Protein AF-A0A7C1SJL3-F1 (afdb_monomer_lite)

Secondary structure (DSSP, 8-state):
-HHHHTPEE-STTSPTTEEHHHH-TTSB-TTSSB-HHHHHHHHTTGGG-SPPPHHHH-SS--TTSS---SSTTTTSBHHHHHHHHHHHHHHHHHHHHHHHTT--S-HHHHHHHHHHHHHHHHHHHIIIIIHHHHHS---SSBTTB--S--TTS--PPPHHHHHTGGGGGGTS--SEEEEE-TTS-EEEEEHHHHBT-S-STT--HHHHHHHHHTT------HHHH-HHHHHHHHTTSPPPPSSS---HHHHTBGGGSSB-HHHHHHHHHHHTTPPBHHHHHHHHHH---HHHHHHHHHHHHTT---S---SHHHHHHHHT--HHHHHHHHHHSPPEEEPTTHHHHHHHHSTT--EEPTTS-EEE-GGGG-BHHHHHHTSPB-TTSS-BHHHHHHHHHHHHHHHHH-TT-HHHHHTTSHHHHHHTTT--HHHHHHHHH------SSSS------------------------------------------------------------------------------------PPPPPPP----EEE--SS--EEE--SS--EEEEEESS-EEEEEESS-EEEEEESS-EEEEEES--EEEEESSS-EEEEESSS-EEEEEESS-EEE--SSS-EEEEEESS-EEEEESSS-EEE--TT--S-EEEEESS--EEE-TT--S--EEE---SSS---EEEBTTB---B-

pLDDT: mean 80.85, std 19.88, range [27.58, 98.5]

Radius of gyration: 33.26 Å; chains: 1; bounding box: 97×109×74 Å

Structure (mmCIF, N/CA/C/O backbone):
data_AF-A0A7C1SJL3-F1
#
_entry.id   AF-A0A7C1SJL3-F1
#
loop_
_atom_site.group_PDB
_atom_site.id
_atom_site.type_symbol
_atom_site.label_atom_id
_atom_site.label_alt_id
_atom_site.label_comp_id
_atom_site.label_asym_id
_atom_site.label_entity_id
_atom_site.label_seq_id
_atom_site.pdbx_PDB_ins_code
_atom_site.Cartn_x
_atom_site.Cartn_y
_atom_site.Cartn_z
_atom_site.occupancy
_atom_site.B_iso_or_equiv
_atom_site.auth_seq_id
_atom_site.auth_comp_id
_atom_site.auth_asym_id
_atom_site.auth_atom_id
_atom_site.pdbx_PDB_model_num
ATOM 1 N N . HIS A 1 1 ? -16.906 -11.620 21.103 1.00 66.31 1 HIS A N 1
ATOM 2 C CA . HIS A 1 1 ? -18.382 -11.488 21.204 1.00 66.31 1 HIS A CA 1
ATOM 3 C C . HIS A 1 1 ? -19.108 -12.835 21.415 1.00 66.31 1 HIS A C 1
ATOM 5 O O . HIS A 1 1 ? -19.502 -13.126 22.542 1.00 66.31 1 HIS A O 1
ATOM 11 N N . HIS A 1 2 ? -19.254 -13.686 20.385 1.00 80.56 2 HIS A N 1
ATOM 12 C CA . HIS A 1 2 ? -20.202 -14.824 20.324 1.00 80.56 2 HIS A CA 1
ATOM 13 C C . HIS A 1 2 ? -20.298 -15.771 21.533 1.00 80.56 2 HIS A C 1
ATOM 15 O O . HIS A 1 2 ? -21.401 -16.192 21.883 1.00 80.56 2 HIS A O 1
ATOM 21 N N . ARG A 1 3 ? -19.182 -16.087 22.208 1.00 84.00 3 ARG A N 1
ATOM 22 C CA . ARG A 1 3 ? -19.181 -16.915 23.430 1.00 84.00 3 ARG A CA 1
ATOM 23 C C . ARG A 1 3 ? -20.110 -16.359 24.520 1.00 84.00 3 ARG A C 1
ATOM 25 O O . ARG A 1 3 ? -20.799 -17.137 25.170 1.00 84.00 3 ARG A O 1
ATOM 32 N N . ALA A 1 4 ? -20.125 -15.041 24.725 1.00 80.44 4 ALA A N 1
ATOM 33 C CA . ALA A 1 4 ? -20.930 -14.397 25.766 1.00 80.44 4 ALA A CA 1
ATOM 34 C C . ALA A 1 4 ? -22.421 -14.324 25.392 1.00 80.44 4 ALA A C 1
ATOM 36 O O . ALA A 1 4 ? -23.278 -14.479 26.257 1.00 80.44 4 ALA A O 1
ATOM 37 N N . ALA A 1 5 ? -22.721 -14.149 24.102 1.00 81.00 5 ALA A N 1
ATOM 38 C CA . ALA A 1 5 ? -24.082 -14.165 23.567 1.00 81.00 5 ALA A CA 1
ATOM 39 C C . ALA A 1 5 ? -24.670 -15.586 23.430 1.00 81.00 5 ALA A C 1
ATOM 41 O O . ALA A 1 5 ? -25.863 -15.734 23.178 1.00 81.00 5 ALA A O 1
ATOM 42 N N . GLY A 1 6 ? -23.845 -16.635 23.557 1.00 86.00 6 GLY A N 1
ATOM 43 C CA . GLY A 1 6 ? -24.256 -18.018 23.306 1.00 86.00 6 GLY A CA 1
ATOM 44 C C . GLY A 1 6 ? -24.651 -18.271 21.847 1.00 86.00 6 GLY A C 1
ATOM 45 O O . GLY A 1 6 ? -25.519 -19.104 21.599 1.00 86.00 6 GLY A O 1
ATOM 46 N N . THR A 1 7 ? -24.063 -17.533 20.893 1.00 87.25 7 THR A N 1
ATOM 47 C CA . THR A 1 7 ? -24.472 -17.559 19.479 1.00 87.25 7 THR A CA 1
ATOM 48 C C . THR A 1 7 ? -24.451 -18.980 18.917 1.00 87.25 7 THR A C 1
ATOM 50 O O . THR A 1 7 ? -23.433 -19.673 18.990 1.00 87.25 7 THR A O 1
ATOM 53 N N . VAL A 1 8 ? -25.581 -19.380 18.333 1.00 89.12 8 VAL A N 1
ATOM 54 C CA . VAL A 1 8 ? -25.722 -20.580 17.506 1.00 89.12 8 VAL A CA 1
ATOM 55 C C . VAL A 1 8 ? -25.405 -20.205 16.062 1.00 89.12 8 VAL A C 1
ATOM 57 O O . VAL A 1 8 ? -25.916 -19.208 15.560 1.00 89.12 8 VAL A O 1
ATOM 60 N N . PHE A 1 9 ? -24.573 -21.007 15.405 1.00 82.38 9 PHE A N 1
ATOM 61 C CA . PHE A 1 9 ? -24.182 -20.828 14.011 1.00 82.38 9 PHE A CA 1
ATOM 62 C C . PHE A 1 9 ? -24.941 -21.825 13.132 1.00 82.38 9 PHE A C 1
ATOM 64 O O . PHE A 1 9 ? -24.978 -23.022 13.427 1.00 82.38 9 PHE A O 1
ATOM 71 N N . GLU A 1 10 ? -25.523 -21.336 12.039 1.00 82.00 10 GLU A N 1
ATOM 72 C CA . GLU A 1 10 ? -26.256 -22.137 11.058 1.00 82.00 10 GLU A CA 1
ATOM 73 C C . GLU A 1 10 ? -25.708 -21.856 9.654 1.00 82.00 10 GLU A C 1
ATOM 75 O O . GLU A 1 10 ? -25.439 -20.710 9.305 1.00 82.00 10 GLU A O 1
ATOM 80 N N . GLY A 1 11 ? -25.519 -22.899 8.843 1.00 72.69 11 GLY A N 1
ATOM 81 C CA . GLY A 1 11 ? -24.989 -22.763 7.486 1.00 72.69 11 GLY A CA 1
ATOM 82 C C . GLY A 1 11 ? -24.678 -24.113 6.827 1.00 72.69 11 GLY A C 1
ATOM 83 O O . GLY A 1 11 ? -24.683 -25.144 7.506 1.00 72.69 11 GLY A O 1
ATOM 84 N N . PRO A 1 12 ? -24.414 -24.151 5.508 1.00 64.88 12 PRO A N 1
ATOM 85 C CA . PRO A 1 12 ? -24.034 -25.378 4.812 1.00 64.88 12 PRO A CA 1
ATOM 86 C C . PRO A 1 12 ? -22.763 -25.995 5.414 1.00 64.88 12 PRO A C 1
ATOM 88 O O . PRO A 1 12 ? -21.749 -25.324 5.557 1.00 64.88 12 PRO A O 1
ATOM 91 N N . GLY A 1 13 ? -22.819 -27.276 5.785 1.00 69.06 13 GLY A N 1
ATOM 92 C CA . GLY A 1 13 ? -21.709 -27.986 6.440 1.00 69.06 13 GLY A CA 1
ATOM 93 C C . GLY A 1 13 ? -21.614 -27.788 7.960 1.00 69.06 13 GLY A C 1
ATOM 94 O O . GLY A 1 13 ? -21.022 -28.630 8.633 1.00 69.06 13 GLY A O 1
ATOM 95 N N . LEU A 1 14 ? -22.255 -26.757 8.522 1.00 68.31 14 LEU A N 1
ATOM 96 C CA . LEU A 1 14 ? -22.348 -26.556 9.969 1.00 68.31 14 LEU A CA 1
ATOM 97 C C . LEU A 1 14 ? -23.451 -27.439 10.575 1.00 68.31 14 LEU A C 1
ATOM 99 O O . LEU A 1 14 ? -24.519 -27.641 9.994 1.00 68.31 14 LEU A O 1
ATOM 103 N N . GLY A 1 15 ? -23.199 -27.975 11.770 1.00 71.12 15 GLY A N 1
ATOM 104 C CA . GLY A 1 15 ? -24.187 -28.767 12.503 1.00 71.12 15 GLY A CA 1
ATOM 105 C C . GLY A 1 15 ? -25.282 -27.885 13.109 1.00 71.12 15 GLY A C 1
ATOM 106 O O . GLY A 1 15 ? -24.987 -26.868 13.730 1.00 71.12 15 GLY A O 1
ATOM 107 N N . THR A 1 16 ? -26.547 -28.292 12.988 1.00 80.69 16 THR A N 1
ATOM 108 C CA . THR A 1 16 ? -27.691 -27.560 13.564 1.00 80.69 16 THR A CA 1
ATOM 109 C C . THR A 1 16 ? -27.553 -27.381 15.077 1.00 80.69 16 THR A C 1
ATOM 111 O O . THR A 1 16 ? -27.322 -28.365 15.787 1.00 80.69 16 THR A O 1
ATOM 114 N N . GLY A 1 17 ? -27.778 -26.164 15.583 1.00 82.25 17 GLY A N 1
ATOM 115 C CA . GLY A 1 17 ? -27.771 -25.886 17.023 1.00 82.25 17 GLY A CA 1
ATOM 116 C C . GLY A 1 17 ? -26.378 -25.830 17.662 1.00 82.25 17 GLY A C 1
ATOM 117 O O . GLY A 1 17 ? -26.263 -26.071 18.861 1.00 82.25 17 GLY A O 1
ATOM 118 N N . LYS A 1 18 ? -25.322 -25.567 16.880 1.00 86.19 18 LYS A N 1
ATOM 119 C CA . LYS A 1 18 ? -23.930 -25.545 17.351 1.00 86.19 18 LYS A CA 1
ATOM 120 C C . LYS A 1 18 ? -23.450 -24.143 17.720 1.00 86.19 18 LYS A C 1
ATOM 122 O O . LYS A 1 18 ? -23.612 -23.208 16.943 1.00 86.19 18 LYS A O 1
ATOM 127 N N . THR A 1 19 ? -22.821 -24.009 18.886 1.00 89.12 19 THR A N 1
ATOM 128 C CA . THR A 1 19 ? -22.199 -22.761 19.360 1.00 89.12 19 THR A CA 1
ATOM 129 C C . THR A 1 19 ? -20.692 -22.733 19.095 1.00 89.12 19 THR A C 1
ATOM 131 O O . THR A 1 19 ? -20.090 -23.760 18.785 1.00 89.12 19 THR A O 1
ATOM 134 N N . LEU A 1 20 ? -20.039 -21.580 19.291 1.00 86.62 20 LEU A N 1
ATOM 135 C CA . LEU A 1 20 ? -18.572 -21.469 19.195 1.00 86.62 20 LEU A CA 1
ATOM 136 C C . LEU A 1 20 ? -17.845 -22.486 20.101 1.00 86.62 20 LEU A C 1
ATOM 138 O O . LEU A 1 20 ? -16.850 -23.083 19.698 1.00 86.62 20 LEU A O 1
ATOM 142 N N . MET A 1 21 ? -18.378 -22.731 21.304 1.00 88.25 21 MET A N 1
ATOM 143 C CA . MET A 1 21 ? -17.802 -23.675 22.270 1.00 88.25 21 MET A CA 1
ATOM 144 C C . MET A 1 21 ? -18.086 -25.148 21.932 1.00 88.25 21 MET A C 1
ATOM 146 O O . MET A 1 21 ? -17.469 -26.029 22.525 1.00 88.25 21 MET A O 1
ATOM 150 N N . ASP A 1 22 ? -18.996 -25.440 20.997 1.00 88.00 22 ASP A N 1
ATOM 151 C CA . ASP A 1 22 ? -19.168 -26.794 20.464 1.00 88.00 22 ASP A CA 1
ATOM 152 C C . ASP A 1 22 ? -18.099 -27.155 19.426 1.00 88.00 22 ASP A C 1
ATOM 154 O O . ASP A 1 22 ? -17.764 -28.332 19.300 1.00 88.00 22 ASP A O 1
ATOM 158 N N . TYR A 1 23 ? -17.618 -26.165 18.666 1.00 83.75 23 TYR A N 1
ATOM 159 C CA . TYR A 1 23 ? -16.542 -26.338 17.687 1.00 83.75 23 TYR A CA 1
ATOM 160 C C . TYR A 1 23 ? -15.166 -26.281 18.357 1.00 83.75 23 TYR A C 1
ATOM 162 O O . TYR A 1 23 ? -14.315 -27.112 18.053 1.00 83.75 23 TYR A O 1
ATOM 170 N N . TYR A 1 24 ? -14.984 -25.389 19.340 1.00 87.81 24 TYR A N 1
ATOM 171 C CA . TYR A 1 24 ? -13.716 -25.208 20.057 1.00 87.81 24 TYR A CA 1
ATOM 172 C C . TYR A 1 24 ? -13.899 -25.325 21.586 1.00 87.81 24 TYR A C 1
ATOM 174 O O . TYR A 1 24 ? -13.826 -24.323 22.304 1.00 87.81 24 TYR A O 1
ATOM 182 N N . PRO A 1 25 ? -14.130 -26.539 22.136 1.00 88.81 25 PRO A N 1
ATOM 183 C CA . PRO A 1 25 ? -14.415 -26.732 23.565 1.00 88.81 25 PRO A CA 1
ATOM 184 C C . PRO A 1 25 ? -13.285 -26.286 24.502 1.00 88.81 25 PRO A C 1
ATOM 186 O O . PRO A 1 25 ? -13.525 -25.977 25.667 1.00 88.81 25 PRO A O 1
ATOM 189 N N . THR A 1 26 ? -12.052 -26.262 23.994 1.00 90.62 26 THR A N 1
ATOM 190 C CA . THR A 1 26 ? -10.817 -25.897 24.700 1.00 90.62 26 THR A CA 1
ATOM 191 C C . THR A 1 26 ? -10.460 -24.414 24.601 1.00 90.62 26 THR A C 1
ATOM 193 O O . THR A 1 26 ? -9.524 -23.997 25.280 1.00 90.62 26 THR A O 1
ATOM 196 N N . LEU A 1 27 ? -11.185 -23.610 23.809 1.00 88.38 27 LEU A N 1
ATOM 197 C CA . LEU A 1 27 ? -10.893 -22.187 23.565 1.00 88.38 27 LEU A CA 1
ATOM 198 C C . LEU A 1 27 ? -10.954 -21.322 24.835 1.00 88.38 27 LEU A C 1
ATOM 200 O O . LEU A 1 27 ? -10.291 -20.290 24.914 1.00 88.38 27 LEU A O 1
ATOM 204 N N . TRP A 1 28 ? -11.736 -21.732 25.836 1.00 89.19 28 TRP A N 1
ATOM 205 C CA . TRP A 1 28 ? -11.860 -21.021 27.107 1.00 89.19 28 TRP A CA 1
ATOM 206 C C . TRP A 1 28 ? -11.392 -21.879 28.283 1.00 89.19 28 TRP A C 1
ATOM 208 O O . TRP A 1 28 ? -11.887 -22.984 28.508 1.00 89.19 28 TRP A O 1
ATOM 218 N N . THR A 1 29 ? -10.460 -21.345 29.066 1.00 84.75 29 THR A N 1
ATOM 219 C CA . THR A 1 29 ? -9.861 -22.026 30.218 1.00 84.75 29 THR A CA 1
ATOM 220 C C . THR A 1 29 ? -10.793 -22.033 31.432 1.00 84.75 29 THR A C 1
ATOM 222 O O . THR A 1 29 ? -11.602 -21.126 31.641 1.00 84.75 29 THR A O 1
ATOM 225 N N . GLN A 1 30 ? -10.640 -23.032 32.308 1.00 80.81 30 GLN A N 1
ATOM 226 C CA . GLN A 1 30 ? -11.408 -23.111 33.562 1.00 80.81 30 GLN A CA 1
ATOM 227 C C . GLN A 1 30 ? -11.122 -21.941 34.523 1.00 80.81 30 GLN A C 1
ATOM 229 O O . GLN A 1 30 ? -11.951 -21.648 35.381 1.00 80.81 30 GLN A O 1
ATOM 234 N N . ASN A 1 31 ? -9.989 -21.253 34.349 1.00 81.06 31 ASN A N 1
ATOM 235 C CA . ASN A 1 31 ? -9.544 -20.153 35.206 1.00 81.06 31 ASN A CA 1
ATOM 236 C C . ASN A 1 31 ? -10.069 -18.773 34.769 1.00 81.06 31 ASN A C 1
ATOM 238 O O . ASN A 1 31 ? -9.892 -17.815 35.514 1.00 81.06 31 ASN A O 1
ATOM 242 N N . GLY A 1 32 ? -10.733 -18.657 33.609 1.00 76.75 32 GLY A N 1
ATOM 243 C CA . GLY A 1 32 ? -11.388 -17.408 33.197 1.00 76.75 32 GLY A CA 1
ATOM 244 C C . GLY A 1 32 ? -10.680 -16.579 32.119 1.00 76.75 32 GLY A C 1
ATOM 245 O O . GLY A 1 32 ? -10.946 -15.385 32.042 1.00 76.75 32 GLY A O 1
ATOM 246 N N . GLY A 1 33 ? -9.847 -17.190 31.273 1.00 82.69 33 GLY A N 1
ATOM 247 C CA . GLY A 1 33 ? -9.264 -16.547 30.083 1.00 82.69 33 GLY A CA 1
ATOM 248 C C . GLY A 1 33 ? -9.286 -17.447 28.842 1.00 82.69 33 GLY A C 1
ATOM 249 O O . GLY A 1 33 ? -9.641 -18.627 28.936 1.00 82.69 33 GLY A O 1
ATOM 250 N N . TYR A 1 34 ? -8.894 -16.911 27.686 1.00 83.69 34 TYR A N 1
ATOM 251 C CA . TYR A 1 34 ? -8.728 -17.700 26.460 1.00 83.69 34 TYR A CA 1
ATOM 252 C C . TYR A 1 34 ? -7.521 -18.649 26.538 1.00 83.69 34 TYR A C 1
ATOM 254 O O . TYR A 1 34 ? -6.605 -18.469 27.338 1.00 83.69 34 TYR A O 1
ATOM 262 N N . ASN A 1 35 ? -7.542 -19.692 25.714 1.00 85.50 35 ASN A N 1
ATOM 263 C CA . ASN A 1 35 ? -6.455 -20.653 25.565 1.00 85.50 35 ASN A CA 1
ATOM 264 C C . ASN A 1 35 ? -5.593 -20.257 24.355 1.00 85.50 35 ASN A C 1
ATOM 266 O O . ASN A 1 35 ? -5.959 -20.572 23.225 1.00 85.50 35 ASN A O 1
ATOM 270 N N . MET A 1 36 ? -4.490 -19.534 24.582 1.00 77.69 36 MET A N 1
ATOM 271 C CA . MET A 1 36 ? -3.725 -18.879 23.506 1.00 77.69 36 MET A CA 1
ATOM 272 C C . MET A 1 36 ? -3.232 -19.813 22.384 1.00 77.69 36 MET A C 1
ATOM 274 O O . MET A 1 36 ? -3.378 -19.421 21.230 1.00 77.69 36 MET A O 1
ATOM 278 N N . PRO A 1 37 ? -2.764 -21.053 22.641 1.00 79.62 37 PRO A N 1
ATOM 279 C CA . PRO A 1 37 ? -2.519 -22.032 21.578 1.00 79.62 37 PRO A CA 1
ATOM 280 C C . PRO A 1 37 ? -3.711 -22.262 20.635 1.00 79.62 37 PRO A C 1
ATOM 282 O O . PRO A 1 37 ? -3.523 -22.321 19.427 1.00 79.62 37 PRO A O 1
ATOM 285 N N . VAL A 1 38 ? -4.943 -22.317 21.159 1.00 81.88 38 VAL A N 1
ATOM 286 C CA . VAL A 1 38 ? -6.166 -22.482 20.345 1.00 81.88 38 VAL A CA 1
ATOM 287 C C . VAL A 1 38 ? -6.542 -21.178 19.631 1.00 81.88 38 VAL A C 1
ATOM 289 O O . VAL A 1 38 ? -7.125 -21.217 18.556 1.00 81.88 38 VAL A O 1
ATOM 292 N N . VAL A 1 39 ? -6.202 -20.012 20.195 1.00 78.06 39 VAL A N 1
ATOM 293 C CA . VAL A 1 39 ? -6.368 -18.716 19.507 1.00 78.06 39 VAL A CA 1
ATOM 294 C C . VAL A 1 39 ? -5.406 -18.610 18.317 1.00 78.06 39 VAL A C 1
ATOM 296 O O . VAL A 1 39 ? -5.843 -18.229 17.237 1.00 78.06 39 VAL A O 1
ATOM 299 N N . ARG A 1 40 ? -4.141 -19.021 18.480 1.00 73.94 40 ARG A N 1
ATOM 300 C CA . ARG A 1 40 ? -3.155 -19.083 17.385 1.00 73.94 40 ARG A CA 1
ATOM 301 C C . ARG A 1 40 ? -3.537 -20.123 16.322 1.00 73.94 40 ARG A C 1
ATOM 303 O O . ARG A 1 40 ? -3.473 -19.817 15.141 1.00 73.94 40 ARG A O 1
ATOM 310 N N . GLU A 1 41 ? -4.034 -21.301 16.714 1.00 74.12 41 GLU A N 1
ATOM 311 C CA . GLU A 1 41 ? -4.577 -22.311 15.780 1.00 74.12 41 GLU A CA 1
ATOM 312 C C . GLU A 1 41 ? -5.772 -21.779 14.957 1.00 74.12 41 GLU A C 1
ATOM 314 O O . GLU A 1 41 ? -5.933 -22.129 13.789 1.00 74.12 41 GLU A O 1
ATOM 319 N N . LEU A 1 42 ? -6.608 -20.920 15.554 1.00 71.81 42 LEU A N 1
ATOM 320 C CA . LEU A 1 42 ? -7.746 -20.280 14.884 1.00 71.81 42 LEU A CA 1
ATOM 321 C C . LEU A 1 42 ? -7.342 -19.157 13.917 1.00 71.81 42 LEU A C 1
ATOM 323 O O . LEU A 1 42 ? -8.045 -18.945 12.929 1.00 71.81 42 LEU A O 1
ATOM 327 N N . ALA A 1 43 ? -6.265 -18.429 14.214 1.00 64.06 43 ALA A N 1
ATOM 328 C CA . ALA A 1 43 ? -5.774 -17.322 13.395 1.00 64.06 43 ALA A CA 1
ATOM 329 C C . ALA A 1 43 ? -4.888 -17.814 12.234 1.00 64.06 43 ALA A C 1
ATOM 331 O O . ALA A 1 43 ? -5.178 -17.503 11.078 1.00 64.06 43 ALA A O 1
ATOM 332 N N . GLY A 1 44 ? -3.937 -18.713 12.520 1.00 62.53 44 GLY A N 1
ATOM 333 C CA . GLY A 1 44 ? -2.946 -19.260 11.581 1.00 62.53 44 GLY A CA 1
ATOM 334 C C . GLY A 1 44 ? -3.481 -20.152 10.449 1.00 62.53 44 GLY A C 1
ATOM 335 O O . GLY A 1 44 ? -2.710 -20.812 9.759 1.00 62.53 44 GLY A O 1
ATOM 336 N N . ASN A 1 45 ? -4.799 -20.205 10.248 1.00 61.88 45 ASN A N 1
ATOM 337 C CA . ASN A 1 45 ? -5.432 -20.806 9.073 1.00 61.88 45 ASN A CA 1
ATOM 338 C C . ASN A 1 45 ? -6.577 -19.916 8.564 1.00 61.88 45 ASN A C 1
ATOM 340 O O . ASN A 1 45 ? -7.723 -20.354 8.393 1.00 61.88 45 ASN A O 1
ATOM 344 N N . PHE A 1 46 ? -6.275 -18.632 8.364 1.00 55.25 46 PHE A N 1
ATOM 345 C CA . PHE A 1 46 ? -7.267 -17.625 8.013 1.00 55.25 46 PHE A CA 1
ATOM 346 C C . PHE A 1 46 ? -8.019 -18.002 6.727 1.00 55.25 46 PHE A C 1
ATOM 348 O O . PHE A 1 46 ? -7.425 -18.272 5.680 1.00 55.25 46 PHE A O 1
ATOM 355 N N . MET A 1 47 ? -9.349 -18.076 6.836 1.00 53.31 47 MET A N 1
ATOM 356 C CA . MET A 1 47 ? -10.284 -18.522 5.789 1.00 53.31 47 MET A CA 1
ATOM 357 C C . MET A 1 47 ? -9.980 -19.899 5.154 1.00 53.31 47 MET A C 1
ATOM 359 O O . MET A 1 47 ? -10.495 -20.203 4.080 1.00 53.31 47 MET A O 1
ATOM 363 N N . GLY A 1 48 ? -9.187 -20.758 5.806 1.00 55.09 48 GLY A N 1
ATOM 364 C CA . GLY A 1 48 ? -8.783 -22.052 5.243 1.00 55.09 48 GLY A CA 1
ATOM 365 C C . GLY A 1 48 ? -7.685 -21.959 4.175 1.00 55.09 48 GLY A C 1
ATOM 366 O O . GLY A 1 48 ? -7.503 -22.907 3.414 1.00 55.09 48 GLY A O 1
ATOM 367 N N . SER A 1 49 ? -6.980 -20.826 4.092 1.00 57.47 49 SER A N 1
ATOM 368 C CA . SER A 1 49 ? -5.928 -20.567 3.099 1.00 57.47 49 SER A CA 1
ATOM 369 C C . SER A 1 49 ? -4.615 -21.315 3.357 1.00 57.47 49 SER A C 1
ATOM 371 O O . SER A 1 49 ? -3.734 -21.297 2.496 1.00 57.47 49 SER A O 1
ATOM 373 N N . SER A 1 50 ? -4.446 -21.938 4.531 1.00 54.75 50 SER A N 1
ATOM 374 C CA . SER A 1 50 ? -3.174 -22.478 5.051 1.00 54.75 50 SER A CA 1
ATOM 375 C C . SER A 1 50 ? -2.001 -21.485 5.126 1.00 54.75 50 SER A C 1
ATOM 377 O O . SER A 1 50 ? -0.883 -21.898 5.410 1.00 54.75 50 SER A O 1
ATOM 379 N N . HIS A 1 51 ? -2.258 -20.190 4.928 1.00 52.34 51 HIS A N 1
ATOM 380 C CA . HIS A 1 51 ? -1.316 -19.119 5.227 1.00 52.34 51 HIS A CA 1
ATOM 381 C C . HIS A 1 51 ? -1.680 -18.532 6.596 1.00 52.34 51 HIS A C 1
ATOM 383 O O . HIS A 1 51 ? -2.861 -18.314 6.891 1.00 52.34 51 HIS A O 1
ATOM 389 N N . ALA A 1 52 ? -0.668 -18.282 7.423 1.00 52.22 52 ALA A N 1
ATOM 390 C CA . ALA A 1 52 ? -0.833 -17.513 8.648 1.00 52.22 52 ALA A CA 1
ATOM 391 C C . ALA A 1 52 ? -1.104 -16.034 8.319 1.00 52.22 52 ALA A C 1
ATOM 393 O O . ALA A 1 52 ? -0.740 -15.553 7.242 1.00 52.22 52 ALA A O 1
ATOM 394 N N . LEU A 1 53 ? -1.740 -15.300 9.233 1.00 55.72 53 LEU A N 1
ATOM 395 C CA . LEU A 1 53 ? -1.764 -13.842 9.141 1.00 55.72 53 LEU A CA 1
ATOM 396 C C . LEU A 1 53 ? -0.402 -13.294 9.571 1.00 55.72 53 LEU A C 1
ATOM 398 O O . LEU A 1 53 ? 0.269 -13.882 10.414 1.00 55.72 53 LEU A O 1
ATOM 402 N N . LEU A 1 54 ? -0.030 -12.112 9.075 1.00 52.81 54 LEU A N 1
ATOM 403 C CA . LEU A 1 54 ? 1.190 -11.425 9.523 1.00 52.81 54 LEU A CA 1
ATOM 404 C C . LEU A 1 54 ? 1.189 -11.163 11.048 1.00 52.81 54 LEU A C 1
ATOM 406 O O . LEU A 1 54 ? 2.240 -11.157 11.678 1.00 52.81 54 LEU A O 1
ATOM 410 N N . LEU A 1 55 ? -0.007 -11.046 11.649 1.00 53.81 55 LEU A N 1
ATOM 411 C CA . LEU A 1 55 ? -0.233 -11.023 13.102 1.00 53.81 55 LEU A CA 1
ATOM 412 C C . LEU A 1 55 ? 0.388 -12.224 13.835 1.00 53.81 55 LEU A C 1
ATOM 414 O O . LEU A 1 55 ? 0.846 -12.074 14.963 1.00 53.81 55 LEU A O 1
ATOM 418 N N . ASP A 1 56 ? 0.344 -13.419 13.242 1.00 51.97 56 ASP A N 1
ATOM 419 C CA . ASP A 1 56 ? 0.684 -14.672 13.926 1.00 51.97 56 ASP A CA 1
ATOM 420 C C . ASP A 1 56 ? 2.198 -14.857 14.101 1.00 51.97 56 ASP A C 1
ATOM 422 O O . ASP A 1 56 ? 2.626 -15.593 14.993 1.00 51.97 56 ASP A O 1
ATOM 426 N N . ALA A 1 57 ? 2.997 -14.175 13.272 1.00 51.16 57 ALA A N 1
ATOM 427 C CA . ALA A 1 57 ? 4.455 -14.172 13.338 1.00 51.16 57 ALA A CA 1
ATOM 428 C C . ALA A 1 57 ? 5.004 -13.246 14.437 1.00 51.16 57 ALA A C 1
ATOM 430 O O . ALA A 1 57 ? 6.130 -13.437 14.887 1.00 51.16 57 ALA A O 1
ATOM 431 N N . ASN A 1 58 ? 4.231 -12.254 14.893 1.00 58.12 58 ASN A N 1
ATOM 432 C CA . ASN A 1 58 ? 4.711 -11.267 15.853 1.00 58.12 58 ASN A CA 1
ATOM 433 C C . ASN A 1 58 ? 4.507 -11.758 17.309 1.00 58.12 58 ASN A C 1
ATOM 435 O O . ASN A 1 58 ? 3.367 -11.848 17.775 1.00 58.12 58 ASN A O 1
ATOM 439 N N . PRO A 1 59 ? 5.572 -12.060 18.083 1.00 56.59 59 PRO A N 1
ATOM 440 C CA . PRO A 1 59 ? 5.436 -12.581 19.448 1.00 56.59 59 PRO A CA 1
ATOM 441 C C . PRO A 1 59 ? 5.033 -11.507 20.473 1.00 56.59 59 PRO A C 1
ATOM 443 O O . PRO A 1 59 ? 4.689 -11.845 21.609 1.00 56.59 59 PRO A O 1
ATOM 446 N N . VAL A 1 60 ? 5.095 -10.232 20.080 1.00 58.38 60 VAL A N 1
ATOM 447 C CA . VAL A 1 60 ? 4.885 -9.044 20.917 1.00 58.38 60 VAL A CA 1
ATOM 448 C C . VAL A 1 60 ? 3.407 -8.635 20.936 1.00 58.38 60 VAL A C 1
ATOM 450 O O . VAL A 1 60 ? 2.939 -8.072 21.922 1.00 58.38 60 VAL A O 1
ATOM 453 N N . ILE A 1 61 ? 2.651 -8.956 19.884 1.00 65.19 61 ILE A N 1
ATOM 454 C CA . ILE A 1 61 ? 1.275 -8.492 19.672 1.00 65.19 61 ILE A CA 1
ATOM 455 C C . ILE A 1 61 ? 0.279 -9.629 19.949 1.00 65.19 61 ILE A C 1
ATOM 457 O O . ILE A 1 61 ? 0.476 -10.773 19.539 1.00 65.19 61 ILE A O 1
ATOM 461 N N . SER A 1 62 ? -0.815 -9.333 20.659 1.00 68.94 62 SER A N 1
ATOM 462 C CA . SER A 1 62 ? -1.881 -10.302 20.943 1.00 68.94 62 SER A CA 1
ATOM 463 C C . SER A 1 62 ? -3.096 -10.061 20.031 1.00 68.94 62 SER A C 1
ATOM 465 O O . SER A 1 62 ? -3.758 -9.028 20.145 1.00 68.94 62 SER A O 1
ATOM 467 N N . PRO A 1 63 ? -3.496 -11.041 19.189 1.00 66.94 63 PRO A N 1
ATOM 468 C CA . PRO A 1 63 ? -4.699 -10.938 18.351 1.00 66.94 63 PRO A CA 1
ATOM 469 C C . PRO A 1 63 ? -6.027 -10.798 19.119 1.00 66.94 63 PRO A C 1
ATOM 471 O O . PRO A 1 63 ? -7.083 -10.672 18.503 1.00 66.94 63 PRO A O 1
ATOM 474 N N . LEU A 1 64 ? -6.011 -10.867 20.457 1.00 74.69 64 LEU A N 1
ATOM 475 C CA . LEU A 1 64 ? -7.181 -10.613 21.308 1.00 74.69 64 LEU A CA 1
ATOM 476 C C . LEU A 1 64 ? -7.374 -9.132 21.652 1.00 74.69 64 LEU A C 1
ATOM 478 O O . LEU A 1 64 ? -8.453 -8.767 22.123 1.00 74.69 64 LEU A O 1
ATOM 482 N N . ASP A 1 65 ? -6.350 -8.318 21.418 1.00 76.19 65 ASP A N 1
ATOM 483 C CA . ASP A 1 65 ? -6.294 -6.907 21.800 1.00 76.19 65 ASP A CA 1
ATOM 484 C C . ASP A 1 65 ? -6.801 -6.019 20.644 1.00 76.19 65 ASP A C 1
ATOM 486 O O . ASP A 1 65 ? -7.101 -4.842 20.820 1.00 76.19 65 ASP A O 1
ATOM 490 N N . HIS A 1 66 ? -6.941 -6.614 19.455 1.00 81.44 66 HIS A N 1
ATOM 491 C CA . HIS A 1 66 ? -7.414 -5.981 18.232 1.00 81.44 66 HIS A CA 1
ATOM 492 C C . HIS A 1 66 ? -8.933 -5.736 18.267 1.00 81.44 66 HIS A C 1
ATOM 494 O O . HIS A 1 66 ? -9.739 -6.593 18.647 1.00 81.44 66 HIS A O 1
ATOM 500 N N . TYR A 1 67 ? -9.340 -4.565 17.785 1.00 83.75 67 TYR A N 1
ATOM 501 C CA . TYR A 1 67 ? -10.728 -4.145 17.647 1.00 83.75 67 TYR A CA 1
ATOM 502 C C . TYR A 1 67 ? -11.434 -4.915 16.525 1.00 83.75 67 TYR A C 1
ATOM 504 O O . TYR A 1 67 ? -10.888 -5.150 15.448 1.00 83.75 67 TYR A O 1
ATOM 512 N N . ILE A 1 68 ? -12.693 -5.294 16.755 1.00 84.38 68 ILE A N 1
ATOM 513 C CA . ILE A 1 68 ? -13.495 -6.023 15.764 1.00 84.38 68 ILE A CA 1
ATOM 514 C C . ILE A 1 68 ? -14.182 -5.014 14.837 1.00 84.38 68 ILE A C 1
ATOM 516 O O . ILE A 1 68 ? -15.242 -4.484 15.171 1.00 84.38 68 ILE A O 1
ATOM 520 N N . GLY A 1 69 ? -13.567 -4.759 13.681 1.00 84.12 69 GLY A N 1
ATOM 521 C CA . GLY A 1 69 ? -14.153 -3.985 12.587 1.00 84.12 69 GLY A CA 1
ATOM 522 C C . GLY A 1 69 ? -15.070 -4.811 11.673 1.00 84.12 69 GLY A C 1
ATOM 523 O O . GLY A 1 69 ? -15.235 -6.019 11.844 1.00 84.12 69 GLY A O 1
ATOM 524 N N . GLY A 1 70 ? -15.657 -4.140 10.676 1.00 81.50 70 GLY A N 1
ATOM 525 C CA . GLY A 1 70 ? -16.339 -4.797 9.550 1.00 81.50 70 GLY A CA 1
ATOM 526 C C . GLY A 1 70 ? -15.380 -5.321 8.471 1.00 81.50 70 GLY A C 1
ATOM 527 O O . GLY A 1 70 ? -15.761 -6.191 7.694 1.00 81.50 70 GLY A O 1
ATOM 528 N N . ASP A 1 71 ? -14.139 -4.825 8.456 1.00 84.81 71 ASP A N 1
ATOM 529 C CA . ASP A 1 71 ? -13.035 -5.302 7.619 1.00 84.81 71 ASP A CA 1
ATOM 530 C C . ASP A 1 71 ? -11.977 -6.001 8.492 1.00 84.81 71 ASP A C 1
ATOM 532 O O . ASP A 1 71 ? -11.740 -5.601 9.635 1.00 84.81 71 ASP A O 1
ATOM 536 N N . GLY A 1 72 ? -11.324 -7.040 7.962 1.00 79.06 72 GLY A N 1
ATOM 537 C CA . GLY A 1 72 ? -10.283 -7.789 8.677 1.00 79.06 72 GLY A CA 1
ATOM 538 C C . GLY A 1 72 ? -8.988 -7.002 8.925 1.00 79.06 72 GLY A C 1
ATOM 539 O O . GLY A 1 72 ? -8.217 -7.371 9.806 1.00 79.06 72 GLY A O 1
ATOM 540 N N . ARG A 1 73 ? -8.763 -5.910 8.186 1.00 85.56 73 ARG A N 1
ATOM 541 C CA . ARG A 1 73 ? -7.580 -5.036 8.265 1.00 85.56 73 ARG A CA 1
ATOM 542 C C . ARG A 1 73 ? -7.775 -3.844 9.204 1.00 85.56 73 ARG A C 1
ATOM 544 O O . ARG A 1 73 ? -6.879 -3.024 9.317 1.00 85.56 73 ARG A O 1
ATOM 551 N N . ALA A 1 74 ? -8.903 -3.747 9.912 1.00 87.31 74 ALA A N 1
ATOM 552 C CA . ALA A 1 74 ? -9.301 -2.571 10.700 1.00 87.31 74 ALA A CA 1
ATOM 553 C C . ALA A 1 74 ? -8.358 -2.142 11.854 1.00 87.31 74 ALA A C 1
ATOM 555 O O . ALA A 1 74 ? -8.664 -1.176 12.546 1.00 87.31 74 ALA A O 1
ATOM 556 N N . ASN A 1 75 ? -7.251 -2.862 12.071 1.00 87.06 75 ASN A N 1
ATOM 557 C CA . ASN A 1 75 ? -6.211 -2.583 13.069 1.00 87.06 75 ASN A CA 1
ATOM 558 C C . ASN A 1 75 ? -4.817 -2.421 12.441 1.00 87.06 75 ASN A C 1
ATOM 560 O O . ASN A 1 75 ? -3.843 -2.363 13.183 1.00 87.06 75 ASN A O 1
ATOM 564 N N . GLU A 1 76 ? -4.707 -2.440 11.105 1.00 86.69 76 GLU A N 1
ATOM 565 C CA . GLU A 1 76 ? -3.430 -2.469 10.378 1.00 86.69 76 GLU A CA 1
ATOM 566 C C . GLU A 1 76 ? -2.488 -1.358 10.860 1.00 86.69 76 GLU A C 1
ATOM 568 O O . GLU A 1 76 ? -1.352 -1.659 11.220 1.00 86.69 76 GLU A O 1
ATOM 573 N N . ASN A 1 77 ? -3.020 -0.151 11.073 1.00 90.12 77 ASN A N 1
ATOM 574 C CA . ASN A 1 77 ? -2.403 0.912 11.864 1.00 90.12 77 ASN A CA 1
ATOM 575 C C . ASN A 1 77 ? -3.447 1.662 12.738 1.00 90.12 77 ASN A C 1
ATOM 577 O O . ASN A 1 77 ? -4.669 1.505 12.571 1.00 90.12 77 ASN A O 1
ATOM 581 N N . PHE A 1 78 ? -2.999 2.502 13.682 1.00 91.75 78 PHE A N 1
ATOM 582 C CA . PHE A 1 78 ? -3.909 3.209 14.603 1.00 91.75 78 PHE A CA 1
ATOM 583 C C . PHE A 1 78 ? -4.715 4.376 13.991 1.00 91.75 78 PHE A C 1
ATOM 585 O O . PHE A 1 78 ? -5.746 4.758 14.559 1.00 91.75 78 PHE A O 1
ATOM 592 N N . THR A 1 79 ? -4.323 4.935 12.841 1.00 94.56 79 THR A N 1
ATOM 593 C CA . THR A 1 79 ? -5.116 5.966 12.138 1.00 94.56 79 THR A CA 1
ATOM 594 C C . THR A 1 79 ? -6.295 5.313 11.415 1.00 94.56 79 THR A C 1
ATOM 596 O O . THR A 1 79 ? -7.429 5.769 11.560 1.00 94.56 79 THR A O 1
ATOM 599 N N . LEU A 1 80 ? -6.090 4.146 10.792 1.00 94.94 80 LEU A N 1
ATOM 600 C CA . LEU A 1 80 ? -7.174 3.313 10.257 1.00 94.94 80 LEU A CA 1
ATOM 601 C C . LEU A 1 80 ? -8.122 2.826 11.372 1.00 94.94 80 LEU A C 1
ATOM 603 O O . LEU A 1 80 ? -9.346 2.870 11.218 1.00 94.94 80 LEU A O 1
ATOM 607 N N . THR A 1 81 ? -7.578 2.449 12.534 1.00 94.88 81 THR A N 1
ATOM 608 C CA . THR A 1 81 ? -8.381 2.120 13.732 1.00 94.88 81 THR A CA 1
ATOM 609 C C . THR A 1 81 ? -9.217 3.325 14.202 1.00 94.88 81 THR A C 1
ATOM 611 O O . THR A 1 81 ? -10.392 3.180 14.565 1.00 94.88 81 THR A O 1
ATOM 614 N N . SER A 1 82 ? -8.651 4.537 14.136 1.00 95.69 82 SER A N 1
ATOM 615 C CA . SER A 1 82 ? -9.365 5.793 14.412 1.00 95.69 82 SER A CA 1
ATOM 616 C C . SER A 1 82 ? -10.486 6.056 13.406 1.00 95.69 82 SER A C 1
ATOM 618 O O . SER A 1 82 ? -11.606 6.372 13.813 1.00 95.69 82 SER A O 1
ATOM 620 N N . MET A 1 83 ? -10.217 5.847 12.116 1.00 95.94 83 MET A N 1
ATOM 621 C CA . MET A 1 83 ? -11.173 6.008 11.020 1.00 95.94 83 MET A CA 1
ATOM 622 C C . MET A 1 83 ? -12.381 5.074 11.178 1.00 95.94 83 MET A C 1
ATOM 624 O O . MET A 1 83 ? -13.529 5.521 11.207 1.00 95.94 83 MET A O 1
ATOM 628 N N . HIS A 1 84 ? -12.145 3.776 11.397 1.00 96.25 84 HIS A N 1
ATOM 629 C CA . HIS A 1 84 ? -13.222 2.830 11.708 1.00 96.25 84 HIS A CA 1
ATOM 630 C C . HIS A 1 84 ? -13.999 3.221 12.972 1.00 96.25 84 HIS A C 1
ATOM 632 O O . HIS A 1 84 ? -15.213 3.011 13.039 1.00 96.25 84 HIS A O 1
ATOM 638 N N . THR A 1 85 ? -13.329 3.810 13.965 1.00 95.12 85 THR A N 1
ATOM 639 C CA . THR A 1 85 ? -13.980 4.229 15.207 1.00 95.12 85 THR A CA 1
ATOM 640 C C . THR A 1 85 ? -14.910 5.425 15.010 1.00 95.12 85 THR A C 1
ATOM 642 O O . THR A 1 85 ? -16.006 5.400 15.575 1.00 95.12 85 THR A O 1
ATOM 645 N N . ILE A 1 86 ? -14.549 6.445 14.217 1.00 95.81 86 ILE A N 1
ATOM 646 C CA . ILE A 1 86 ? -15.477 7.564 13.970 1.00 95.81 86 ILE A CA 1
ATOM 647 C C . ILE A 1 86 ? -16.717 7.096 13.209 1.00 95.81 86 ILE A C 1
ATOM 649 O O . ILE A 1 86 ? -17.818 7.384 13.664 1.00 95.81 86 ILE A O 1
ATOM 653 N N . TRP A 1 87 ? -16.588 6.265 12.170 1.00 96.00 87 TRP A N 1
ATOM 654 C CA . TRP A 1 87 ? -17.749 5.738 11.439 1.00 96.00 87 TRP A CA 1
ATOM 655 C C . TRP A 1 87 ? -18.622 4.795 12.291 1.00 96.00 87 TRP A C 1
ATOM 657 O O . TRP A 1 87 ? -19.848 4.806 12.175 1.00 96.00 87 TRP A O 1
ATOM 667 N N . ALA A 1 88 ? -18.032 4.039 13.224 1.00 94.69 88 ALA A N 1
ATOM 668 C CA . ALA A 1 88 ? -18.791 3.237 14.189 1.00 94.69 88 ALA A CA 1
ATOM 669 C C . ALA A 1 88 ? -19.530 4.090 15.244 1.00 94.69 88 ALA A C 1
ATOM 671 O O . ALA A 1 88 ? -20.642 3.741 15.650 1.00 94.69 88 ALA A O 1
ATOM 672 N N . ARG A 1 89 ? -18.946 5.216 15.684 1.00 94.94 89 ARG A N 1
ATOM 673 C CA . ARG A 1 89 ? -19.639 6.212 16.526 1.00 94.94 89 ARG A CA 1
ATOM 674 C C . ARG A 1 89 ? -20.750 6.913 15.749 1.00 94.94 89 ARG A C 1
ATOM 676 O O . ARG A 1 89 ? -21.836 7.091 16.291 1.00 94.94 89 ARG A O 1
ATOM 683 N N . ASN A 1 90 ? -20.511 7.206 14.476 1.00 95.00 90 ASN A N 1
ATOM 684 C CA . ASN A 1 90 ? -21.404 7.960 13.609 1.00 95.00 90 ASN A CA 1
ATOM 685 C C . ASN A 1 90 ? -22.727 7.222 13.347 1.00 95.00 90 ASN A C 1
ATOM 687 O O . ASN A 1 90 ? -23.807 7.789 13.507 1.00 95.00 90 ASN A O 1
ATOM 691 N N . HIS A 1 91 ? -22.659 5.911 13.103 1.00 96.06 91 HIS A N 1
ATOM 692 C CA . HIS A 1 91 ? -23.836 5.041 13.113 1.00 96.06 91 HIS A CA 1
ATOM 693 C C . HIS A 1 91 ? -24.641 5.172 14.422 1.00 96.06 91 HIS A C 1
ATOM 695 O O . HIS A 1 91 ? -25.866 5.288 14.396 1.00 96.06 91 HIS A O 1
ATOM 701 N N . ASN A 1 92 ? -23.973 5.170 15.580 1.00 93.94 92 ASN A N 1
ATOM 702 C CA . ASN A 1 92 ? -24.651 5.239 16.878 1.00 93.94 92 ASN A CA 1
ATOM 703 C C . ASN A 1 92 ? -25.246 6.630 17.154 1.00 93.94 92 ASN A C 1
ATOM 705 O O . ASN A 1 92 ? -26.343 6.710 17.702 1.00 93.94 92 ASN A O 1
ATOM 709 N N . PHE A 1 93 ? -24.591 7.705 16.706 1.00 93.06 93 PHE A N 1
ATOM 710 C CA . PHE A 1 93 ? -25.163 9.053 16.670 1.00 93.06 93 PHE A CA 1
ATOM 711 C C . PHE A 1 93 ? -26.485 9.055 15.889 1.00 93.06 93 PHE A C 1
ATOM 713 O O . PHE A 1 93 ? -27.496 9.518 16.414 1.00 93.06 93 PHE A O 1
ATOM 720 N N . HIS A 1 94 ? -26.537 8.441 14.702 1.00 91.00 94 HIS A N 1
ATOM 721 C CA . HIS A 1 94 ? -27.782 8.323 13.930 1.00 91.00 94 HIS A CA 1
ATOM 722 C C . HIS A 1 94 ? -28.851 7.469 14.626 1.00 91.00 94 HIS A C 1
ATOM 724 O O . HIS A 1 94 ? -30.021 7.854 14.630 1.00 91.00 94 HIS A O 1
ATOM 730 N N . VAL A 1 95 ? -28.477 6.371 15.297 1.00 93.62 95 VAL A N 1
ATOM 731 C CA . VAL A 1 95 ? -29.401 5.601 16.159 1.00 93.62 95 VAL A CA 1
ATOM 732 C C . VAL A 1 95 ? -30.004 6.490 17.255 1.00 93.62 95 VAL A C 1
ATOM 734 O O . VAL A 1 95 ? -31.220 6.474 17.458 1.00 93.62 95 VAL A O 1
ATOM 737 N N . GLU A 1 96 ? -29.187 7.285 17.948 1.00 93.25 96 GLU A N 1
ATOM 738 C CA . GLU A 1 96 ? -29.642 8.192 19.009 1.00 93.25 96 GLU A CA 1
ATOM 739 C C . GLU A 1 96 ? -30.522 9.330 18.467 1.00 93.25 96 GLU A C 1
ATOM 741 O O . GLU A 1 96 ? -31.554 9.641 19.068 1.00 93.25 96 GLU A O 1
ATOM 746 N N . LYS A 1 97 ? -30.186 9.908 17.305 1.00 90.31 97 LYS A N 1
ATOM 747 C CA . LYS A 1 97 ? -31.005 10.932 16.630 1.00 90.31 97 LYS A CA 1
ATOM 748 C C . LYS A 1 97 ? -32.370 10.381 16.218 1.00 90.31 97 LYS A C 1
ATOM 750 O O . LYS A 1 97 ? -33.382 11.015 16.513 1.00 90.31 97 LYS A O 1
ATOM 755 N N . LEU A 1 98 ? -32.424 9.193 15.611 1.00 90.75 98 LEU A N 1
ATOM 756 C CA . LEU A 1 98 ? -33.677 8.534 15.226 1.00 90.75 98 LEU A CA 1
ATOM 757 C C . LEU A 1 98 ? -34.543 8.199 1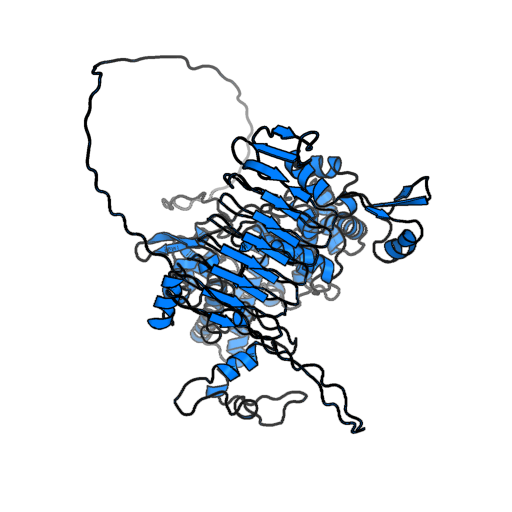6.452 1.00 90.75 98 LEU A C 1
ATOM 759 O O . LEU A 1 98 ? -35.751 8.447 16.444 1.00 90.75 98 LEU A O 1
ATOM 763 N N . GLN A 1 99 ? -33.943 7.710 17.543 1.00 92.69 99 GLN A N 1
ATOM 764 C CA . GLN A 1 99 ? -34.663 7.499 18.806 1.00 92.69 99 GLN A CA 1
ATOM 765 C C . GLN A 1 99 ? -35.195 8.813 19.400 1.00 92.69 99 GLN A C 1
ATOM 767 O O . GLN A 1 99 ? -36.348 8.861 19.830 1.00 92.69 99 GLN A O 1
ATOM 772 N N . ALA A 1 100 ? -34.398 9.887 19.395 1.00 92.38 100 ALA A N 1
ATOM 773 C CA . ALA A 1 100 ? -34.804 11.203 19.892 1.00 92.38 100 ALA A CA 1
ATOM 774 C C . ALA A 1 100 ? -35.909 11.853 19.037 1.00 92.38 100 ALA A C 1
ATOM 776 O O . ALA A 1 100 ? -36.785 12.526 19.581 1.00 92.38 100 ALA A O 1
ATOM 777 N N . ALA A 1 101 ? -35.910 11.604 17.723 1.00 90.25 101 ALA A N 1
ATOM 778 C CA . ALA A 1 101 ? -36.974 11.995 16.798 1.00 90.25 101 ALA A CA 1
ATOM 779 C C . ALA A 1 101 ? -38.265 11.160 16.952 1.00 90.25 101 ALA A C 1
ATOM 781 O O . ALA A 1 101 ? -39.302 11.527 16.402 1.00 90.25 101 ALA A O 1
ATOM 782 N N . GLY A 1 102 ? -38.230 10.063 17.720 1.00 92.25 102 GLY A N 1
ATOM 783 C CA . GLY A 1 102 ? -39.393 9.218 18.000 1.00 92.25 102 GLY A CA 1
ATOM 784 C C . GLY A 1 102 ? -39.651 8.118 16.967 1.00 92.25 102 GLY A C 1
ATOM 785 O O . GLY A 1 102 ? -40.808 7.786 16.726 1.00 92.25 102 GLY A O 1
ATOM 786 N N . PHE A 1 103 ? -38.602 7.555 16.357 1.00 91.81 103 PHE A N 1
ATOM 787 C CA . PHE A 1 103 ? -38.697 6.457 15.386 1.00 91.81 103 PHE A CA 1
ATOM 788 C C . PHE A 1 103 ? -39.520 5.258 15.911 1.00 91.81 103 PHE A C 1
ATOM 790 O O . PHE A 1 103 ? -39.127 4.576 16.861 1.00 91.81 103 PHE A O 1
ATOM 797 N N . GLU A 1 104 ? -40.657 4.971 15.266 1.00 91.00 104 GLU A N 1
ATOM 798 C CA . GLU A 1 104 ? -41.532 3.837 15.592 1.00 91.00 104 GLU A CA 1
ATOM 799 C C . GLU A 1 104 ? -41.184 2.603 14.736 1.00 91.00 104 GLU A C 1
ATOM 801 O O . GLU A 1 104 ? -41.745 2.399 13.661 1.00 91.00 104 GLU A O 1
ATOM 806 N N . GLY A 1 105 ? -40.281 1.747 15.227 1.00 93.12 105 GLY A N 1
ATOM 807 C CA . GLY A 1 105 ? -39.889 0.505 14.548 1.00 93.12 105 GLY A CA 1
ATOM 808 C C . GLY A 1 105 ? -39.237 -0.529 15.471 1.00 93.12 105 GLY A C 1
ATOM 809 O O . GLY A 1 105 ? -39.106 -0.327 16.681 1.00 93.12 105 GLY A O 1
ATOM 810 N N . THR A 1 106 ? -38.839 -1.670 14.909 1.00 96.56 106 THR A N 1
ATOM 811 C CA . THR A 1 106 ? -38.013 -2.673 15.600 1.00 96.56 106 THR A CA 1
ATOM 812 C C . THR A 1 106 ? -36.545 -2.240 15.690 1.00 96.56 106 THR A C 1
ATOM 814 O O . THR A 1 106 ? -36.105 -1.317 15.009 1.00 96.56 106 THR A O 1
ATOM 817 N N . LEU A 1 107 ? -35.755 -2.937 16.517 1.00 92.75 107 LEU A N 1
ATOM 818 C CA . LEU A 1 107 ? -34.308 -2.696 16.621 1.00 92.75 107 LEU A CA 1
ATOM 819 C C . LEU A 1 107 ? -33.561 -2.961 15.301 1.00 92.75 107 LEU A C 1
ATOM 821 O O . LEU A 1 107 ? -32.559 -2.306 15.045 1.00 92.75 107 LEU A O 1
ATOM 825 N N . GLU A 1 108 ? -34.059 -3.881 14.469 1.00 94.12 108 GLU A N 1
ATOM 826 C CA . GLU A 1 108 ? -33.515 -4.139 13.130 1.00 94.12 108 GLU A CA 1
ATOM 827 C C . GLU A 1 108 ? -33.807 -2.962 12.192 1.00 94.12 108 GLU A C 1
ATOM 829 O O . GLU A 1 108 ? -32.899 -2.437 11.561 1.00 94.12 108 GLU A O 1
ATOM 834 N N . GLU A 1 109 ? -35.055 -2.487 12.147 1.00 95.44 109 GLU A N 1
ATOM 835 C CA . GLU A 1 109 ? -35.440 -1.340 11.310 1.00 95.44 109 GLU A CA 1
ATOM 836 C C . GLU A 1 109 ? -34.711 -0.055 11.736 1.00 95.44 109 GLU A C 1
ATOM 838 O O . GLU A 1 109 ? -34.305 0.725 10.879 1.00 95.44 109 GLU A O 1
ATOM 843 N N . LEU A 1 110 ? -34.478 0.136 13.040 1.00 94.31 110 LEU A N 1
ATOM 844 C CA . LEU A 1 110 ? -33.682 1.244 13.574 1.00 94.31 110 LEU A CA 1
ATOM 845 C C . LEU A 1 110 ? -32.197 1.140 13.184 1.00 94.31 110 LEU A C 1
ATOM 847 O O . LEU A 1 110 ? -31.601 2.144 12.798 1.00 94.31 110 LEU A O 1
ATOM 851 N N . PHE A 1 111 ? -31.610 -0.059 13.266 1.00 95.50 111 PHE A N 1
ATOM 852 C CA . PHE A 1 111 ? -30.235 -0.312 12.826 1.00 95.50 111 PHE A CA 1
ATOM 853 C C . PHE A 1 111 ? -30.079 -0.048 11.324 1.00 95.50 111 PHE A C 1
ATOM 855 O O . PHE A 1 111 ? -29.198 0.707 10.928 1.00 95.50 111 PHE A O 1
ATOM 862 N N . GLN A 1 112 ? -30.963 -0.598 10.485 1.00 95.00 112 GLN A N 1
ATOM 863 C CA . GLN A 1 112 ? -30.900 -0.381 9.037 1.00 95.00 112 GLN A CA 1
ATOM 864 C C . GLN A 1 112 ? -31.127 1.095 8.669 1.00 95.00 112 GLN A C 1
ATOM 866 O O . GLN A 1 112 ? -30.426 1.605 7.801 1.00 95.00 112 GLN A O 1
ATOM 871 N N . ALA A 1 113 ? -32.031 1.809 9.350 1.00 91.94 113 ALA A N 1
ATOM 872 C CA . ALA A 1 113 ? -32.238 3.241 9.124 1.00 91.94 113 ALA A CA 1
ATOM 873 C C . ALA A 1 113 ? -30.983 4.071 9.456 1.00 91.94 113 ALA A C 1
ATOM 875 O O . ALA A 1 113 ? -30.534 4.852 8.620 1.00 91.94 113 ALA A O 1
ATOM 876 N N . ALA A 1 114 ? -30.373 3.864 10.630 1.00 93.44 114 ALA A N 1
ATOM 877 C CA . ALA A 1 114 ? -29.137 4.552 11.014 1.00 93.44 114 ALA A CA 1
ATOM 878 C C . ALA A 1 114 ? -27.961 4.196 10.088 1.00 93.44 114 ALA A C 1
ATOM 880 O O . ALA A 1 114 ? -27.194 5.068 9.680 1.00 93.44 114 ALA A O 1
ATOM 881 N N . LYS A 1 115 ? -27.854 2.917 9.706 1.00 95.19 115 LYS A N 1
ATOM 882 C CA . LYS A 1 115 ? -26.871 2.418 8.741 1.00 95.19 115 LYS A CA 1
ATOM 883 C C . LYS A 1 115 ? -27.018 3.095 7.377 1.00 95.19 115 LYS A C 1
ATOM 885 O O . LYS A 1 115 ? -26.011 3.516 6.826 1.00 95.19 115 LYS A O 1
ATOM 890 N N . MET A 1 116 ? -28.234 3.226 6.842 1.00 93.44 116 MET A N 1
ATOM 891 C CA . MET A 1 116 ? -28.452 3.838 5.525 1.00 93.44 116 MET A CA 1
ATOM 892 C C . MET A 1 116 ? -28.033 5.315 5.483 1.00 93.44 116 MET A C 1
ATOM 894 O O . MET A 1 116 ? -27.476 5.735 4.475 1.00 93.44 116 MET A O 1
ATOM 898 N N . VAL A 1 117 ? -28.252 6.084 6.559 1.00 91.50 117 VAL A N 1
ATOM 899 C CA . VAL A 1 117 ? -27.774 7.480 6.648 1.00 91.50 117 VAL A CA 1
ATOM 900 C C . VAL A 1 117 ? -26.247 7.524 6.762 1.00 91.50 117 VAL A C 1
ATOM 902 O O . VAL A 1 117 ? -25.598 8.262 6.031 1.00 91.50 117 VAL A O 1
ATOM 905 N N . ASN A 1 118 ? -25.656 6.664 7.596 1.00 94.06 118 ASN A N 1
ATOM 906 C CA . ASN A 1 118 ? -24.202 6.555 7.725 1.00 94.06 118 ASN A CA 1
ATOM 907 C C . ASN A 1 118 ? -23.510 6.131 6.410 1.00 94.06 118 ASN A C 1
ATOM 909 O O . ASN A 1 118 ? -22.403 6.572 6.124 1.00 94.06 118 ASN A O 1
ATOM 913 N N . GLU A 1 119 ? -24.139 5.261 5.614 1.00 94.69 119 GLU A N 1
ATOM 914 C CA . GLU A 1 119 ? -23.675 4.910 4.265 1.00 94.69 119 GLU A CA 1
ATOM 915 C C . GLU A 1 119 ? -23.817 6.074 3.279 1.00 94.69 119 GLU A C 1
ATOM 917 O O . GLU A 1 119 ? -22.964 6.219 2.411 1.00 94.69 119 GLU A O 1
ATOM 922 N N . ALA A 1 120 ? -24.872 6.886 3.393 1.00 93.00 120 ALA A N 1
ATOM 923 C CA . ALA A 1 120 ? -25.094 8.030 2.514 1.00 93.00 120 ALA A CA 1
ATOM 924 C C . ALA A 1 120 ? -24.039 9.123 2.716 1.00 93.00 120 ALA A C 1
ATOM 926 O O . ALA A 1 120 ? -23.461 9.594 1.744 1.00 93.00 120 ALA A O 1
ATOM 927 N N . GLU A 1 121 ? -23.733 9.458 3.970 1.00 93.31 121 GLU A N 1
ATOM 928 C CA . GLU A 1 121 ? -22.641 10.375 4.316 1.00 93.31 121 GLU A CA 1
ATOM 929 C C . GLU A 1 121 ? -21.278 9.834 3.862 1.00 93.31 121 GLU A C 1
ATOM 931 O O . GLU A 1 121 ? -20.471 10.584 3.324 1.00 93.31 121 GLU A O 1
ATOM 936 N N . TYR A 1 122 ? -21.026 8.527 4.013 1.00 94.75 122 TYR A N 1
ATOM 937 C CA . TYR A 1 122 ? -19.791 7.907 3.521 1.00 94.75 122 TYR A CA 1
ATOM 938 C C . TYR A 1 122 ? -19.678 7.974 1.990 1.00 94.75 122 TYR A C 1
ATOM 940 O O . TYR A 1 122 ? -18.619 8.312 1.471 1.00 94.75 122 TYR A O 1
ATOM 948 N N . GLN A 1 123 ? -20.764 7.686 1.260 1.00 94.38 123 GLN A N 1
ATOM 949 C CA . GLN A 1 123 ? -20.792 7.822 -0.200 1.00 94.38 123 GLN A CA 1
ATOM 950 C C . GLN A 1 123 ? -20.566 9.284 -0.622 1.00 94.38 123 GLN A C 1
ATOM 952 O O . GLN A 1 123 ? -19.752 9.518 -1.507 1.00 94.38 123 GLN A O 1
ATOM 957 N N . ARG A 1 124 ? -21.210 10.253 0.043 1.00 92.75 124 ARG A N 1
ATOM 958 C CA . ARG A 1 124 ? -21.011 11.694 -0.184 1.00 92.75 124 ARG A CA 1
ATOM 959 C C . ARG A 1 124 ? -19.538 12.081 -0.026 1.00 92.75 124 ARG A C 1
ATOM 961 O O . ARG A 1 124 ? -18.916 12.419 -1.021 1.00 92.75 124 ARG A O 1
ATOM 968 N N . VAL A 1 125 ? -18.941 11.879 1.151 1.00 94.31 125 VAL A N 1
ATOM 969 C CA . VAL A 1 125 ? -17.516 12.185 1.408 1.00 94.31 125 VAL A CA 1
ATOM 970 C C . VAL A 1 125 ? -16.576 11.542 0.378 1.00 94.31 125 VAL A C 1
ATOM 972 O O . VAL A 1 125 ? -15.653 12.187 -0.117 1.00 94.31 125 VAL A O 1
ATOM 975 N N . VAL A 1 126 ? -16.804 10.274 0.015 1.00 94.50 126 VAL A N 1
ATOM 976 C CA . VAL A 1 126 ? -15.962 9.579 -0.974 1.00 94.50 126 VAL A CA 1
ATOM 977 C C . VAL A 1 126 ? -16.061 10.210 -2.367 1.00 94.50 126 VAL A C 1
ATOM 979 O O . VAL A 1 126 ? -15.044 10.314 -3.049 1.00 94.50 126 VAL A O 1
ATOM 982 N N . PHE A 1 127 ? -17.256 10.624 -2.792 1.00 93.56 127 PHE A N 1
ATOM 983 C CA . PHE A 1 127 ? -17.519 11.073 -4.162 1.00 93.56 127 PHE A CA 1
ATOM 984 C C . PHE A 1 127 ? -17.535 12.596 -4.364 1.00 93.56 127 PHE A C 1
ATOM 986 O O . PHE A 1 127 ? -17.511 13.013 -5.518 1.00 93.56 127 PHE A O 1
ATOM 993 N N . THR A 1 128 ? -17.569 13.402 -3.295 1.00 90.06 128 THR A N 1
ATOM 994 C CA . THR A 1 128 ? -17.630 14.878 -3.366 1.00 90.06 128 THR A CA 1
ATOM 995 C C . THR A 1 128 ? -16.471 15.600 -2.676 1.00 90.06 128 THR A C 1
ATOM 997 O O . THR A 1 128 ? -16.392 16.817 -2.767 1.00 90.06 128 THR A O 1
ATOM 1000 N N . GLU A 1 129 ? -15.614 14.888 -1.936 1.00 93.19 129 GLU A N 1
ATOM 1001 C CA . GLU A 1 129 ? -14.470 15.477 -1.214 1.00 93.19 129 GLU A CA 1
ATOM 1002 C C . GLU A 1 129 ? -13.191 14.679 -1.517 1.00 93.19 129 GLU A C 1
ATOM 1004 O O . GLU A 1 129 ? -12.246 15.194 -2.109 1.00 93.19 129 GLU A O 1
ATOM 1009 N N . PHE A 1 130 ? -13.181 13.375 -1.219 1.00 94.38 130 PHE A N 1
ATOM 1010 C CA . PHE A 1 130 ? -12.004 12.529 -1.449 1.00 94.38 130 PHE A CA 1
ATOM 1011 C C . PHE A 1 130 ? -11.686 12.320 -2.939 1.00 94.38 130 PHE A C 1
ATOM 1013 O O . PHE A 1 130 ? -10.521 12.369 -3.331 1.00 94.38 130 PHE A O 1
ATOM 1020 N N . ALA A 1 131 ? -12.693 12.094 -3.791 1.00 94.25 131 ALA A N 1
ATOM 1021 C CA . ALA A 1 131 ? -12.482 12.013 -5.238 1.00 94.25 131 ALA A CA 1
ATOM 1022 C C . ALA A 1 131 ? -12.077 13.370 -5.847 1.00 94.25 131 ALA A C 1
ATOM 1024 O O . ALA A 1 131 ? -11.329 13.408 -6.828 1.00 94.25 131 ALA A O 1
ATOM 1025 N N . ASP A 1 132 ? -12.520 14.472 -5.244 1.00 92.19 132 ASP A N 1
ATOM 1026 C CA . ASP A 1 132 ? -12.164 15.820 -5.669 1.00 92.19 132 ASP A CA 1
ATOM 1027 C C . ASP A 1 132 ? -10.669 16.079 -5.402 1.00 92.19 132 ASP A C 1
ATOM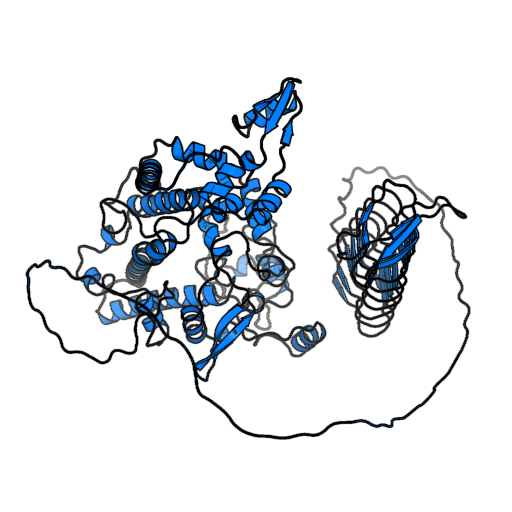 1029 O O . ASP A 1 132 ? -9.940 16.380 -6.349 1.00 92.19 132 ASP A O 1
ATOM 1033 N N . ALA A 1 133 ? -10.165 15.759 -4.205 1.00 92.38 133 ALA A N 1
ATOM 1034 C CA . ALA A 1 133 ? -8.729 15.785 -3.897 1.00 92.38 133 ALA A CA 1
ATOM 1035 C C . ALA A 1 133 ? -7.890 14.763 -4.707 1.00 92.38 133 ALA A C 1
ATOM 1037 O O . ALA A 1 133 ? -6.807 15.080 -5.202 1.00 92.38 133 ALA A O 1
ATOM 1038 N N . LEU A 1 134 ? -8.368 13.521 -4.878 1.00 94.00 134 LEU A N 1
ATOM 1039 C CA . LEU A 1 134 ? -7.573 12.451 -5.502 1.00 94.00 134 LEU A CA 1
ATOM 1040 C C . LEU A 1 134 ? -7.423 12.609 -7.026 1.00 94.00 134 LEU A C 1
ATOM 1042 O O . LEU A 1 134 ? -6.363 12.286 -7.567 1.00 94.00 134 LEU A O 1
ATOM 1046 N N . ILE A 1 135 ? -8.467 13.063 -7.733 1.00 94.69 135 ILE A N 1
ATOM 1047 C CA . ILE A 1 135 ? -8.501 13.108 -9.211 1.00 94.69 135 ILE A CA 1
ATOM 1048 C C . ILE A 1 135 ? -9.001 14.439 -9.811 1.00 94.69 135 ILE A C 1
ATOM 1050 O O . ILE A 1 135 ? -9.241 14.514 -11.020 1.00 94.69 135 ILE A O 1
ATOM 1054 N N . GLY A 1 136 ? -9.155 15.502 -9.018 1.00 92.31 136 GLY A N 1
ATOM 1055 C CA . GLY A 1 136 ? -9.756 16.761 -9.485 1.00 92.31 136 GLY A CA 1
ATOM 1056 C C . GLY A 1 136 ? -11.254 16.621 -9.794 1.00 92.31 136 GLY A C 1
ATOM 1057 O O . GLY A 1 136 ? -11.779 17.281 -10.692 1.00 92.31 136 GLY A O 1
ATOM 1058 N N . GLY A 1 137 ? -11.922 15.698 -9.103 1.00 90.00 137 GLY A N 1
ATOM 1059 C CA . GLY A 1 137 ? -13.368 15.495 -9.145 1.00 90.00 137 GLY A CA 1
ATOM 1060 C C . GLY A 1 137 ? -13.852 14.593 -10.275 1.00 90.00 137 GLY A C 1
ATOM 1061 O O . GLY A 1 137 ? -13.240 14.476 -11.344 1.00 90.00 137 GLY A O 1
ATOM 1062 N N . ILE A 1 138 ? -14.981 13.927 -10.032 1.00 90.56 138 ILE A N 1
ATOM 1063 C CA . ILE A 1 138 ? -15.571 12.981 -10.984 1.00 90.56 138 ILE A CA 1
ATOM 1064 C C . ILE A 1 138 ? -16.338 13.756 -12.054 1.00 90.56 138 ILE A C 1
ATOM 1066 O O . ILE A 1 138 ? -17.372 14.371 -11.811 1.00 90.56 138 ILE A O 1
ATOM 1070 N N . GLN A 1 139 ? -15.804 13.701 -13.267 1.00 89.44 139 GLN A N 1
ATOM 1071 C CA . GLN A 1 139 ? -16.336 14.388 -14.438 1.00 89.44 139 GLN A CA 1
ATOM 1072 C C . GLN A 1 139 ? -17.535 13.618 -15.015 1.00 89.44 139 GLN A C 1
ATOM 1074 O O . GLN A 1 139 ? -17.497 12.392 -15.070 1.00 89.44 139 GLN A O 1
ATOM 1079 N N . GLY A 1 140 ? -18.570 14.319 -15.481 1.00 81.88 140 GLY A N 1
ATOM 1080 C CA . GLY A 1 140 ? -19.770 13.732 -16.095 1.00 81.88 140 GLY A CA 1
ATOM 1081 C C . GLY A 1 140 ? -20.832 14.795 -16.390 1.00 81.88 140 GLY A C 1
ATOM 1082 O O . GLY A 1 140 ? -20.501 15.977 -16.475 1.00 81.88 140 GLY A O 1
ATOM 1083 N N . ASN A 1 141 ? -22.101 14.398 -16.549 1.00 73.12 141 ASN A N 1
ATOM 1084 C CA . ASN A 1 141 ? -23.220 15.346 -16.717 1.00 73.12 141 ASN A CA 1
ATOM 1085 C C . ASN A 1 141 ? -24.042 15.566 -15.426 1.00 73.12 141 ASN A C 1
ATOM 1087 O O . ASN A 1 141 ? -24.986 16.360 -15.439 1.00 73.12 141 ASN A O 1
ATOM 1091 N N . GLY A 1 142 ? -23.709 14.868 -14.334 1.00 75.44 142 GLY A N 1
ATOM 1092 C CA . GLY A 1 142 ? -24.259 15.062 -12.989 1.00 75.44 142 GLY A CA 1
ATOM 1093 C C . GLY A 1 142 ? -23.352 15.871 -12.057 1.00 75.44 142 GLY A C 1
ATOM 1094 O O . GLY A 1 142 ? -22.325 16.393 -12.480 1.00 75.44 142 GLY A O 1
ATOM 1095 N N . SER A 1 143 ? -23.726 15.958 -10.773 1.00 64.06 143 SER A N 1
ATOM 1096 C CA . SER A 1 143 ? -23.039 16.815 -9.785 1.00 64.06 143 SER A CA 1
ATOM 1097 C C . SER A 1 143 ? -21.570 16.437 -9.558 1.00 64.06 143 SER A C 1
ATOM 1099 O O . SER A 1 143 ? -20.735 17.321 -9.439 1.00 64.06 143 SER A O 1
ATOM 1101 N N . HIS A 1 144 ? -21.272 15.135 -9.519 1.00 79.06 144 HIS A N 1
ATOM 1102 C CA . HIS A 1 144 ? -19.919 14.564 -9.449 1.00 79.06 144 HIS A CA 1
ATOM 1103 C C . HIS A 1 144 ? -19.916 13.274 -10.287 1.00 79.06 144 HIS A C 1
ATOM 1105 O O . HIS A 1 144 ? -19.802 12.183 -9.739 1.00 79.06 144 HIS A O 1
ATOM 1111 N N . GLY A 1 145 ? -20.186 13.375 -11.593 1.00 79.62 145 GLY A N 1
ATOM 1112 C CA . GLY A 1 145 ? -20.390 12.223 -12.486 1.00 79.62 145 GLY A CA 1
ATOM 1113 C C . GLY A 1 145 ? -21.868 11.862 -12.656 1.00 79.62 145 GLY A C 1
ATOM 1114 O O . GLY A 1 145 ? -22.484 12.238 -13.655 1.00 79.62 145 GLY A O 1
ATOM 1115 N N . PHE A 1 146 ? -22.417 11.191 -11.640 1.00 87.75 146 PHE A N 1
ATOM 1116 C CA . PHE A 1 146 ? -23.731 10.531 -11.569 1.00 87.75 146 PHE A CA 1
ATOM 1117 C C . PHE A 1 146 ? -24.921 11.205 -12.294 1.00 87.75 146 PHE A C 1
ATOM 1119 O O . PHE A 1 146 ? -25.485 12.183 -11.795 1.00 87.75 146 PHE A O 1
ATOM 1126 N N . GLU A 1 147 ? -25.403 10.611 -13.397 1.00 86.12 147 GLU A N 1
ATOM 1127 C CA . GLU A 1 147 ? -26.681 10.997 -14.033 1.00 86.12 147 GLU A CA 1
ATOM 1128 C C . GLU A 1 147 ? -27.918 10.309 -13.415 1.00 86.12 147 GLU A C 1
ATOM 1130 O O . GLU A 1 147 ? -29.025 10.852 -13.480 1.00 86.12 147 GLU A O 1
ATOM 1135 N N . GLY A 1 148 ? -27.763 9.106 -12.850 1.00 89.94 148 GLY A N 1
ATOM 1136 C CA . GLY A 1 148 ? -28.863 8.289 -12.321 1.00 89.94 148 GLY A CA 1
ATOM 1137 C C . GLY A 1 148 ? -28.530 6.793 -12.260 1.00 89.94 148 GLY A C 1
ATOM 1138 O O . GLY A 1 148 ? -27.529 6.342 -12.815 1.00 89.94 148 GLY A O 1
ATOM 1139 N N . TYR A 1 149 ? -29.380 5.986 -11.616 1.00 93.62 149 TYR A N 1
ATOM 1140 C CA . TYR A 1 149 ? -29.157 4.538 -11.544 1.00 93.62 149 TYR A CA 1
ATOM 1141 C C . TYR A 1 149 ? -29.264 3.843 -12.917 1.00 93.62 149 TYR A C 1
ATOM 1143 O O . TYR A 1 149 ? -30.319 3.819 -13.563 1.00 93.62 149 TYR A O 1
ATOM 1151 N N . ASN A 1 150 ? -28.186 3.164 -13.309 1.00 92.94 150 ASN A N 1
ATOM 1152 C CA . ASN A 1 150 ? -28.029 2.486 -14.586 1.00 92.94 150 ASN A CA 1
ATOM 1153 C C . ASN A 1 150 ? -28.002 0.957 -14.414 1.00 92.94 150 ASN A C 1
ATOM 1155 O O . ASN A 1 150 ? -26.976 0.347 -14.115 1.00 92.94 150 ASN A O 1
ATOM 1159 N N . ASP A 1 151 ? -29.125 0.288 -14.701 1.00 93.19 151 ASP A N 1
ATOM 1160 C CA . ASP A 1 151 ? -29.242 -1.176 -14.586 1.00 93.19 151 ASP A CA 1
ATOM 1161 C C . ASP A 1 151 ? -28.444 -1.971 -15.654 1.00 93.19 151 ASP A C 1
ATOM 1163 O O . ASP A 1 151 ? -28.617 -3.192 -15.782 1.00 93.19 151 ASP A O 1
ATOM 1167 N N . LYS A 1 152 ? -27.611 -1.301 -16.468 1.00 93.69 152 LYS A N 1
ATOM 1168 C CA . LYS A 1 152 ? -26.656 -1.900 -17.421 1.00 93.69 152 LYS A CA 1
ATOM 1169 C C . LYS A 1 152 ? -25.185 -1.675 -17.053 1.00 93.69 152 LYS A C 1
ATOM 1171 O O . LYS A 1 152 ? -24.348 -2.321 -17.679 1.00 93.69 152 LYS A O 1
ATOM 1176 N N . ALA A 1 153 ? -24.883 -0.815 -16.082 1.00 93.25 153 ALA A N 1
ATOM 1177 C CA . ALA A 1 153 ? -23.532 -0.635 -15.562 1.00 93.25 153 ALA A CA 1
ATOM 1178 C C . ALA A 1 153 ? -23.077 -1.869 -14.758 1.00 93.25 153 ALA A C 1
ATOM 1180 O O . ALA A 1 153 ? -23.905 -2.608 -14.215 1.00 93.25 153 ALA A O 1
ATOM 1181 N N . ASP A 1 154 ? -21.764 -2.098 -14.679 1.00 92.81 154 ASP A N 1
ATOM 1182 C CA . ASP A 1 154 ? -21.178 -3.146 -13.837 1.00 92.81 154 ASP A CA 1
ATOM 1183 C C . ASP A 1 154 ? -20.513 -2.521 -12.602 1.00 92.81 154 ASP A C 1
ATOM 1185 O O . ASP A 1 154 ? -19.580 -1.726 -12.725 1.00 92.81 154 ASP A O 1
ATOM 1189 N N . ALA A 1 155 ? -20.986 -2.911 -11.416 1.00 93.69 155 ALA A N 1
ATOM 1190 C CA . ALA A 1 155 ? -20.428 -2.516 -10.120 1.00 93.69 155 ALA A CA 1
ATOM 1191 C C . ALA A 1 155 ? -19.156 -3.307 -9.744 1.00 93.69 155 ALA A C 1
ATOM 1193 O O . ALA A 1 155 ? -18.592 -3.100 -8.670 1.00 93.69 155 ALA A O 1
ATOM 1194 N N . GLY A 1 156 ? -18.725 -4.259 -10.579 1.00 96.12 156 GLY A N 1
ATOM 1195 C CA . GLY A 1 156 ? -17.504 -5.029 -10.374 1.00 96.12 156 GLY A CA 1
ATOM 1196 C C . GLY A 1 156 ? -16.261 -4.141 -10.291 1.00 96.12 156 GLY A C 1
ATOM 1197 O O . GLY A 1 156 ? -16.068 -3.242 -11.112 1.00 96.12 156 GLY A O 1
ATOM 1198 N N . ILE A 1 157 ? -15.404 -4.420 -9.306 1.00 96.75 157 ILE A N 1
ATOM 1199 C CA . ILE A 1 157 ? -14.094 -3.778 -9.174 1.00 96.75 157 ILE A CA 1
ATOM 1200 C C . ILE A 1 157 ? -13.120 -4.411 -10.175 1.00 96.75 157 ILE A C 1
ATOM 1202 O O . ILE A 1 157 ? -12.976 -5.637 -10.191 1.00 96.75 157 ILE A O 1
ATOM 1206 N N . SER A 1 158 ? -12.451 -3.599 -10.998 1.00 95.06 158 SER A N 1
ATOM 1207 C CA . SER A 1 158 ? -11.456 -4.079 -11.965 1.00 95.06 158 SER A CA 1
ATOM 1208 C C . SER A 1 158 ? -10.185 -4.607 -11.279 1.00 95.06 158 SER A C 1
ATOM 1210 O O . SER A 1 158 ? -9.831 -4.214 -10.159 1.00 95.06 158 SER A O 1
ATOM 1212 N N . HIS A 1 159 ? -9.481 -5.531 -11.941 1.00 92.69 159 HIS A N 1
ATOM 1213 C CA . HIS A 1 159 ? -8.229 -6.082 -11.408 1.00 92.69 159 HIS A CA 1
ATOM 1214 C C . HIS A 1 159 ? -7.141 -5.005 -11.364 1.00 92.69 159 HIS A C 1
ATOM 1216 O O . HIS A 1 159 ? -6.388 -4.922 -10.397 1.00 92.69 159 HIS A O 1
ATOM 1222 N N . GLU A 1 160 ? -7.113 -4.149 -12.379 1.00 95.56 160 GLU A N 1
ATOM 1223 C CA . GLU A 1 160 ? -6.250 -2.986 -12.527 1.00 95.56 160 GLU A CA 1
ATOM 1224 C C . GLU A 1 160 ? -6.417 -2.035 -11.334 1.00 95.56 160 GLU A C 1
ATOM 1226 O O . GLU A 1 160 ? -5.423 -1.669 -10.704 1.00 95.56 160 GLU A O 1
ATOM 1231 N N . PHE A 1 161 ? -7.662 -1.716 -10.956 1.00 97.62 161 PHE A N 1
ATOM 1232 C CA . PHE A 1 161 ? -7.973 -0.894 -9.785 1.00 97.62 161 PHE A CA 1
ATOM 1233 C C . PHE A 1 161 ? -7.491 -1.543 -8.479 1.00 97.62 161 PHE A C 1
ATOM 1235 O O . PHE A 1 161 ? -6.717 -0.937 -7.741 1.00 97.62 161 PHE A O 1
ATOM 1242 N N . ALA A 1 162 ? -7.881 -2.790 -8.193 1.00 94.69 162 ALA A N 1
ATOM 1243 C CA . ALA A 1 162 ? -7.602 -3.422 -6.896 1.00 94.69 162 ALA A CA 1
ATOM 1244 C C . ALA A 1 162 ? -6.143 -3.905 -6.702 1.00 94.69 162 ALA A C 1
ATOM 1246 O O . ALA A 1 162 ? -5.641 -3.980 -5.571 1.00 94.69 162 ALA A O 1
ATOM 1247 N N . ALA A 1 163 ? -5.450 -4.280 -7.780 1.00 93.19 163 ALA A N 1
ATOM 1248 C CA . ALA A 1 163 ? -4.098 -4.838 -7.713 1.00 93.19 163 ALA A CA 1
ATOM 1249 C C . ALA A 1 163 ? -2.984 -3.828 -8.035 1.00 93.19 163 ALA A C 1
ATOM 1251 O O . ALA A 1 163 ? -1.844 -4.094 -7.659 1.00 93.19 163 ALA A O 1
ATOM 1252 N N . ALA A 1 164 ? -3.295 -2.678 -8.645 1.00 96.31 164 ALA A N 1
ATOM 1253 C CA . ALA A 1 164 ? -2.327 -1.604 -8.879 1.00 96.31 164 ALA A CA 1
ATOM 1254 C C . ALA A 1 164 ? -2.882 -0.204 -8.572 1.00 96.31 164 ALA A C 1
ATOM 1256 O O . ALA A 1 164 ? -2.382 0.447 -7.666 1.00 96.31 164 ALA A O 1
ATOM 1257 N N . VAL A 1 165 ? -3.893 0.279 -9.296 1.00 97.75 165 VAL A N 1
ATOM 1258 C CA . VAL A 1 165 ? -4.183 1.724 -9.355 1.00 97.75 165 VAL A CA 1
ATOM 1259 C C . VAL A 1 165 ? -4.660 2.302 -8.019 1.00 97.75 165 VAL A C 1
ATOM 1261 O O . VAL A 1 165 ? -4.108 3.293 -7.556 1.00 97.75 165 VAL A O 1
ATOM 1264 N N . TYR A 1 166 ? -5.605 1.661 -7.326 1.00 97.25 166 TYR A N 1
ATOM 1265 C CA . TYR A 1 166 ? -6.088 2.142 -6.021 1.00 97.25 166 TYR A CA 1
ATOM 1266 C C . TYR A 1 166 ? -5.075 1.937 -4.879 1.00 97.25 166 TYR A C 1
ATOM 1268 O O . TYR A 1 166 ? -5.345 2.253 -3.724 1.00 97.25 166 TYR A O 1
ATOM 1276 N N . ARG A 1 167 ? -3.880 1.418 -5.187 1.00 96.19 167 ARG A N 1
ATOM 1277 C CA . ARG A 1 167 ? -2.755 1.349 -4.247 1.00 96.19 167 ARG A CA 1
ATOM 1278 C C . ARG A 1 167 ? -1.950 2.641 -4.199 1.00 96.19 167 ARG A C 1
ATOM 1280 O O . ARG A 1 167 ? -1.046 2.723 -3.381 1.00 96.19 167 ARG A O 1
ATOM 1287 N N . ILE A 1 168 ? -2.296 3.636 -5.027 1.00 94.38 168 ILE A N 1
ATOM 1288 C CA . ILE A 1 168 ? -1.692 4.978 -5.105 1.00 94.38 168 ILE A CA 1
ATOM 1289 C C . ILE A 1 168 ? -1.402 5.586 -3.722 1.00 94.38 168 ILE A C 1
ATOM 1291 O O . ILE A 1 168 ? -0.310 6.095 -3.488 1.00 94.38 168 ILE A O 1
ATOM 1295 N N . GLY A 1 169 ? -2.320 5.400 -2.767 1.00 93.12 169 GLY A N 1
ATOM 1296 C CA . GLY A 1 169 ? -2.178 5.853 -1.384 1.00 93.12 169 GLY A CA 1
ATOM 1297 C C . GLY A 1 169 ? -1.041 5.216 -0.577 1.00 93.12 169 GLY A C 1
ATOM 1298 O O . GLY A 1 169 ? -0.774 5.694 0.512 1.00 93.12 169 GLY A O 1
ATOM 1299 N N . HIS A 1 170 ? -0.345 4.188 -1.077 1.00 93.88 170 HIS A N 1
ATOM 1300 C CA . HIS A 1 170 ? 0.900 3.700 -0.471 1.00 93.88 170 HIS A CA 1
ATOM 1301 C C . HIS A 1 170 ? 2.087 4.654 -0.688 1.00 93.88 170 HIS A C 1
ATOM 1303 O O . HIS A 1 170 ? 3.062 4.537 0.044 1.00 93.88 170 HIS A O 1
ATOM 1309 N N . SER A 1 171 ? 2.027 5.561 -1.675 1.00 93.25 171 SER A N 1
ATOM 1310 C CA . SER A 1 171 ? 3.038 6.619 -1.845 1.00 93.25 171 SER A CA 1
ATOM 1311 C C . SER A 1 171 ? 2.822 7.778 -0.875 1.00 93.25 171 SER A C 1
ATOM 1313 O O . SER A 1 171 ? 3.788 8.350 -0.406 1.00 93.25 171 SER A O 1
ATOM 1315 N N . LEU A 1 172 ? 1.564 8.057 -0.509 1.00 92.31 172 LEU A N 1
ATOM 1316 C CA . LEU A 1 172 ? 1.159 9.135 0.408 1.00 92.31 172 LEU A CA 1
ATOM 1317 C C . LEU A 1 172 ? 1.591 8.917 1.878 1.00 92.31 172 LEU A C 1
ATOM 1319 O O . LEU A 1 172 ? 1.260 9.725 2.746 1.00 92.31 172 LEU A O 1
ATOM 1323 N N . ILE A 1 173 ? 2.245 7.794 2.188 1.00 91.44 173 ILE A N 1
ATOM 1324 C CA . ILE A 1 173 ? 2.578 7.374 3.553 1.00 91.44 173 ILE A CA 1
ATOM 1325 C C . ILE A 1 173 ? 3.980 7.872 3.907 1.00 91.44 173 ILE A C 1
ATOM 1327 O O . ILE A 1 173 ? 4.950 7.391 3.332 1.00 91.44 173 ILE A O 1
ATOM 1331 N N . GLY A 1 174 ? 4.076 8.765 4.893 1.00 89.56 174 GLY A N 1
ATOM 1332 C CA . GLY A 1 174 ? 5.348 9.209 5.474 1.00 89.56 174 GLY A CA 1
ATOM 1333 C C . GLY A 1 174 ? 5.864 8.296 6.590 1.00 89.56 174 GLY A C 1
ATOM 1334 O O . GLY A 1 174 ? 5.105 7.535 7.197 1.00 89.56 174 GLY A O 1
ATOM 1335 N N . ASP A 1 175 ? 7.158 8.403 6.913 1.00 88.62 175 ASP A N 1
ATOM 1336 C CA . ASP A 1 175 ? 7.818 7.580 7.946 1.00 88.62 175 ASP A CA 1
ATOM 1337 C C . ASP A 1 175 ? 7.269 7.804 9.367 1.00 88.62 175 ASP A C 1
ATOM 1339 O O . ASP A 1 175 ? 7.467 6.973 10.261 1.00 88.62 175 ASP A O 1
ATOM 1343 N N . THR A 1 176 ? 6.570 8.921 9.605 1.00 92.06 176 THR A N 1
ATOM 1344 C CA . THR A 1 176 ? 5.980 9.250 10.910 1.00 92.06 176 THR A CA 1
ATOM 1345 C C . THR A 1 176 ? 4.548 9.761 10.793 1.00 92.06 176 THR A C 1
ATOM 1347 O O . THR A 1 176 ? 4.144 10.326 9.779 1.00 92.06 176 THR A O 1
ATOM 1350 N N . ILE A 1 177 ? 3.785 9.571 11.867 1.00 92.88 177 ILE A N 1
ATOM 1351 C CA . ILE A 1 177 ? 2.409 10.025 12.050 1.00 92.88 177 ILE A CA 1
ATOM 1352 C C . ILE A 1 177 ? 2.378 11.045 13.186 1.00 92.88 177 ILE A C 1
ATOM 1354 O O . ILE A 1 177 ? 2.842 10.776 14.297 1.00 92.88 177 ILE A O 1
ATOM 1358 N N . THR A 1 178 ? 1.777 12.198 12.925 1.00 94.44 178 THR A N 1
ATOM 1359 C CA . THR A 1 178 ? 1.568 13.259 13.908 1.00 94.44 178 THR A CA 1
ATOM 1360 C C . THR A 1 178 ? 0.350 12.946 14.777 1.00 94.44 178 THR A C 1
ATOM 1362 O O . THR A 1 178 ? -0.712 12.564 14.285 1.00 94.44 178 THR A O 1
ATOM 1365 N N . VAL A 1 179 ? 0.494 13.118 16.093 1.00 94.81 179 VAL A N 1
ATOM 1366 C CA . VAL A 1 179 ? -0.542 12.891 17.114 1.00 94.81 179 VAL A CA 1
ATOM 1367 C C . VAL A 1 179 ? -0.495 14.024 18.143 1.00 94.81 179 VAL A C 1
ATOM 1369 O O . VAL A 1 179 ? 0.584 14.432 18.570 1.00 94.81 179 VAL A O 1
ATOM 1372 N N . LYS A 1 180 ? -1.646 14.544 18.583 1.00 91.00 180 LYS A N 1
ATOM 1373 C CA . LYS A 1 180 ? -1.695 15.592 19.619 1.00 91.00 180 LYS A CA 1
ATOM 1374 C C . LYS A 1 180 ? -1.391 15.040 21.013 1.00 91.00 180 LYS A C 1
ATOM 1376 O O . LYS A 1 180 ? -2.048 14.119 21.492 1.00 91.00 180 LYS A O 1
ATOM 1381 N N . GLY A 1 181 ? -0.436 15.653 21.703 1.00 86.31 181 GLY A N 1
ATOM 1382 C CA . GLY A 1 181 ? -0.144 15.390 23.107 1.00 86.31 181 GLY A CA 1
ATOM 1383 C C . GLY A 1 181 ? -1.231 15.916 24.061 1.00 86.31 181 GLY A C 1
ATOM 1384 O O . GLY A 1 181 ? -2.047 16.758 23.677 1.00 86.31 181 GLY A O 1
ATOM 1385 N N . PRO A 1 182 ? -1.240 15.486 25.341 1.00 81.00 182 PRO A N 1
ATOM 1386 C CA . PRO A 1 182 ? -2.193 15.967 26.354 1.00 81.00 182 PRO A CA 1
ATOM 1387 C C . PRO A 1 182 ? -2.099 17.470 26.683 1.00 81.00 182 PRO A C 1
ATOM 1389 O O . PRO A 1 182 ? -2.955 18.003 27.388 1.00 81.00 182 PRO A O 1
ATOM 1392 N N . ASP A 1 183 ? -1.047 18.138 26.213 1.00 84.69 183 ASP A N 1
ATOM 1393 C CA . ASP A 1 183 ? -0.782 19.578 26.288 1.00 84.69 183 ASP A CA 1
ATOM 1394 C C . ASP A 1 183 ? -1.072 20.322 24.965 1.00 84.69 183 ASP A C 1
ATOM 1396 O O . ASP A 1 183 ? -0.873 21.534 24.880 1.00 84.69 183 ASP A O 1
ATOM 1400 N N . GLY A 1 184 ? -1.553 19.609 23.940 1.00 82.38 184 GLY A N 1
ATOM 1401 C CA . GLY A 1 184 ? -1.850 20.132 22.607 1.00 82.38 184 GLY A CA 1
ATOM 1402 C C . GLY A 1 184 ? -0.641 20.267 21.676 1.00 82.38 184 GLY A C 1
ATOM 1403 O O . GLY A 1 184 ? -0.810 20.781 20.572 1.00 82.38 184 GLY A O 1
ATOM 1404 N N . GLN A 1 185 ? 0.560 19.840 22.088 1.00 89.31 185 GLN A N 1
ATOM 1405 C CA . GLN A 1 185 ? 1.746 19.841 21.221 1.00 89.31 185 GLN A CA 1
ATOM 1406 C C . GLN A 1 185 ? 1.739 18.657 20.245 1.00 89.31 185 GLN A C 1
ATOM 1408 O O . GLN A 1 185 ? 1.106 17.634 20.506 1.00 89.31 185 GLN A O 1
ATOM 1413 N N . ASN A 1 186 ? 2.459 18.775 19.130 1.00 92.56 186 ASN A N 1
ATOM 1414 C CA . ASN A 1 186 ? 2.544 17.708 18.132 1.00 92.56 186 ASN A CA 1
ATOM 1415 C C . ASN A 1 186 ? 3.616 16.690 18.548 1.00 92.56 186 ASN A C 1
ATOM 1417 O O . ASN A 1 186 ? 4.771 17.044 18.782 1.00 92.56 186 ASN A O 1
ATOM 1421 N N . ILE A 1 187 ? 3.218 15.423 18.641 1.00 92.12 187 ILE A N 1
ATOM 1422 C CA . ILE A 1 187 ? 4.086 14.269 18.870 1.00 92.12 187 ILE A CA 1
ATOM 1423 C C . ILE A 1 187 ? 4.225 13.545 17.532 1.00 92.12 187 ILE A C 1
ATOM 1425 O O . ILE A 1 187 ? 3.226 13.098 16.973 1.00 92.12 187 ILE A O 1
ATOM 1429 N N . SER A 1 188 ? 5.453 13.416 17.033 1.00 93.50 188 SER A N 1
ATOM 1430 C CA . SER A 1 188 ? 5.763 12.519 15.917 1.00 93.50 188 SER A CA 1
ATOM 1431 C C . SER A 1 188 ? 5.902 11.088 16.448 1.00 93.50 188 SER A C 1
ATOM 1433 O O . SER A 1 188 ? 6.587 10.852 17.448 1.00 93.50 188 SER A O 1
ATOM 1435 N N . VAL A 1 189 ? 5.208 10.144 15.812 1.00 90.88 189 VAL A N 1
ATOM 1436 C CA . VAL A 1 189 ? 5.226 8.711 16.128 1.00 90.88 189 VAL A CA 1
ATOM 1437 C C . VAL A 1 189 ? 5.677 7.956 14.883 1.00 90.88 189 VAL A C 1
ATOM 1439 O O . VAL A 1 189 ? 5.040 8.074 13.842 1.00 90.88 189 VAL A O 1
ATOM 1442 N N . ASN A 1 190 ? 6.744 7.164 14.975 1.00 89.25 190 ASN A N 1
ATOM 1443 C CA . ASN A 1 190 ? 7.226 6.360 13.848 1.00 89.25 190 ASN A CA 1
ATOM 1444 C C . ASN A 1 190 ? 6.120 5.421 13.336 1.00 89.25 190 ASN A C 1
ATOM 1446 O O . ASN A 1 190 ? 5.430 4.777 14.129 1.00 89.25 190 ASN A O 1
ATOM 1450 N N . LEU A 1 191 ? 5.974 5.285 12.018 1.00 86.62 191 LEU A N 1
ATOM 1451 C CA . LEU A 1 191 ? 4.951 4.432 11.404 1.00 8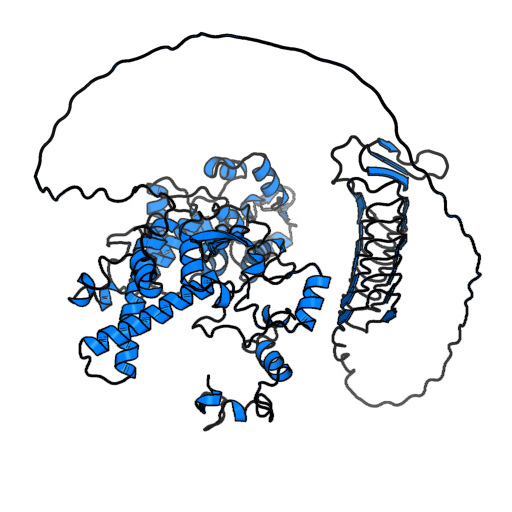6.62 191 LEU A CA 1
ATOM 1452 C C . LEU A 1 191 ? 5.076 2.957 11.848 1.00 86.62 191 LEU A C 1
ATOM 1454 O O . LEU A 1 191 ? 4.072 2.296 12.117 1.00 86.62 191 LEU A O 1
ATOM 1458 N N . PHE A 1 192 ? 6.309 2.482 12.050 1.00 82.44 192 PHE A N 1
ATOM 1459 C CA . PHE A 1 192 ? 6.644 1.201 12.690 1.00 82.44 192 PHE A CA 1
ATOM 1460 C C . PHE A 1 192 ? 5.911 0.964 14.024 1.00 82.44 192 PHE A C 1
ATOM 1462 O O . PHE A 1 192 ? 5.395 -0.125 14.300 1.00 82.44 192 PHE A O 1
ATOM 1469 N N . ASP A 1 193 ? 5.839 2.002 14.859 1.00 83.62 193 ASP A N 1
ATOM 1470 C CA . ASP A 1 193 ? 5.148 1.962 16.142 1.00 83.62 193 ASP A CA 1
ATOM 1471 C C . ASP A 1 193 ? 3.627 2.051 15.986 1.00 83.62 193 ASP A C 1
ATOM 1473 O O . ASP A 1 193 ? 2.906 1.573 16.865 1.00 83.62 193 ASP A O 1
ATOM 1477 N N . ALA A 1 194 ? 3.128 2.589 14.871 1.00 88.31 194 ALA A N 1
ATOM 1478 C CA . ALA A 1 194 ? 1.703 2.679 14.573 1.00 88.31 194 ALA A CA 1
ATOM 1479 C C . ALA A 1 194 ? 1.091 1.375 14.037 1.00 88.31 194 ALA A C 1
ATOM 1481 O O . ALA A 1 194 ? -0.096 1.123 14.279 1.00 88.31 194 ALA A O 1
ATOM 1482 N N . PHE A 1 195 ? 1.875 0.543 13.341 1.00 86.44 195 PHE A N 1
ATOM 1483 C CA . PHE A 1 195 ? 1.406 -0.737 12.809 1.00 86.44 195 PHE A CA 1
ATOM 1484 C C . PHE A 1 195 ? 1.004 -1.725 13.913 1.00 86.44 195 PHE A C 1
ATOM 1486 O O . PHE A 1 195 ? 1.756 -1.962 14.861 1.00 86.44 195 PHE A O 1
ATOM 1493 N N . LEU A 1 196 ? -0.189 -2.317 13.764 1.00 83.88 196 LEU A N 1
ATOM 1494 C CA . LEU A 1 196 ? -0.803 -3.308 14.663 1.00 83.88 196 LEU A CA 1
ATOM 1495 C C . LEU A 1 196 ? -0.690 -2.977 16.167 1.00 83.88 196 LEU A C 1
ATOM 1497 O O . LEU A 1 196 ? -0.572 -3.883 16.991 1.00 83.88 196 LEU A O 1
ATOM 1501 N N . ASN A 1 197 ? -0.739 -1.694 16.542 1.00 84.31 197 ASN A N 1
ATOM 1502 C CA . ASN A 1 197 ? -0.564 -1.246 17.927 1.00 84.31 197 ASN A CA 1
ATOM 1503 C C . ASN A 1 197 ? -1.893 -0.779 18.563 1.00 84.31 197 ASN A C 1
ATOM 1505 O O . ASN A 1 197 ? -2.149 0.429 18.648 1.00 84.31 197 ASN A O 1
ATOM 1509 N N . PRO A 1 198 ? -2.773 -1.700 19.012 1.00 83.69 198 PRO A N 1
ATOM 1510 C CA . PRO A 1 198 ? -4.010 -1.322 19.684 1.00 83.69 198 PRO A CA 1
ATOM 1511 C C . PRO A 1 198 ? -3.747 -0.722 21.071 1.00 83.69 198 PRO A C 1
ATOM 1513 O O . PRO A 1 198 ? -4.476 0.175 21.482 1.00 83.69 198 PRO A O 1
ATOM 1516 N N . THR A 1 199 ? -2.734 -1.206 21.796 1.00 82.44 199 THR A N 1
ATOM 1517 C CA . THR A 1 199 ? -2.442 -0.821 23.185 1.00 82.44 199 THR A CA 1
ATOM 1518 C C . THR A 1 199 ? -1.047 -1.313 23.603 1.00 82.44 199 THR A C 1
ATOM 1520 O O . THR A 1 199 ? -0.646 -2.404 23.196 1.00 82.44 199 THR A O 1
ATOM 1523 N N . ASN A 1 200 ? -0.316 -0.560 24.438 1.00 76.81 200 ASN A N 1
ATOM 1524 C CA . ASN A 1 200 ? 0.938 -1.021 25.066 1.00 76.81 200 ASN A CA 1
ATOM 1525 C C . ASN A 1 200 ? 0.803 -1.355 26.573 1.00 76.81 200 ASN A C 1
ATOM 1527 O O . ASN A 1 200 ? 1.764 -1.813 27.190 1.00 76.81 200 ASN A O 1
ATOM 1531 N N . ASP A 1 201 ? -0.397 -1.242 27.157 1.00 71.19 201 ASP A N 1
ATOM 1532 C CA . ASP A 1 201 ? -0.698 -1.604 28.561 1.00 71.19 201 ASP A CA 1
ATOM 1533 C C . ASP A 1 201 ? -0.587 -3.122 28.847 1.00 71.19 201 ASP A C 1
ATOM 1535 O O . ASP A 1 201 ? -0.615 -3.557 30.002 1.00 71.19 201 ASP A O 1
ATOM 1539 N N . VAL A 1 202 ? -0.480 -3.948 27.802 1.00 66.69 202 VAL A N 1
ATOM 1540 C CA . VAL A 1 202 ? -0.513 -5.420 27.871 1.00 66.69 202 VAL A CA 1
ATOM 1541 C C . VAL A 1 202 ? 0.840 -6.076 28.160 1.00 66.69 202 VAL A C 1
ATOM 1543 O O . VAL A 1 202 ? 0.885 -7.272 28.464 1.00 66.69 202 VAL A O 1
ATOM 1546 N N . PHE A 1 203 ? 1.945 -5.326 28.114 1.00 68.38 203 PHE A N 1
ATOM 1547 C CA . PHE A 1 203 ? 3.276 -5.880 28.361 1.00 68.38 203 PHE A CA 1
ATOM 1548 C C . PHE A 1 203 ? 3.492 -6.225 29.836 1.00 68.38 203 PHE A C 1
ATOM 1550 O O . PHE A 1 203 ? 3.495 -5.366 30.719 1.00 68.38 203 PHE A O 1
ATOM 1557 N N . THR A 1 204 ? 3.746 -7.506 30.120 1.00 71.62 204 THR A N 1
ATOM 1558 C CA . THR A 1 204 ? 4.266 -7.893 31.438 1.00 71.62 204 THR A CA 1
ATOM 1559 C C . THR A 1 204 ? 5.651 -7.270 31.664 1.00 71.62 204 THR A C 1
ATOM 1561 O O . THR A 1 204 ? 6.388 -7.068 30.699 1.00 71.62 204 THR A O 1
ATOM 1564 N N . PRO A 1 205 ? 6.078 -7.025 32.919 1.00 75.75 205 PRO A N 1
ATOM 1565 C CA . PRO A 1 205 ? 7.422 -6.509 33.201 1.00 75.75 205 PRO A CA 1
ATOM 1566 C C . PRO A 1 205 ? 8.553 -7.378 32.631 1.00 75.75 205 PRO A C 1
ATOM 1568 O O . PRO A 1 205 ? 9.643 -6.878 32.385 1.00 75.75 205 PRO A O 1
ATOM 1571 N N . GLN A 1 206 ? 8.294 -8.673 32.421 1.00 70.81 206 GLN A N 1
ATOM 1572 C CA . GLN A 1 206 ? 9.198 -9.601 31.746 1.00 70.81 206 GLN A CA 1
ATOM 1573 C C . GLN A 1 206 ? 9.295 -9.294 30.247 1.00 70.81 206 GLN A C 1
ATOM 1575 O O . GLN A 1 206 ? 10.399 -9.103 29.756 1.00 70.81 206 GLN A O 1
ATOM 1580 N N . GLN A 1 207 ? 8.161 -9.172 29.546 1.00 65.69 207 GLN A N 1
ATOM 1581 C CA . GLN A 1 207 ? 8.146 -8.796 28.127 1.00 65.69 207 GLN A CA 1
ATOM 1582 C C . GLN A 1 207 ? 8.743 -7.404 27.907 1.00 65.69 207 GLN A C 1
ATOM 1584 O O . GLN A 1 207 ? 9.538 -7.236 26.996 1.00 65.69 207 GLN A O 1
ATOM 1589 N N . LEU A 1 208 ? 8.420 -6.424 28.757 1.00 72.81 208 LEU A N 1
ATOM 1590 C CA . LEU A 1 208 ? 8.989 -5.079 28.651 1.00 72.81 208 LEU A CA 1
ATOM 1591 C C . LEU A 1 208 ? 10.516 -5.093 28.829 1.00 72.81 208 LEU A C 1
ATOM 1593 O O . LEU A 1 208 ? 11.215 -4.458 28.051 1.00 72.81 208 LEU A O 1
ATOM 1597 N N . ALA A 1 209 ? 11.038 -5.866 29.788 1.00 71.69 209 ALA A N 1
ATOM 1598 C CA . ALA A 1 209 ? 12.481 -6.031 29.964 1.00 71.69 209 ALA A CA 1
ATOM 1599 C C . ALA A 1 209 ? 13.150 -6.782 28.797 1.00 71.69 209 ALA A C 1
ATOM 1601 O O . ALA A 1 209 ? 14.283 -6.466 28.458 1.00 71.69 209 ALA A O 1
ATOM 1602 N N . GLN A 1 210 ? 12.464 -7.743 28.166 1.00 63.84 210 GLN A N 1
ATOM 1603 C CA . GLN A 1 210 ? 12.955 -8.417 26.957 1.00 63.84 210 GLN A CA 1
ATOM 1604 C C . GLN A 1 210 ? 12.990 -7.462 25.756 1.00 63.84 210 GLN A C 1
ATOM 1606 O O . GLN A 1 210 ? 13.984 -7.414 25.045 1.00 63.84 210 GLN A O 1
ATOM 1611 N N . LEU A 1 211 ? 11.939 -6.663 25.559 1.00 63.44 211 LEU A N 1
ATOM 1612 C CA . LEU A 1 211 ? 11.859 -5.672 24.482 1.00 63.44 211 LEU A CA 1
ATOM 1613 C C . LEU A 1 211 ? 12.945 -4.599 24.648 1.00 63.44 211 LEU A C 1
ATOM 1615 O O . LEU A 1 211 ? 13.680 -4.333 23.704 1.00 63.44 211 LEU A O 1
ATOM 1619 N N . GLN A 1 212 ? 13.122 -4.083 25.868 1.00 70.50 212 GLN A N 1
ATOM 1620 C CA . GLN A 1 212 ? 14.159 -3.097 26.189 1.00 70.50 212 GLN A CA 1
ATOM 1621 C C . GLN A 1 212 ? 15.587 -3.667 26.126 1.00 70.50 212 GLN A C 1
ATOM 1623 O O . GLN A 1 212 ? 16.519 -2.898 25.911 1.00 70.50 212 GLN A O 1
ATOM 1628 N N . ALA A 1 213 ? 15.773 -4.986 26.277 1.00 62.72 213 ALA A N 1
ATOM 1629 C CA . ALA A 1 213 ? 17.050 -5.647 25.996 1.00 62.72 213 ALA A CA 1
ATOM 1630 C C . ALA A 1 213 ? 17.329 -5.727 24.482 1.00 62.72 213 ALA A C 1
ATOM 1632 O O . ALA A 1 213 ? 18.448 -5.472 24.065 1.00 62.72 213 ALA A O 1
ATOM 1633 N N . MET A 1 214 ? 16.300 -5.955 23.657 1.00 58.88 214 MET A N 1
ATOM 1634 C CA . MET A 1 214 ? 16.360 -5.869 22.185 1.00 58.88 214 MET A CA 1
ATOM 1635 C C . MET A 1 214 ? 16.307 -4.411 21.663 1.00 58.88 214 MET A C 1
ATOM 1637 O O . MET A 1 214 ? 15.806 -4.156 20.570 1.00 58.88 214 MET A O 1
ATOM 1641 N N . GLY A 1 215 ? 16.715 -3.425 22.472 1.00 62.62 215 GLY A N 1
ATOM 1642 C CA . GLY A 1 215 ? 16.716 -1.994 22.126 1.00 62.62 215 GLY A CA 1
ATOM 1643 C C . GLY A 1 215 ? 15.341 -1.327 21.926 1.00 62.62 215 GLY A C 1
ATOM 1644 O O . GLY A 1 215 ? 15.277 -0.108 21.758 1.00 62.62 215 GLY A O 1
ATOM 1645 N N . TYR A 1 216 ? 14.233 -2.074 21.969 1.00 68.25 216 TYR A N 1
ATOM 1646 C CA . TYR A 1 216 ? 12.895 -1.573 21.655 1.00 68.25 216 TYR A CA 1
ATOM 1647 C C . TYR A 1 216 ? 12.106 -1.162 22.907 1.00 68.25 216 TYR A C 1
ATOM 1649 O O . TYR A 1 216 ? 11.824 -1.960 23.801 1.00 68.25 216 TYR A O 1
ATOM 1657 N N . ASP A 1 217 ? 11.674 0.097 22.946 1.00 75.31 217 ASP A N 1
ATOM 1658 C CA . ASP A 1 217 ? 10.836 0.653 24.010 1.00 75.31 217 ASP A CA 1
ATOM 1659 C C . ASP A 1 217 ? 9.397 0.874 23.488 1.00 75.31 217 ASP A C 1
ATOM 1661 O O . ASP A 1 217 ? 9.186 1.821 22.724 1.00 75.31 217 ASP A O 1
ATOM 1665 N N . PRO A 1 218 ? 8.409 0.026 23.851 1.00 74.75 218 PRO A N 1
ATOM 1666 C CA . PRO A 1 218 ? 7.098 -0.007 23.196 1.00 74.75 218 PRO A CA 1
ATOM 1667 C C . PRO A 1 218 ? 6.288 1.284 23.343 1.00 74.75 218 PRO A C 1
ATOM 1669 O O . PRO A 1 218 ? 5.856 1.642 24.444 1.00 74.75 218 PRO A O 1
ATOM 1672 N N . LYS A 1 219 ? 6.022 1.962 22.223 1.00 84.00 219 LYS A N 1
ATOM 1673 C CA . LYS A 1 219 ? 5.340 3.265 22.219 1.00 84.00 219 LYS A CA 1
ATOM 1674 C C . LYS A 1 219 ? 3.820 3.154 22.432 1.00 84.00 219 LYS A C 1
ATOM 1676 O O . LYS A 1 219 ? 3.237 2.115 22.106 1.00 84.00 219 LYS A O 1
ATOM 1681 N N . PRO A 1 220 ? 3.177 4.210 22.980 1.00 86.69 220 PRO A N 1
ATOM 1682 C CA . PRO A 1 220 ? 1.731 4.267 23.199 1.00 86.69 220 PRO A CA 1
ATOM 1683 C C . PRO A 1 220 ? 0.923 3.847 21.968 1.00 86.69 220 PRO A C 1
ATOM 1685 O O . PRO A 1 220 ? 1.163 4.342 20.868 1.00 86.69 220 PRO A O 1
ATOM 1688 N N . GLY A 1 221 ? -0.029 2.936 22.164 1.00 87.88 221 GLY A N 1
ATOM 1689 C CA . GLY A 1 221 ? -0.914 2.451 21.111 1.00 87.88 221 GLY A CA 1
ATOM 1690 C C . GLY A 1 221 ? -2.189 3.279 20.967 1.00 87.88 221 GLY A C 1
ATOM 1691 O O . GLY A 1 221 ? -2.391 4.301 21.632 1.00 87.88 221 GLY A O 1
ATOM 1692 N N . TYR A 1 222 ? -3.088 2.798 20.109 1.00 91.31 222 TYR A N 1
ATOM 1693 C CA . TYR A 1 222 ? -4.386 3.422 19.843 1.00 91.31 222 TYR A CA 1
ATOM 1694 C C . TYR A 1 222 ? -5.196 3.743 21.117 1.00 91.31 222 TYR A C 1
ATOM 1696 O O . TYR A 1 222 ? -5.805 4.810 21.203 1.00 91.31 222 TYR A O 1
ATOM 1704 N N . GLU A 1 223 ? -5.201 2.848 22.108 1.00 88.62 223 GLU A N 1
ATOM 1705 C CA . GLU A 1 223 ? -5.938 3.004 23.368 1.00 88.62 223 GLU A CA 1
ATOM 1706 C C . GLU A 1 223 ? -5.376 4.131 24.254 1.00 88.62 223 GLU A C 1
ATOM 1708 O O . GLU A 1 223 ? -6.152 4.882 24.847 1.00 88.62 223 GLU A O 1
ATOM 1713 N N . GLN A 1 224 ? -4.048 4.282 24.315 1.00 90.44 224 GLN A N 1
ATOM 1714 C CA . GLN A 1 224 ? -3.373 5.323 25.099 1.00 90.44 224 GLN A CA 1
ATOM 1715 C C . GLN A 1 224 ? -3.480 6.704 24.443 1.00 90.44 224 GLN A C 1
ATOM 1717 O O . GLN A 1 224 ? -3.660 7.701 25.143 1.00 90.44 224 GLN A O 1
ATOM 1722 N N . LEU A 1 225 ? -3.342 6.767 23.114 1.00 91.56 225 LEU A N 1
ATOM 1723 C CA . LEU A 1 225 ? -3.391 8.015 22.346 1.00 91.56 225 LEU A CA 1
ATOM 1724 C C . LEU A 1 225 ? -4.839 8.508 22.184 1.00 91.56 225 LEU A C 1
ATOM 1726 O O . LEU A 1 225 ? -5.157 9.659 22.474 1.00 91.56 225 LEU A O 1
ATOM 1730 N N . GLY A 1 226 ? -5.738 7.613 21.772 1.00 90.75 226 GLY A N 1
ATOM 1731 C CA . GLY A 1 226 ? -7.155 7.892 21.573 1.00 90.75 226 GLY A CA 1
ATOM 1732 C C . GLY A 1 226 ? -7.486 8.595 20.250 1.00 90.75 226 GLY A C 1
ATOM 1733 O O . GLY A 1 226 ? -6.760 9.447 19.742 1.00 90.75 226 GLY A O 1
ATOM 1734 N N . THR A 1 227 ? -8.666 8.272 19.713 1.00 93.81 227 THR A N 1
ATOM 1735 C CA . THR A 1 227 ? -9.161 8.709 18.391 1.00 93.81 227 THR A CA 1
ATOM 1736 C C . THR A 1 227 ? -9.018 10.211 18.126 1.00 93.81 227 THR A C 1
ATOM 1738 O O . THR A 1 227 ? -8.669 10.606 17.021 1.00 93.81 227 THR A O 1
ATOM 1741 N N . GLY A 1 228 ? -9.322 11.057 19.118 1.00 91.69 228 GLY A N 1
ATOM 1742 C CA . GLY A 1 228 ? -9.307 12.513 18.947 1.00 91.69 228 GLY A CA 1
ATOM 1743 C C . GLY A 1 228 ? -7.896 13.083 18.812 1.00 91.69 228 GLY A C 1
ATOM 1744 O O . GLY A 1 228 ? -7.677 13.950 17.978 1.00 91.69 228 GLY A O 1
ATOM 1745 N N . ALA A 1 229 ? -6.934 12.562 19.577 1.00 92.94 229 ALA A N 1
ATOM 1746 C CA . ALA A 1 229 ? -5.541 12.995 19.505 1.00 92.94 229 ALA A CA 1
ATOM 1747 C C . ALA A 1 229 ? -4.885 12.602 18.176 1.00 92.94 229 ALA A C 1
ATOM 1749 O O . ALA A 1 229 ? -4.129 13.384 17.604 1.00 92.94 229 ALA A O 1
ATOM 1750 N N . ILE A 1 230 ? -5.200 11.398 17.686 1.00 95.62 230 ILE A N 1
ATOM 1751 C CA . ILE A 1 230 ? -4.700 10.874 16.411 1.00 95.62 230 ILE A CA 1
ATOM 1752 C C . ILE A 1 230 ? -5.270 11.693 15.249 1.00 95.62 230 ILE A C 1
ATOM 1754 O O . ILE A 1 230 ? -4.508 12.211 14.438 1.00 95.62 230 ILE A O 1
ATOM 1758 N N . LEU A 1 231 ? -6.596 11.866 15.186 1.00 94.12 231 LEU A N 1
ATOM 1759 C CA . LEU A 1 231 ? -7.222 12.601 14.083 1.00 94.12 231 LEU A CA 1
ATO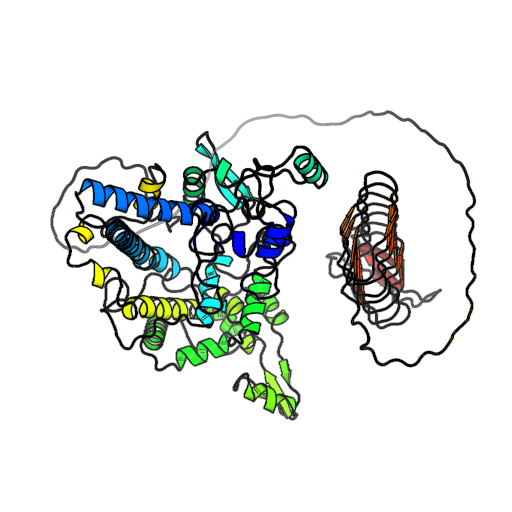M 1760 C C . LEU A 1 231 ? -6.846 14.093 14.085 1.00 94.12 231 LEU A C 1
ATOM 1762 O O . LEU A 1 231 ? -6.588 14.641 13.023 1.00 94.12 231 LEU A O 1
ATOM 1766 N N . ALA A 1 232 ? -6.710 14.731 15.252 1.00 91.56 232 ALA A N 1
ATOM 1767 C CA . ALA A 1 232 ? -6.227 16.113 15.344 1.00 91.56 232 ALA A CA 1
ATOM 1768 C C . ALA A 1 232 ? -4.732 16.291 15.018 1.00 91.56 232 ALA A C 1
ATOM 1770 O O . ALA A 1 232 ? -4.274 17.423 14.913 1.00 91.56 232 ALA A O 1
ATOM 1771 N N . GLY A 1 233 ? -3.960 15.204 14.931 1.00 92.31 233 GLY A N 1
ATOM 1772 C CA . GLY A 1 233 ? -2.562 15.249 14.513 1.00 92.31 233 GLY A CA 1
ATOM 1773 C C . GLY A 1 233 ? -2.408 15.072 13.004 1.00 92.31 233 GLY A C 1
ATOM 1774 O O . GLY A 1 233 ? -1.752 15.887 12.366 1.00 92.31 233 GLY A O 1
ATOM 1775 N N . ILE A 1 234 ? -3.060 14.060 12.420 1.00 92.50 234 ILE A N 1
ATOM 1776 C CA . ILE A 1 234 ? -2.939 13.780 10.977 1.00 92.50 234 ILE A CA 1
ATOM 1777 C C . ILE A 1 234 ? -3.594 14.839 10.083 1.00 92.50 234 ILE A C 1
ATOM 1779 O O . ILE A 1 234 ? -3.178 14.987 8.947 1.00 92.50 234 ILE A O 1
ATOM 1783 N N . VAL A 1 235 ? -4.575 15.593 10.588 1.00 91.00 235 VAL A N 1
ATOM 1784 C CA . VAL A 1 235 ? -5.203 16.713 9.854 1.00 91.00 235 VAL A CA 1
ATOM 1785 C C . VAL A 1 235 ? -4.266 17.925 9.724 1.00 91.00 235 VAL A C 1
ATOM 1787 O O . VAL A 1 235 ? -4.465 18.762 8.855 1.00 91.00 235 VAL A O 1
ATOM 1790 N N . GLU A 1 236 ? -3.221 18.019 10.552 1.00 88.75 236 GLU A N 1
ATOM 1791 C CA . GLU A 1 236 ? -2.174 19.048 10.428 1.00 88.75 236 GLU A CA 1
ATOM 1792 C C . GLU A 1 236 ? -0.939 18.562 9.649 1.00 88.75 236 GLU A C 1
ATOM 1794 O O . GLU A 1 236 ? 0.000 19.332 9.448 1.00 88.75 236 GLU A O 1
ATOM 1799 N N . GLN A 1 237 ? -0.898 17.285 9.256 1.00 90.56 237 GLN A N 1
ATOM 1800 C CA . GLN A 1 237 ? 0.246 16.690 8.575 1.00 90.56 237 GLN A CA 1
ATOM 1801 C C . GLN A 1 237 ? -0.047 16.557 7.072 1.00 90.56 237 GLN A C 1
ATOM 1803 O O . GLN A 1 237 ? -0.968 15.823 6.713 1.00 90.56 237 GLN A O 1
ATOM 1808 N N . PRO A 1 238 ? 0.744 17.189 6.183 1.00 90.12 238 PRO A N 1
ATOM 1809 C CA . PRO A 1 238 ? 0.658 16.900 4.758 1.00 90.12 238 PRO A CA 1
ATOM 1810 C C . PRO A 1 238 ? 1.058 15.443 4.488 1.00 90.12 238 PRO A C 1
ATOM 1812 O O . PRO A 1 238 ? 1.921 14.882 5.169 1.00 90.12 238 PRO A O 1
ATOM 1815 N N . ALA A 1 239 ? 0.428 14.837 3.485 1.00 90.06 239 ALA A N 1
ATOM 1816 C CA . ALA A 1 239 ? 0.863 13.555 2.947 1.00 90.06 239 ALA A CA 1
ATOM 1817 C C . ALA A 1 239 ? 2.175 13.705 2.156 1.00 90.06 239 ALA A C 1
ATOM 1819 O O . ALA A 1 239 ? 2.523 14.804 1.723 1.00 90.06 239 ALA A O 1
ATOM 1820 N N . GLU A 1 240 ? 2.872 12.591 1.939 1.00 91.56 240 GLU A N 1
ATOM 1821 C CA . GLU A 1 240 ? 3.986 12.539 0.983 1.00 91.56 240 GLU A CA 1
ATOM 1822 C C . GLU A 1 240 ? 3.471 12.643 -0.466 1.00 91.56 240 GLU A C 1
ATOM 1824 O O . GLU A 1 240 ? 2.297 12.380 -0.742 1.00 91.56 240 GLU A O 1
ATOM 1829 N N . ASP A 1 241 ? 4.351 12.987 -1.408 1.00 88.69 241 ASP A N 1
ATOM 1830 C CA . ASP A 1 241 ? 4.014 13.048 -2.835 1.00 88.69 241 ASP A CA 1
ATOM 1831 C C . ASP A 1 241 ? 3.599 11.674 -3.410 1.00 88.69 241 ASP A C 1
ATOM 1833 O O . ASP A 1 241 ? 4.068 10.607 -2.998 1.00 88.69 241 ASP A O 1
ATOM 1837 N N . VAL A 1 242 ? 2.747 11.685 -4.444 1.00 88.62 242 VAL A N 1
ATOM 1838 C CA . VAL A 1 242 ? 2.500 10.489 -5.267 1.00 88.62 242 VAL A CA 1
ATOM 1839 C C . VAL A 1 242 ? 3.580 10.362 -6.335 1.00 88.62 242 VAL A C 1
ATOM 1841 O O . VAL A 1 242 ? 3.451 10.923 -7.426 1.00 88.62 242 VAL A O 1
ATOM 1844 N N . ASP A 1 243 ? 4.610 9.570 -6.054 1.00 86.62 243 ASP A N 1
ATOM 1845 C CA . ASP A 1 243 ? 5.550 9.081 -7.058 1.00 86.62 243 ASP A CA 1
ATOM 1846 C C . ASP A 1 243 ? 6.055 7.657 -6.723 1.00 86.62 243 ASP A C 1
ATOM 1848 O O . ASP A 1 243 ? 5.308 6.821 -6.218 1.00 86.62 243 ASP A O 1
ATOM 1852 N N . PHE A 1 244 ? 7.282 7.304 -7.108 1.00 80.62 244 PHE A N 1
ATOM 1853 C CA . PHE A 1 244 ? 7.889 5.986 -6.882 1.00 80.62 244 PHE A CA 1
ATOM 1854 C C . PHE A 1 244 ? 8.907 5.968 -5.722 1.00 80.62 244 PHE A C 1
ATOM 1856 O O . PHE A 1 244 ? 9.455 4.904 -5.426 1.00 80.62 244 PHE A O 1
ATOM 1863 N N . ASN A 1 245 ? 9.158 7.102 -5.064 1.00 84.62 245 ASN A N 1
ATOM 1864 C CA . ASN A 1 245 ? 10.096 7.289 -3.954 1.00 84.62 245 ASN A CA 1
ATOM 1865 C C . ASN A 1 245 ? 9.415 7.016 -2.601 1.00 84.62 245 ASN A C 1
ATOM 1867 O O . ASN A 1 245 ? 9.436 7.835 -1.689 1.00 84.62 245 ASN A O 1
ATOM 1871 N N . VAL A 1 246 ? 8.787 5.845 -2.486 1.00 83.69 246 VAL A N 1
ATOM 1872 C CA . VAL A 1 246 ? 8.051 5.436 -1.283 1.00 83.69 246 VAL A CA 1
ATOM 1873 C C . VAL A 1 246 ? 9.009 5.248 -0.094 1.00 83.69 246 VAL A C 1
ATOM 1875 O O . VAL A 1 246 ? 10.072 4.651 -0.263 1.00 83.69 246 VAL A O 1
ATOM 1878 N N . VAL A 1 247 ? 8.608 5.725 1.091 1.00 81.81 247 VAL A N 1
ATOM 1879 C CA . VAL A 1 247 ? 9.440 5.831 2.308 1.00 81.81 247 VAL A CA 1
ATOM 1880 C C . VAL A 1 247 ? 9.872 4.495 2.928 1.00 81.81 247 VAL A C 1
ATOM 1882 O O . VAL A 1 247 ? 9.209 3.461 2.774 1.00 81.81 247 VAL A O 1
ATOM 1885 N N . ASP A 1 248 ? 10.965 4.518 3.695 1.00 79.50 248 ASP A N 1
ATOM 1886 C CA . ASP A 1 248 ? 11.601 3.311 4.231 1.00 79.50 248 ASP A CA 1
ATOM 1887 C C . ASP A 1 248 ? 10.707 2.527 5.208 1.00 79.50 248 ASP A C 1
ATOM 1889 O O . ASP A 1 248 ? 10.701 1.292 5.172 1.00 79.50 248 ASP A O 1
ATOM 1893 N N . ALA A 1 249 ? 9.855 3.193 5.997 1.00 72.00 249 ALA A N 1
ATOM 1894 C CA . ALA A 1 249 ? 8.962 2.528 6.952 1.00 72.00 249 ALA A CA 1
ATOM 1895 C C . ALA A 1 249 ? 7.906 1.589 6.321 1.00 72.00 249 ALA A C 1
ATOM 1897 O O . ALA A 1 249 ? 7.298 0.789 7.038 1.00 72.00 249 ALA A O 1
ATOM 1898 N N . VAL A 1 250 ? 7.692 1.638 4.996 1.00 79.38 250 VAL A N 1
ATOM 1899 C CA . VAL A 1 250 ? 6.885 0.641 4.254 1.00 79.38 250 VAL A CA 1
ATOM 1900 C C . VAL A 1 250 ? 7.683 -0.157 3.216 1.00 79.38 250 VAL A C 1
ATOM 1902 O O . VAL A 1 250 ? 7.153 -1.112 2.641 1.00 79.38 250 VAL A O 1
ATOM 1905 N N . ARG A 1 251 ? 8.945 0.208 2.966 1.00 81.62 251 ARG A N 1
ATOM 1906 C CA . ARG A 1 251 ? 9.872 -0.506 2.070 1.00 81.62 251 ARG A CA 1
ATOM 1907 C C . ARG A 1 251 ? 10.696 -1.561 2.802 1.00 81.62 251 ARG A C 1
ATOM 1909 O O . ARG A 1 251 ? 11.021 -2.576 2.198 1.00 81.62 251 ARG A O 1
ATOM 1916 N N . ASN A 1 252 ? 11.019 -1.317 4.070 1.00 77.25 252 ASN A N 1
ATOM 1917 C CA . ASN A 1 252 ? 11.913 -2.160 4.856 1.00 77.25 252 ASN A CA 1
ATOM 1918 C C . ASN A 1 252 ? 11.212 -2.719 6.098 1.00 77.25 252 ASN A C 1
ATOM 1920 O O . ASN A 1 252 ? 11.278 -3.922 6.318 1.00 77.25 252 ASN A O 1
ATOM 1924 N N . ASP A 1 253 ? 10.500 -1.895 6.875 1.00 69.81 253 ASP A N 1
ATOM 1925 C CA . ASP A 1 253 ? 10.073 -2.248 8.245 1.00 69.81 253 ASP A CA 1
ATOM 1926 C C . ASP A 1 253 ? 8.550 -2.438 8.430 1.00 69.81 253 ASP A C 1
ATOM 1928 O O . ASP A 1 253 ? 7.982 -2.242 9.516 1.00 69.81 253 ASP A O 1
ATOM 1932 N N . LEU A 1 254 ? 7.866 -2.844 7.356 1.00 69.31 254 LEU A N 1
ATOM 1933 C CA . LEU A 1 254 ? 6.414 -2.997 7.322 1.00 69.31 254 LEU A CA 1
ATOM 1934 C C . LEU A 1 254 ? 5.913 -3.992 8.391 1.00 69.31 254 LEU A C 1
ATOM 1936 O O . LEU A 1 254 ? 6.255 -5.174 8.405 1.00 69.31 254 LEU A O 1
ATOM 1940 N N . VAL A 1 255 ? 5.018 -3.526 9.266 1.00 66.38 255 VAL A N 1
ATOM 1941 C CA . VAL A 1 255 ? 4.387 -4.324 10.339 1.00 66.38 255 VAL A CA 1
ATOM 1942 C C . VAL A 1 255 ? 5.363 -4.940 11.361 1.00 66.38 255 VAL A C 1
ATOM 1944 O O . VAL A 1 255 ? 5.053 -5.947 12.006 1.00 66.38 255 VAL A O 1
ATOM 1947 N N . ARG A 1 256 ? 6.526 -4.308 11.567 1.00 66.44 256 ARG A N 1
ATOM 1948 C CA . ARG A 1 256 ? 7.576 -4.762 12.501 1.00 66.44 256 ARG A CA 1
ATOM 1949 C C . ARG A 1 256 ? 8.227 -6.098 12.116 1.00 66.44 256 ARG A C 1
ATOM 1951 O O . ARG A 1 256 ? 8.656 -6.857 12.984 1.00 66.44 256 ARG A O 1
ATOM 1958 N N . ILE A 1 257 ? 8.304 -6.368 10.815 1.00 64.69 257 ILE A N 1
ATOM 1959 C CA . ILE A 1 257 ? 9.156 -7.394 10.201 1.00 64.69 257 ILE A CA 1
ATOM 1960 C C . ILE A 1 257 ? 9.883 -6.775 8.999 1.00 64.69 257 ILE A C 1
ATOM 1962 O O . ILE A 1 257 ? 9.428 -5.763 8.471 1.00 64.69 257 ILE A O 1
ATOM 1966 N N . ARG A 1 258 ? 10.980 -7.392 8.534 1.00 67.88 258 ARG A N 1
ATOM 1967 C CA . ARG A 1 258 ? 11.652 -6.961 7.297 1.00 67.88 258 ARG A CA 1
ATOM 1968 C C . ARG A 1 258 ? 10.784 -7.316 6.081 1.00 67.88 258 ARG A C 1
ATOM 1970 O O . ARG A 1 258 ? 10.744 -8.480 5.681 1.00 67.88 258 ARG A O 1
ATOM 1977 N N . ALA A 1 259 ? 10.043 -6.352 5.535 1.00 72.81 259 ALA A N 1
ATOM 1978 C CA . ALA A 1 259 ? 9.068 -6.567 4.466 1.00 72.81 259 ALA A CA 1
ATOM 1979 C C . ALA A 1 259 ? 8.817 -5.313 3.605 1.00 72.81 259 ALA A C 1
ATOM 1981 O O . ALA A 1 259 ? 8.592 -4.219 4.117 1.00 72.81 259 ALA A O 1
ATOM 1982 N N . ASP A 1 260 ? 8.774 -5.517 2.284 1.00 84.31 260 ASP A N 1
ATOM 1983 C CA . ASP A 1 260 ? 8.701 -4.460 1.268 1.00 84.31 260 ASP A CA 1
ATOM 1984 C C . ASP A 1 260 ? 7.317 -4.394 0.603 1.00 84.31 260 ASP A C 1
ATOM 1986 O O . ASP A 1 260 ? 6.979 -5.193 -0.281 1.00 84.31 260 ASP A O 1
ATOM 1990 N N . LEU A 1 261 ? 6.506 -3.407 0.997 1.00 88.19 261 LEU A N 1
ATOM 1991 C CA . LEU A 1 261 ? 5.175 -3.178 0.432 1.00 88.19 261 LEU A CA 1
ATOM 1992 C C . LEU A 1 261 ? 5.231 -2.843 -1.064 1.00 88.19 261 LEU A C 1
ATOM 1994 O O . LEU A 1 261 ? 4.338 -3.238 -1.819 1.00 88.19 261 LEU A O 1
ATOM 1998 N N . PHE A 1 262 ? 6.273 -2.145 -1.518 1.00 89.56 262 PHE A N 1
ATOM 1999 C CA . PHE A 1 262 ? 6.437 -1.782 -2.922 1.00 89.56 262 PHE A CA 1
ATOM 2000 C C . PHE A 1 262 ? 6.737 -3.025 -3.770 1.00 89.56 262 PHE A C 1
ATOM 2002 O O . PHE A 1 262 ? 6.055 -3.257 -4.775 1.00 89.56 262 PHE A O 1
ATOM 2009 N N . ALA A 1 263 ? 7.659 -3.887 -3.327 1.00 89.69 263 ALA A N 1
ATOM 2010 C CA . ALA A 1 263 ? 7.885 -5.185 -3.964 1.00 89.69 263 ALA A CA 1
ATOM 2011 C C . ALA A 1 263 ? 6.637 -6.076 -3.911 1.00 89.69 263 ALA A C 1
ATOM 2013 O O . ALA A 1 263 ? 6.313 -6.712 -4.915 1.00 89.69 263 ALA A O 1
ATOM 2014 N N . PHE A 1 264 ? 5.875 -6.087 -2.811 1.00 90.19 264 PHE A N 1
ATOM 2015 C CA . PHE A 1 264 ? 4.604 -6.818 -2.737 1.00 90.19 264 PHE A CA 1
ATOM 2016 C C . PHE A 1 264 ? 3.544 -6.287 -3.715 1.00 90.19 264 PHE A C 1
ATOM 2018 O O . PHE A 1 264 ? 2.770 -7.082 -4.252 1.00 90.19 264 PHE A O 1
ATOM 2025 N N . ASN A 1 265 ? 3.508 -4.981 -4.001 1.00 92.38 265 ASN A N 1
ATOM 2026 C CA . ASN A 1 265 ? 2.617 -4.406 -5.016 1.00 92.38 265 ASN A CA 1
ATOM 2027 C C . ASN A 1 265 ? 3.019 -4.855 -6.430 1.00 92.38 265 ASN A C 1
ATOM 2029 O O . ASN A 1 265 ? 2.177 -5.357 -7.178 1.00 92.38 265 ASN A O 1
ATOM 2033 N N . VAL A 1 266 ? 4.311 -4.772 -6.764 1.00 92.69 266 VAL A N 1
ATOM 2034 C CA . VAL A 1 266 ? 4.858 -5.255 -8.045 1.00 92.69 266 VAL A CA 1
ATOM 2035 C C . VAL A 1 266 ? 4.631 -6.763 -8.218 1.00 92.69 266 VAL A C 1
ATOM 2037 O O . VAL A 1 266 ? 4.110 -7.210 -9.241 1.00 92.69 266 VAL A O 1
ATOM 2040 N N . ALA A 1 267 ? 4.956 -7.562 -7.200 1.00 91.69 267 ALA A N 1
ATOM 2041 C CA . ALA A 1 267 ? 4.756 -9.007 -7.207 1.00 91.69 267 ALA A CA 1
ATOM 2042 C C . ALA A 1 267 ? 3.272 -9.380 -7.329 1.00 91.69 267 ALA A C 1
ATOM 2044 O O . ALA A 1 267 ? 2.940 -10.289 -8.091 1.00 91.69 267 ALA A O 1
ATOM 2045 N N . ARG A 1 268 ? 2.361 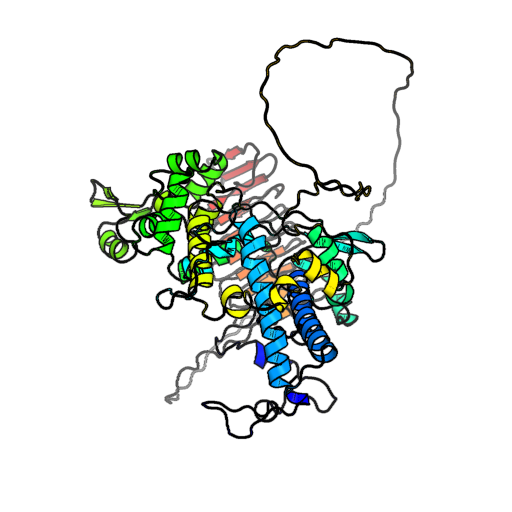-8.661 -6.652 1.00 90.81 268 ARG A N 1
ATOM 2046 C CA . ARG A 1 268 ? 0.918 -8.924 -6.753 1.00 90.81 268 ARG A CA 1
ATOM 2047 C C . ARG A 1 268 ? 0.357 -8.592 -8.133 1.00 90.81 268 ARG A C 1
ATOM 2049 O O . ARG A 1 268 ? -0.473 -9.352 -8.623 1.00 90.81 268 ARG A O 1
ATOM 2056 N N . GLY A 1 269 ? 0.818 -7.514 -8.770 1.00 89.88 269 GLY A N 1
ATOM 2057 C CA . GLY A 1 269 ? 0.442 -7.192 -10.150 1.00 89.88 269 GLY A CA 1
ATOM 2058 C C . GLY A 1 269 ? 0.800 -8.322 -11.122 1.00 89.88 269 GLY A C 1
ATOM 2059 O O . GLY A 1 269 ? -0.019 -8.712 -11.953 1.00 89.88 269 GLY A O 1
ATOM 2060 N N . ARG A 1 270 ? 1.989 -8.914 -10.955 1.00 89.69 270 ARG A N 1
ATOM 2061 C CA . ARG A 1 270 ? 2.470 -10.054 -11.754 1.00 89.69 270 ARG A CA 1
ATOM 2062 C C . ARG A 1 270 ? 1.725 -11.361 -11.439 1.00 89.69 270 ARG A C 1
ATOM 2064 O O . ARG A 1 270 ? 1.383 -12.089 -12.364 1.00 89.69 270 ARG A O 1
ATOM 2071 N N . ASP A 1 271 ? 1.438 -11.633 -10.165 1.00 89.06 271 ASP A N 1
ATOM 2072 C CA . ASP A 1 271 ? 0.676 -12.802 -9.685 1.00 89.06 271 ASP A CA 1
ATOM 2073 C C . ASP A 1 271 ? -0.754 -12.856 -10.250 1.00 89.06 271 ASP A C 1
ATOM 2075 O O . ASP A 1 271 ? -1.176 -13.893 -10.762 1.00 89.06 271 ASP A O 1
ATOM 2079 N N . VAL A 1 272 ? -1.481 -11.731 -10.241 1.00 88.69 272 VAL A N 1
ATOM 2080 C CA . VAL A 1 272 ? -2.835 -11.670 -10.830 1.00 88.69 272 VAL A CA 1
ATOM 2081 C C . VAL A 1 272 ? -2.832 -11.502 -12.355 1.00 88.69 272 VAL A C 1
ATOM 2083 O O . VAL A 1 272 ? -3.898 -11.518 -12.968 1.00 88.69 272 VAL A O 1
ATOM 2086 N N . GLY A 1 273 ? -1.654 -11.363 -12.975 1.00 89.56 273 GLY A N 1
ATOM 2087 C CA . GLY A 1 273 ? -1.490 -11.268 -14.425 1.00 89.56 273 GLY A CA 1
ATOM 2088 C C . GLY A 1 273 ? -1.909 -9.928 -15.038 1.00 89.56 273 GLY A C 1
ATOM 2089 O O . GLY A 1 273 ? -2.444 -9.928 -16.146 1.00 89.56 273 GLY A O 1
ATOM 2090 N N . LEU A 1 274 ? -1.683 -8.803 -14.345 1.00 91.50 274 LEU A N 1
ATOM 2091 C CA . LEU A 1 274 ? -1.903 -7.470 -14.920 1.00 91.50 274 LEU A CA 1
ATOM 2092 C C . LEU A 1 274 ? -1.033 -7.240 -16.164 1.00 91.50 274 LEU A C 1
ATOM 2094 O O . LEU A 1 274 ? 0.107 -7.703 -16.247 1.00 91.50 274 LEU A O 1
ATOM 2098 N N . GLY A 1 275 ? -1.555 -6.451 -17.104 1.00 91.81 275 GLY A N 1
ATOM 2099 C CA . GLY A 1 275 ? -0.769 -5.937 -18.222 1.00 91.81 275 GLY A CA 1
ATOM 2100 C C . GLY A 1 275 ? 0.283 -4.909 -17.785 1.00 91.81 275 GLY A C 1
ATOM 2101 O O . GLY A 1 275 ? 0.165 -4.254 -16.747 1.00 91.81 275 GLY A O 1
ATOM 2102 N N . THR A 1 276 ? 1.308 -4.730 -18.615 1.00 94.31 276 THR A N 1
ATOM 2103 C CA . THR A 1 276 ? 2.289 -3.643 -18.473 1.00 94.31 276 THR A CA 1
ATOM 2104 C C . THR A 1 276 ? 1.636 -2.291 -18.768 1.00 94.31 276 THR A C 1
ATOM 2106 O O . THR A 1 276 ? 0.614 -2.232 -19.457 1.00 94.31 276 THR A O 1
ATOM 2109 N N . LEU A 1 277 ? 2.230 -1.185 -18.302 1.00 96.62 277 LEU A N 1
ATOM 2110 C CA . LEU A 1 277 ? 1.706 0.178 -18.500 1.00 96.62 277 LEU A CA 1
ATOM 2111 C C . LEU A 1 277 ? 1.302 0.436 -19.966 1.00 96.62 277 LEU A C 1
ATOM 2113 O O . LEU A 1 277 ? 0.207 0.919 -20.246 1.00 96.62 277 LEU A O 1
ATOM 2117 N N . ASN A 1 278 ? 2.158 0.046 -20.915 1.00 95.94 278 ASN A N 1
ATOM 2118 C CA . ASN A 1 278 ? 1.907 0.216 -22.347 1.00 95.94 278 ASN A CA 1
ATOM 2119 C C . ASN A 1 278 ? 0.780 -0.673 -22.899 1.00 95.94 278 ASN A C 1
ATOM 2121 O O . ASN A 1 278 ? 0.105 -0.255 -23.840 1.00 95.94 278 ASN A O 1
ATOM 2125 N N . GLN A 1 279 ? 0.568 -1.873 -22.347 1.00 93.75 279 GLN A N 1
ATOM 2126 C CA . GLN A 1 279 ? -0.571 -2.727 -22.707 1.00 93.75 279 GLN A CA 1
ATOM 2127 C C . GLN A 1 279 ? -1.873 -2.116 -22.175 1.00 93.75 279 GLN A C 1
ATOM 2129 O O . GLN A 1 279 ? -2.801 -1.889 -22.944 1.00 93.75 279 GLN A O 1
ATOM 2134 N N . VAL A 1 280 ? -1.898 -1.739 -20.894 1.00 96.12 280 VAL A N 1
ATOM 2135 C CA . VAL A 1 280 ? -3.078 -1.166 -20.228 1.00 96.12 280 VAL A CA 1
ATOM 2136 C C . VAL A 1 280 ? -3.486 0.168 -20.864 1.00 96.12 280 VAL A C 1
ATOM 2138 O O . VAL A 1 280 ? -4.653 0.336 -21.211 1.00 96.12 280 VAL A O 1
ATOM 2141 N N . LYS A 1 281 ? -2.542 1.080 -21.151 1.00 97.12 281 LYS A N 1
ATOM 2142 C CA . LYS A 1 281 ? -2.840 2.314 -21.910 1.00 97.12 281 LYS A CA 1
ATOM 2143 C C . LYS A 1 281 ? -3.408 2.018 -23.303 1.00 97.12 281 LYS A C 1
ATOM 2145 O O . LYS A 1 281 ? -4.338 2.698 -23.732 1.00 97.12 281 LYS A O 1
ATOM 2150 N N . ALA A 1 282 ? -2.892 1.002 -24.005 1.00 95.56 282 ALA A N 1
ATOM 2151 C CA . ALA A 1 282 ? -3.392 0.623 -25.327 1.00 95.56 282 ALA A CA 1
ATOM 2152 C C . ALA A 1 282 ? -4.823 0.064 -25.277 1.00 95.56 282 ALA A C 1
ATOM 2154 O O . ALA A 1 282 ? -5.647 0.455 -26.104 1.00 95.56 282 ALA A O 1
ATOM 2155 N N . ASP A 1 283 ? -5.117 -0.812 -24.316 1.00 95.38 283 ASP A N 1
ATOM 2156 C CA . ASP A 1 283 ? -6.418 -1.471 -24.193 1.00 95.38 283 ASP A CA 1
ATOM 2157 C C . ASP A 1 283 ? -7.494 -0.516 -23.647 1.00 95.38 283 ASP A C 1
ATOM 2159 O O . ASP A 1 283 ? -8.599 -0.482 -24.192 1.00 95.38 283 ASP A O 1
ATOM 2163 N N . LEU A 1 284 ? -7.159 0.361 -22.688 1.00 97.75 284 LEU A N 1
ATOM 2164 C CA . LEU A 1 284 ? -8.030 1.469 -22.262 1.00 97.75 284 LEU A CA 1
ATOM 2165 C C . LEU A 1 284 ? -8.351 2.399 -23.443 1.00 97.75 284 LEU A C 1
ATOM 2167 O O . LEU A 1 284 ? -9.519 2.676 -23.714 1.00 97.75 284 LEU A O 1
ATOM 2171 N N . LYS A 1 285 ? -7.337 2.814 -24.219 1.00 97.38 285 LYS A N 1
ATOM 2172 C CA . LYS A 1 285 ? -7.526 3.659 -25.413 1.00 97.38 285 LYS A CA 1
ATOM 2173 C C . LYS A 1 285 ? -8.328 2.974 -26.529 1.00 97.38 285 LYS A C 1
ATOM 2175 O O . LYS A 1 285 ? -8.963 3.655 -27.335 1.00 97.38 285 LYS A O 1
ATOM 2180 N N . ALA A 1 286 ? -8.281 1.646 -26.608 1.00 97.00 286 ALA A N 1
ATOM 2181 C CA . ALA A 1 286 ? -9.041 0.850 -27.568 1.00 97.00 286 ALA A CA 1
ATOM 2182 C C . ALA A 1 286 ? -10.449 0.466 -27.073 1.00 97.00 286 ALA A C 1
ATOM 2184 O O . ALA A 1 286 ? -11.215 -0.122 -27.844 1.00 97.00 286 ALA A O 1
ATOM 2185 N N . SER A 1 287 ? -10.790 0.779 -25.818 1.00 96.88 287 SER A N 1
ATOM 2186 C CA . SER A 1 287 ? -12.048 0.377 -25.197 1.00 96.88 287 SER A CA 1
ATOM 2187 C C . SER A 1 287 ? -13.268 0.976 -25.900 1.00 96.88 287 SER A C 1
ATOM 2189 O O . SER A 1 287 ? -13.267 2.107 -26.392 1.00 96.88 287 SER A O 1
ATOM 2191 N N . THR A 1 288 ? -14.345 0.193 -25.931 1.00 96.19 288 THR A N 1
ATOM 2192 C CA . THR A 1 288 ? -15.677 0.636 -26.368 1.00 96.19 288 THR A CA 1
ATOM 2193 C C . THR A 1 288 ? -16.683 0.681 -25.219 1.00 96.19 288 THR A C 1
ATOM 2195 O O . THR A 1 288 ? -17.876 0.839 -25.476 1.00 96.19 288 THR A O 1
ATOM 2198 N N . ASP A 1 289 ? -16.226 0.490 -23.981 1.00 95.31 289 ASP A N 1
ATOM 2199 C CA . ASP A 1 289 ? -17.029 0.728 -22.783 1.00 95.31 289 ASP A CA 1
ATOM 2200 C C . ASP A 1 289 ? -17.300 2.239 -22.627 1.00 95.31 289 ASP A C 1
ATOM 2202 O O . ASP A 1 289 ? -16.377 3.025 -22.858 1.00 95.31 289 ASP A O 1
ATOM 2206 N N . PRO A 1 290 ? -18.532 2.680 -22.302 1.00 93.38 290 PRO A N 1
ATOM 2207 C CA . PRO A 1 290 ? -18.858 4.102 -22.247 1.00 93.38 290 PRO A CA 1
ATOM 2208 C C . PRO A 1 290 ? -18.073 4.879 -21.183 1.00 93.38 290 PRO A C 1
ATOM 2210 O O . PRO A 1 290 ? -17.670 6.001 -21.482 1.00 93.38 290 PRO A O 1
ATOM 2213 N N . TYR A 1 291 ? -17.812 4.297 -20.008 1.00 94.31 291 TYR A N 1
ATOM 2214 C CA . TYR A 1 291 ? -17.155 4.977 -18.885 1.00 94.31 291 TYR A CA 1
ATOM 2215 C C . TYR A 1 291 ? -15.671 5.180 -19.182 1.00 94.31 291 TYR A C 1
ATOM 2217 O O . TYR A 1 291 ? -15.181 6.308 -19.220 1.00 94.31 291 TYR A O 1
ATOM 2225 N N . ILE A 1 292 ? -14.979 4.095 -19.551 1.00 97.00 292 ILE A N 1
ATOM 2226 C CA . ILE A 1 292 ? -13.570 4.151 -19.970 1.00 97.00 292 ILE A CA 1
ATOM 2227 C C . ILE A 1 292 ? -13.411 5.097 -21.167 1.00 97.00 292 ILE A C 1
ATOM 2229 O O . ILE A 1 292 ? -12.490 5.910 -21.205 1.00 97.00 292 ILE A O 1
ATOM 2233 N N . LYS A 1 293 ? -14.317 5.030 -22.152 1.00 96.62 293 LYS A N 1
ATOM 2234 C CA . LYS A 1 293 ? -14.259 5.902 -23.330 1.00 96.62 293 LYS A CA 1
ATOM 2235 C C . LYS A 1 293 ? -14.462 7.376 -22.970 1.00 96.62 293 LYS A C 1
ATOM 2237 O O . LYS A 1 293 ? -13.760 8.210 -23.538 1.00 96.62 293 LYS A O 1
ATOM 2242 N N . PHE A 1 294 ? -15.389 7.699 -22.067 1.00 95.12 294 PHE A N 1
ATOM 2243 C CA . PHE A 1 294 ? -15.589 9.067 -21.589 1.00 95.12 294 PHE A CA 1
ATOM 2244 C C . PHE A 1 294 ? -14.338 9.582 -20.868 1.00 95.12 294 PHE A C 1
ATOM 2246 O O . PHE A 1 294 ? -13.826 10.632 -21.248 1.00 95.12 294 PHE A O 1
ATOM 2253 N N . ALA A 1 295 ? -13.785 8.808 -19.928 1.00 96.56 295 ALA A N 1
ATOM 2254 C CA . ALA A 1 295 ? -12.557 9.157 -19.214 1.00 96.56 295 ALA A CA 1
ATOM 2255 C C . ALA A 1 295 ? -11.382 9.417 -20.181 1.00 96.56 295 ALA A C 1
ATOM 2257 O O . ALA A 1 295 ? -10.711 10.445 -20.096 1.00 96.56 295 ALA A O 1
ATOM 2258 N N . VAL A 1 296 ? -11.169 8.534 -21.166 1.00 98.19 296 VAL A N 1
ATOM 2259 C CA . VAL A 1 296 ? -10.123 8.697 -22.194 1.00 98.19 296 VAL A CA 1
ATOM 2260 C C . VAL A 1 296 ? -10.364 9.935 -23.073 1.00 98.19 296 VAL A C 1
ATOM 2262 O O . VAL A 1 296 ? -9.413 10.656 -23.379 1.00 98.19 296 VAL A O 1
ATOM 2265 N N . GLU A 1 297 ? -11.605 10.202 -23.495 1.00 96.94 297 GLU A N 1
ATOM 2266 C CA . GLU A 1 297 ? -11.929 11.376 -24.319 1.00 96.94 297 GLU A CA 1
ATOM 2267 C C . GLU A 1 297 ? -11.831 12.693 -23.531 1.00 96.94 297 GLU A C 1
ATOM 2269 O O . GLU A 1 297 ? -11.373 13.686 -24.096 1.00 96.94 297 GLU A O 1
ATOM 2274 N N . PHE A 1 298 ? -12.181 12.709 -22.239 1.00 96.00 298 PHE A N 1
ATOM 2275 C CA . PHE A 1 298 ? -11.978 13.860 -21.352 1.00 96.00 298 PHE A CA 1
ATOM 2276 C C . PHE A 1 298 ? -10.487 14.132 -21.120 1.00 96.00 298 PHE A C 1
ATOM 2278 O O . PHE A 1 298 ? -10.038 15.273 -21.258 1.00 96.00 298 PHE A O 1
ATOM 2285 N N . LEU A 1 299 ? -9.706 13.091 -20.813 1.00 97.31 299 LEU A N 1
ATOM 2286 C CA . LEU A 1 299 ? -8.276 13.213 -20.541 1.00 97.31 299 LEU A CA 1
ATOM 2287 C C . LEU A 1 299 ? -7.518 13.777 -21.754 1.00 97.31 299 LEU A C 1
ATOM 2289 O O . LEU A 1 299 ? -6.768 14.746 -21.628 1.00 97.31 299 LEU A O 1
ATOM 2293 N N . GLU A 1 300 ? -7.760 13.234 -22.952 1.00 97.25 300 GLU A N 1
ATOM 2294 C CA . GLU A 1 300 ? -7.099 13.715 -24.174 1.00 97.25 300 GLU A CA 1
ATOM 2295 C C . GLU A 1 300 ? -7.636 15.066 -24.679 1.00 97.25 300 GLU A C 1
ATOM 2297 O O . GLU A 1 300 ? -6.922 15.772 -25.393 1.00 97.25 300 GLU A O 1
ATOM 2302 N N . ALA A 1 301 ? -8.853 15.473 -24.294 1.00 96.88 301 ALA A N 1
ATOM 2303 C CA . ALA A 1 301 ? -9.356 16.824 -24.557 1.00 96.88 301 ALA A CA 1
ATOM 2304 C C . ALA A 1 301 ? -8.677 17.890 -23.677 1.00 96.88 301 ALA A C 1
ATOM 2306 O O . ALA A 1 301 ? -8.469 19.013 -24.140 1.00 96.88 301 ALA A O 1
ATOM 2307 N N . ASN A 1 302 ? -8.300 17.531 -22.445 1.00 96.06 302 ASN A N 1
ATOM 2308 C CA . ASN A 1 302 ? -7.705 18.434 -21.454 1.00 96.06 302 ASN A CA 1
ATOM 2309 C C . ASN A 1 302 ? -6.172 18.294 -21.318 1.00 96.06 302 ASN A C 1
ATOM 2311 O O . ASN A 1 302 ? -5.566 18.889 -20.430 1.00 96.06 302 ASN A O 1
ATOM 2315 N N . GLY A 1 303 ? -5.520 17.567 -22.234 1.00 93.62 303 GLY A N 1
ATOM 2316 C CA . GLY A 1 303 ? -4.065 17.606 -22.436 1.00 93.62 303 GLY A CA 1
ATOM 2317 C C . GLY A 1 303 ? -3.263 16.397 -21.940 1.00 93.62 303 GLY A C 1
ATOM 2318 O O . GLY A 1 303 ? -2.050 16.381 -22.153 1.00 93.62 303 GLY A O 1
ATOM 2319 N N . GLY A 1 304 ? -3.906 15.389 -21.343 1.00 96.00 304 GLY A N 1
ATOM 2320 C CA . GLY A 1 304 ? -3.285 14.086 -21.077 1.00 96.00 304 GLY A CA 1
ATOM 2321 C C . GLY A 1 304 ? -3.171 13.220 -22.341 1.00 96.00 304 GLY A C 1
ATOM 2322 O O . GLY A 1 304 ? -3.595 13.611 -23.433 1.00 96.00 304 GLY A O 1
ATOM 2323 N N . SER A 1 305 ? -2.574 12.030 -22.234 1.00 96.81 305 SER A N 1
ATOM 2324 C CA . SER A 1 305 ? -2.351 11.133 -23.376 1.00 96.81 305 SER A CA 1
ATOM 2325 C C . SER A 1 305 ? -2.391 9.644 -23.015 1.00 96.81 305 SER A C 1
ATOM 2327 O O . SER A 1 305 ? -1.417 9.059 -22.528 1.00 96.81 305 SER A O 1
ATOM 2329 N N . MET A 1 306 ? -3.436 8.955 -23.481 1.00 97.56 306 MET A N 1
ATOM 2330 C CA . MET A 1 306 ? -3.545 7.491 -23.393 1.00 97.56 306 MET A CA 1
ATOM 2331 C C . MET A 1 306 ? -2.799 6.748 -24.507 1.00 97.56 306 MET A C 1
ATOM 2333 O O . MET A 1 306 ? -2.913 5.534 -24.653 1.00 97.56 306 MET A O 1
ATOM 2337 N N . ASN A 1 307 ? -1.988 7.449 -25.301 1.00 97.31 307 ASN A N 1
ATOM 2338 C CA . ASN A 1 307 ? -1.073 6.814 -26.245 1.00 97.31 307 ASN A CA 1
ATOM 2339 C C . ASN A 1 307 ? 0.058 6.093 -25.477 1.00 97.31 307 ASN A C 1
ATOM 2341 O O . ASN A 1 307 ? 0.737 6.746 -24.677 1.00 97.31 307 ASN A O 1
ATOM 2345 N N . PRO A 1 308 ? 0.320 4.795 -25.729 1.00 96.75 308 PRO A N 1
ATOM 2346 C CA . PRO A 1 308 ? 1.462 4.086 -25.149 1.00 96.75 308 PRO A CA 1
ATOM 2347 C C . PRO A 1 308 ? 2.799 4.791 -25.409 1.00 96.75 308 PRO A C 1
ATOM 2349 O O . PRO A 1 308 ? 2.963 5.512 -26.398 1.00 96.75 308 PRO A O 1
ATOM 2352 N N . TYR A 1 309 ? 3.768 4.583 -24.525 1.00 97.38 309 TYR A N 1
ATOM 2353 C CA . TYR A 1 309 ? 5.088 5.200 -24.592 1.00 97.38 309 TYR A CA 1
ATOM 2354 C C . TYR A 1 309 ? 5.964 4.538 -25.654 1.00 97.38 309 TYR A C 1
ATOM 2356 O O . TYR A 1 309 ? 6.340 3.369 -25.570 1.00 97.38 309 TYR A O 1
ATOM 2364 N N . SER A 1 310 ? 6.299 5.308 -26.685 1.00 94.69 310 SER A N 1
ATOM 2365 C CA . SER A 1 310 ? 7.008 4.839 -27.876 1.00 94.69 310 SER A CA 1
ATOM 2366 C C . SER A 1 310 ? 8.506 4.594 -27.642 1.00 94.69 310 SER A C 1
ATOM 2368 O O . SER A 1 310 ? 9.097 3.731 -28.307 1.00 94.69 310 SER A O 1
ATOM 2370 N N . SER A 1 311 ? 9.114 5.293 -26.680 1.00 96.00 311 SER A N 1
ATOM 2371 C CA . SER A 1 311 ? 10.468 5.055 -26.170 1.00 96.00 311 SER A CA 1
ATOM 2372 C C . SER A 1 311 ? 10.639 5.613 -24.752 1.00 96.00 311 SER A C 1
ATOM 2374 O O . SER A 1 311 ? 9.794 6.354 -24.252 1.00 96.00 311 SER A O 1
ATOM 2376 N N . TRP A 1 312 ? 11.785 5.324 -24.133 1.00 97.62 312 TRP A N 1
ATOM 2377 C CA . TRP A 1 312 ? 12.203 5.933 -22.868 1.00 97.62 312 TRP A CA 1
ATOM 2378 C C . TRP A 1 312 ? 12.243 7.471 -22.905 1.00 97.62 312 TRP A C 1
ATOM 2380 O O . TRP A 1 312 ? 11.917 8.110 -21.915 1.00 97.62 312 TRP A O 1
ATOM 2390 N N . GLN A 1 313 ? 12.572 8.086 -24.046 1.00 97.56 313 GLN A N 1
ATOM 2391 C CA . GLN A 1 313 ? 12.596 9.550 -24.187 1.00 97.56 313 GLN A CA 1
ATOM 2392 C C . GLN A 1 313 ? 11.190 10.164 -24.284 1.00 97.56 313 GLN A C 1
ATOM 2394 O O . GLN A 1 313 ? 11.002 11.306 -23.884 1.00 97.56 313 GLN A O 1
ATOM 2399 N N . ASP A 1 314 ? 10.213 9.419 -24.806 1.00 97.94 314 ASP A N 1
ATOM 2400 C CA . ASP A 1 314 ? 8.795 9.810 -24.841 1.00 97.94 314 ASP A CA 1
ATOM 2401 C C . ASP A 1 314 ? 8.189 9.756 -23.425 1.00 97.94 314 ASP A C 1
ATOM 2403 O O . ASP A 1 314 ? 7.569 10.721 -22.979 1.00 97.94 314 ASP A O 1
ATOM 2407 N N . PHE A 1 315 ? 8.491 8.689 -22.671 1.00 97.94 315 PHE A N 1
ATOM 2408 C CA . PHE A 1 315 ? 8.189 8.582 -21.235 1.00 97.94 315 PHE A CA 1
ATOM 2409 C C . PHE A 1 315 ? 8.803 9.740 -20.440 1.00 97.94 315 PHE A C 1
ATOM 2411 O O . PHE A 1 315 ? 8.099 10.456 -19.731 1.00 97.94 315 PHE A O 1
ATOM 2418 N N . GLN A 1 316 ? 10.094 10.006 -20.655 1.00 97.69 316 GLN A N 1
ATOM 2419 C CA . GLN A 1 316 ? 10.800 11.111 -20.013 1.00 97.69 316 GLN A CA 1
ATOM 2420 C C . GLN A 1 316 ? 10.157 12.479 -20.291 1.00 97.69 316 GLN A C 1
ATOM 2422 O O . GLN A 1 316 ? 9.961 13.267 -19.370 1.00 97.69 316 GLN A O 1
ATOM 2427 N N . GLN A 1 317 ? 9.840 12.776 -21.556 1.00 97.25 317 GLN A N 1
ATOM 2428 C CA . GLN A 1 317 ? 9.368 14.102 -21.970 1.00 97.25 317 GLN A CA 1
ATOM 2429 C C . GLN A 1 317 ? 7.934 14.401 -21.536 1.00 97.25 317 GLN A C 1
ATOM 2431 O O . GLN A 1 317 ? 7.645 15.549 -21.211 1.00 97.25 317 GLN A O 1
ATOM 2436 N N . ARG A 1 318 ? 7.044 13.400 -21.520 1.00 96.50 318 ARG A N 1
ATOM 2437 C CA . ARG A 1 318 ? 5.675 13.584 -21.018 1.00 96.50 318 ARG A CA 1
ATOM 2438 C C . ARG A 1 318 ? 5.631 13.736 -19.500 1.00 96.50 318 ARG A C 1
ATOM 2440 O O . ARG A 1 318 ? 4.881 14.570 -19.002 1.00 96.50 318 ARG A O 1
ATOM 2447 N N . ASN A 1 319 ? 6.452 12.965 -18.789 1.00 96.31 319 ASN A N 1
ATOM 2448 C CA . ASN A 1 319 ? 6.330 12.824 -17.340 1.00 96.31 319 ASN A CA 1
ATOM 2449 C C . ASN A 1 319 ? 7.355 13.673 -16.554 1.00 96.31 319 ASN A C 1
ATOM 2451 O O . ASN A 1 319 ? 7.326 13.688 -15.332 1.00 96.31 319 ASN A O 1
ATOM 2455 N N . GLY A 1 320 ? 8.261 14.392 -17.232 1.00 95.06 320 GLY A N 1
ATOM 2456 C CA . GLY A 1 320 ? 9.243 15.290 -16.600 1.00 95.06 320 GLY A CA 1
ATOM 2457 C C . GLY A 1 320 ? 10.467 14.597 -15.980 1.00 95.06 320 GLY A C 1
ATOM 2458 O O . GLY A 1 320 ? 11.231 15.232 -15.256 1.00 95.06 320 GLY A O 1
ATOM 2459 N N . ILE A 1 321 ? 10.671 13.308 -16.262 1.00 95.06 321 ILE A N 1
ATOM 2460 C CA . ILE A 1 321 ? 11.620 12.440 -15.546 1.00 95.06 321 ILE A CA 1
ATOM 2461 C C . ILE A 1 321 ? 13.082 12.901 -15.704 1.00 95.06 321 ILE A C 1
ATOM 2463 O O . ILE A 1 321 ? 13.563 13.199 -16.803 1.00 95.06 321 ILE A O 1
ATOM 2467 N N . SER A 1 322 ? 13.836 12.907 -14.601 1.00 95.44 322 SER A N 1
ATOM 2468 C CA . SER A 1 322 ? 15.260 13.263 -14.611 1.00 95.44 322 SER A CA 1
ATOM 2469 C C . SER A 1 322 ? 16.113 12.216 -15.346 1.00 95.44 322 SER A C 1
ATOM 2471 O O . SER A 1 322 ? 15.745 11.048 -15.461 1.00 95.44 322 SER A O 1
ATOM 2473 N N . ASN A 1 323 ? 17.300 12.604 -15.827 1.00 96.00 323 ASN A N 1
ATOM 2474 C CA . ASN A 1 323 ? 18.216 11.656 -16.482 1.00 96.00 323 ASN A CA 1
ATOM 2475 C C . ASN A 1 323 ? 18.700 10.535 -15.538 1.00 96.00 323 ASN A C 1
ATOM 2477 O O . ASN A 1 323 ? 19.043 9.457 -16.016 1.00 96.00 323 ASN A O 1
ATOM 2481 N N . VAL A 1 324 ? 18.735 10.787 -14.222 1.00 95.06 324 VAL A N 1
ATOM 2482 C CA . VAL A 1 324 ? 19.134 9.802 -13.201 1.00 95.06 324 VAL A CA 1
ATOM 2483 C C . VAL A 1 324 ? 18.027 8.765 -13.021 1.00 95.06 324 VAL A C 1
ATOM 2485 O O . VAL A 1 324 ? 18.274 7.571 -13.174 1.00 95.06 324 VAL A O 1
ATOM 2488 N N . VAL A 1 325 ? 16.790 9.227 -12.819 1.00 93.19 325 VAL A N 1
ATOM 2489 C CA . VAL A 1 325 ? 15.613 8.355 -12.691 1.00 93.19 325 VAL A CA 1
ATOM 2490 C C . VAL A 1 325 ? 15.384 7.555 -13.972 1.00 93.19 325 VAL A C 1
ATOM 2492 O O . VAL A 1 325 ? 15.131 6.354 -13.915 1.00 93.19 325 VAL A O 1
ATOM 2495 N N . LEU A 1 326 ? 15.563 8.162 -15.150 1.00 95.31 326 LEU A N 1
ATOM 2496 C CA . LEU A 1 326 ? 15.443 7.425 -16.409 1.00 95.31 326 LEU A CA 1
ATOM 2497 C C . LEU A 1 326 ? 16.482 6.296 -16.524 1.00 95.31 326 LEU A C 1
ATOM 2499 O O . LEU A 1 326 ? 16.160 5.226 -17.039 1.00 95.31 326 LEU A O 1
ATOM 2503 N N . ALA A 1 327 ? 17.705 6.498 -16.024 1.00 95.38 327 ALA A N 1
ATOM 2504 C CA . ALA A 1 327 ? 18.722 5.450 -15.989 1.00 95.38 327 ALA A CA 1
ATOM 2505 C C . ALA A 1 327 ? 18.344 4.310 -15.023 1.00 95.38 327 ALA A C 1
ATOM 2507 O O . ALA A 1 327 ? 18.513 3.146 -15.382 1.00 95.38 327 ALA A O 1
ATOM 2508 N N . GLN A 1 328 ? 17.764 4.623 -13.857 1.00 95.06 328 GLN A N 1
ATOM 2509 C CA . GLN A 1 328 ? 17.227 3.624 -12.919 1.00 95.06 328 GLN A CA 1
ATOM 2510 C C . GLN A 1 328 ? 16.092 2.805 -13.561 1.00 95.06 328 GLN A C 1
ATOM 2512 O O . GLN A 1 328 ? 16.139 1.576 -13.546 1.00 95.06 328 GLN A O 1
ATOM 2517 N N . PHE A 1 329 ? 15.131 3.456 -14.227 1.00 95.94 329 PHE A N 1
ATOM 2518 C CA . PHE A 1 329 ? 14.073 2.776 -14.989 1.00 95.94 329 PHE A CA 1
ATOM 2519 C C . PHE A 1 329 ? 14.635 1.875 -16.102 1.00 95.94 329 PHE A C 1
ATOM 2521 O O . PHE A 1 329 ? 14.177 0.745 -16.271 1.00 95.94 329 PHE A O 1
ATOM 2528 N N . MET A 1 330 ? 15.651 2.334 -16.839 1.00 96.25 330 MET A N 1
ATOM 2529 C CA . MET A 1 330 ? 16.312 1.535 -17.878 1.00 96.25 330 MET A CA 1
ATOM 2530 C C . MET A 1 330 ? 17.105 0.340 -17.321 1.00 96.25 330 MET A C 1
ATOM 2532 O O . MET A 1 330 ? 17.241 -0.663 -18.022 1.00 96.25 330 MET A O 1
ATOM 2536 N N . ALA A 1 331 ? 17.614 0.430 -16.088 1.00 96.56 331 ALA A N 1
ATOM 2537 C CA . ALA A 1 331 ? 18.300 -0.664 -15.400 1.00 96.56 331 ALA A CA 1
ATOM 2538 C C . ALA A 1 331 ? 17.317 -1.697 -14.819 1.00 96.56 331 ALA A C 1
ATOM 2540 O O . ALA A 1 331 ? 17.534 -2.896 -14.979 1.00 96.56 331 ALA A O 1
ATOM 2541 N N . ALA A 1 332 ? 16.212 -1.248 -14.212 1.00 94.69 332 ALA A N 1
ATOM 2542 C CA . ALA A 1 332 ? 15.158 -2.117 -13.680 1.00 94.69 332 ALA A CA 1
ATOM 2543 C C . ALA A 1 332 ? 14.361 -2.833 -14.788 1.00 94.69 332 ALA A C 1
ATOM 2545 O O . ALA A 1 332 ? 13.973 -3.995 -14.645 1.00 94.69 332 ALA A O 1
ATOM 2546 N N . TYR A 1 333 ? 14.152 -2.160 -15.924 1.00 96.62 333 TYR A N 1
ATOM 2547 C CA . TYR A 1 333 ? 13.438 -2.687 -17.086 1.00 96.62 333 TYR A CA 1
ATOM 2548 C C . TYR A 1 333 ? 14.349 -2.717 -18.326 1.00 96.62 333 TYR A C 1
ATOM 2550 O O . TYR A 1 333 ? 14.165 -1.919 -19.247 1.00 96.62 333 TYR A O 1
ATOM 2558 N N . PRO A 1 334 ? 15.324 -3.640 -18.411 1.00 95.88 334 PRO A N 1
ATOM 2559 C CA . PRO A 1 334 ? 16.173 -3.759 -19.590 1.00 95.88 334 PRO A CA 1
ATOM 2560 C C . PRO A 1 334 ? 15.396 -4.326 -20.791 1.00 95.88 334 PRO A C 1
ATOM 2562 O O . PRO A 1 334 ? 14.379 -5.014 -20.642 1.00 95.88 334 PRO A O 1
ATOM 2565 N N . ASP A 1 335 ? 15.898 -4.087 -22.001 1.00 94.38 335 ASP A N 1
ATOM 2566 C CA . ASP A 1 335 ? 15.379 -4.707 -23.225 1.00 94.38 335 ASP A CA 1
ATOM 2567 C C . ASP A 1 335 ? 15.491 -6.246 -23.153 1.00 94.38 335 ASP A C 1
ATOM 2569 O O . ASP A 1 335 ? 16.547 -6.798 -22.843 1.00 94.38 335 ASP A O 1
ATOM 2573 N N . LEU A 1 336 ? 14.401 -6.954 -23.463 1.00 92.94 336 LEU A N 1
ATOM 2574 C CA . LEU A 1 336 ? 14.333 -8.417 -23.429 1.00 92.94 336 LEU A CA 1
ATOM 2575 C C . LEU A 1 336 ? 14.462 -8.999 -24.842 1.00 92.94 336 LEU A C 1
ATOM 2577 O O . LEU A 1 336 ? 13.592 -8.800 -25.695 1.00 92.94 336 LEU A O 1
ATOM 2581 N N . VAL A 1 337 ? 15.527 -9.773 -25.067 1.00 92.81 337 VAL A N 1
ATOM 2582 C CA . VAL A 1 337 ? 15.754 -10.518 -26.313 1.00 92.81 337 VAL A CA 1
ATOM 2583 C C . VAL A 1 337 ? 15.183 -11.931 -26.190 1.00 92.81 337 VAL A C 1
ATOM 2585 O O . VAL A 1 337 ? 15.643 -12.735 -25.383 1.00 92.81 337 VAL A O 1
ATOM 2588 N N . LEU A 1 338 ? 14.191 -12.243 -27.022 1.00 90.75 338 LEU A N 1
ATOM 2589 C CA . LEU A 1 338 ? 13.529 -13.545 -27.092 1.00 90.75 338 LEU A CA 1
ATOM 2590 C C . LEU A 1 338 ? 14.130 -14.401 -28.211 1.00 90.75 338 LEU A C 1
ATOM 2592 O O . LEU A 1 338 ? 14.258 -13.953 -29.354 1.00 90.75 338 LEU A O 1
ATOM 2596 N N . GLN A 1 339 ? 14.432 -15.661 -27.911 1.00 92.62 339 GLN A N 1
ATOM 2597 C CA . GLN A 1 339 ? 14.854 -16.640 -28.912 1.00 92.62 339 GLN A CA 1
ATOM 2598 C C . GLN A 1 339 ? 13.690 -17.033 -29.836 1.00 92.62 339 GLN A C 1
ATOM 2600 O O . GLN A 1 339 ? 12.518 -16.927 -29.474 1.00 92.62 339 GLN A O 1
ATOM 2605 N N . ALA A 1 340 ? 14.006 -17.469 -31.058 1.00 88.00 340 ALA A N 1
ATOM 2606 C CA . ALA A 1 340 ? 13.026 -17.641 -32.139 1.00 88.00 340 ALA A CA 1
ATOM 2607 C C . ALA A 1 340 ? 11.874 -18.622 -31.821 1.00 88.00 340 ALA A C 1
ATOM 2609 O O . ALA A 1 340 ? 10.778 -18.498 -32.370 1.00 88.00 340 ALA A O 1
ATOM 2610 N N . ASP A 1 341 ? 12.112 -19.589 -30.936 1.00 89.38 341 ASP A N 1
ATOM 2611 C CA . ASP A 1 341 ? 11.135 -20.542 -30.404 1.00 89.38 341 ASP A CA 1
ATOM 2612 C C . ASP A 1 341 ? 10.275 -19.951 -29.269 1.00 89.38 341 ASP A C 1
ATOM 2614 O O . ASP A 1 341 ? 9.072 -20.215 -29.205 1.00 89.38 341 ASP A O 1
ATOM 2618 N N . GLN A 1 342 ? 10.853 -19.088 -28.429 1.00 89.25 342 GLN A N 1
ATOM 2619 C CA . GLN A 1 342 ? 10.163 -18.389 -27.338 1.00 89.25 342 GLN A CA 1
ATOM 2620 C C . GLN A 1 342 ? 9.118 -17.377 -27.840 1.00 89.25 342 GLN A C 1
ATOM 2622 O O . GLN A 1 342 ? 8.074 -17.216 -27.204 1.00 89.25 342 GLN A O 1
ATOM 2627 N N . ILE A 1 343 ? 9.352 -16.722 -28.990 1.00 87.62 343 ILE A N 1
ATOM 2628 C CA . ILE A 1 343 ? 8.472 -15.662 -29.538 1.00 87.62 343 ILE A CA 1
ATOM 2629 C C . ILE A 1 343 ? 7.005 -16.113 -29.617 1.00 87.62 343 ILE A C 1
ATOM 2631 O O . ILE A 1 343 ? 6.104 -15.344 -29.284 1.00 87.62 343 ILE A O 1
ATOM 2635 N N . ALA A 1 344 ? 6.747 -17.349 -30.056 1.00 86.81 344 ALA A N 1
ATOM 2636 C CA . ALA A 1 344 ? 5.385 -17.850 -30.243 1.00 86.81 344 ALA A CA 1
ATOM 2637 C C . ALA A 1 344 ? 4.636 -18.052 -28.914 1.00 86.81 344 ALA A C 1
ATOM 2639 O O . ALA A 1 344 ? 3.443 -17.760 -28.842 1.00 86.81 344 ALA A O 1
ATOM 2640 N N . ALA A 1 345 ? 5.331 -18.513 -27.870 1.00 86.56 345 ALA A N 1
ATOM 2641 C CA . ALA A 1 345 ? 4.764 -18.662 -26.532 1.00 86.56 345 ALA A CA 1
ATOM 2642 C C . ALA A 1 345 ? 4.549 -17.293 -25.870 1.00 86.56 345 ALA A C 1
ATOM 2644 O O . ALA A 1 345 ? 3.463 -17.017 -25.369 1.00 86.56 345 ALA A O 1
ATOM 2645 N N . PHE A 1 346 ? 5.540 -16.400 -25.955 1.00 87.19 346 PHE A N 1
ATOM 2646 C CA . PHE A 1 346 ? 5.449 -15.053 -25.391 1.00 87.19 346 PHE A CA 1
ATOM 2647 C C . PHE A 1 346 ? 4.289 -14.252 -26.003 1.00 87.19 346 PHE A C 1
ATOM 2649 O O . PHE A 1 346 ? 3.514 -13.639 -25.272 1.00 87.19 346 PHE A O 1
ATOM 2656 N N . LYS A 1 347 ? 4.109 -14.301 -27.333 1.00 85.25 347 LYS A N 1
ATOM 2657 C CA . LYS A 1 347 ? 2.997 -13.615 -28.020 1.00 85.25 347 LYS A CA 1
ATOM 2658 C C . LYS A 1 347 ? 1.608 -14.182 -27.718 1.00 85.25 347 LYS A C 1
ATOM 2660 O O . LYS A 1 347 ? 0.618 -13.494 -27.949 1.00 85.25 347 LYS A O 1
ATOM 2665 N N . ALA A 1 348 ? 1.517 -15.419 -27.231 1.00 83.50 348 ALA A N 1
ATOM 2666 C CA . ALA A 1 348 ? 0.245 -16.008 -26.816 1.00 83.50 348 ALA A CA 1
ATOM 2667 C C . ALA A 1 348 ? -0.241 -15.482 -25.452 1.00 83.50 348 ALA A C 1
ATOM 2669 O O . ALA A 1 348 ? -1.412 -15.664 -25.133 1.00 83.50 348 ALA A O 1
ATOM 2670 N N . ILE A 1 349 ? 0.646 -14.845 -24.677 1.00 79.56 349 ILE A N 1
ATOM 2671 C CA . ILE A 1 349 ? 0.371 -14.290 -23.345 1.00 79.56 349 ILE A CA 1
ATOM 2672 C C . ILE A 1 349 ? 0.385 -12.755 -23.411 1.00 79.56 349 ILE A C 1
ATOM 2674 O O . ILE A 1 349 ? -0.624 -12.112 -23.159 1.00 79.56 349 ILE A O 1
ATOM 2678 N N . ASN A 1 350 ? 1.497 -12.164 -23.858 1.00 77.88 350 ASN A N 1
ATOM 2679 C CA . ASN A 1 350 ? 1.770 -10.721 -23.784 1.00 77.88 350 ASN A CA 1
ATOM 2680 C C . ASN A 1 350 ? 1.386 -9.943 -25.062 1.00 77.88 350 ASN A C 1
ATOM 2682 O O . ASN A 1 350 ? 1.927 -8.870 -25.352 1.00 77.88 350 ASN A O 1
ATOM 2686 N N . GLY A 1 351 ? 0.501 -10.506 -25.887 1.00 73.31 351 GLY A N 1
ATOM 2687 C CA . GLY A 1 351 ? 0.054 -9.890 -27.136 1.00 73.31 351 GLY A CA 1
ATOM 2688 C C . GLY A 1 351 ? 1.190 -9.625 -28.135 1.00 73.31 351 GLY A C 1
ATOM 2689 O O . GLY A 1 351 ? 2.000 -10.499 -28.446 1.00 73.31 351 GLY A O 1
ATOM 2690 N N . ASN A 1 352 ? 1.233 -8.420 -28.712 1.00 70.94 352 ASN A N 1
ATOM 2691 C CA . ASN A 1 352 ? 2.091 -8.109 -29.865 1.00 70.94 352 ASN A CA 1
ATOM 2692 C C . ASN A 1 352 ? 3.307 -7.207 -29.590 1.00 70.94 352 ASN A C 1
ATOM 2694 O O . ASN A 1 352 ? 3.942 -6.783 -30.554 1.00 70.94 352 ASN A O 1
ATOM 2698 N N . ILE A 1 353 ? 3.700 -6.998 -28.328 1.00 81.25 353 ILE A N 1
ATOM 2699 C CA . ILE A 1 353 ? 4.837 -6.127 -27.951 1.00 81.25 353 ILE A CA 1
ATOM 2700 C C . ILE A 1 353 ? 6.222 -6.604 -28.451 1.00 81.25 353 ILE A C 1
ATOM 2702 O O . ILE A 1 353 ? 7.203 -5.875 -28.350 1.00 81.25 353 ILE A O 1
ATOM 2706 N N . VAL A 1 354 ? 6.327 -7.809 -29.035 1.00 82.06 354 VAL A N 1
ATOM 2707 C CA . VAL A 1 354 ? 7.582 -8.315 -29.627 1.00 82.06 354 VAL A CA 1
ATOM 2708 C C . VAL A 1 354 ? 7.776 -7.822 -31.066 1.00 82.06 354 VAL A C 1
ATOM 2710 O O . VAL A 1 354 ? 7.051 -8.237 -31.986 1.00 82.06 354 VAL A O 1
ATOM 2713 N N . THR A 1 355 ? 8.827 -7.027 -31.267 1.00 81.62 355 THR A N 1
ATOM 2714 C CA . THR A 1 355 ? 9.384 -6.644 -32.575 1.00 81.62 355 THR A CA 1
ATOM 2715 C C . THR A 1 355 ? 10.311 -7.747 -33.094 1.00 81.62 355 THR A C 1
ATOM 2717 O O . THR A 1 355 ? 11.122 -8.271 -32.341 1.00 81.62 355 THR A O 1
ATOM 2720 N N . ALA A 1 356 ? 10.217 -8.122 -34.373 1.00 81.62 356 ALA A N 1
ATOM 2721 C CA . ALA A 1 356 ? 11.085 -9.150 -34.961 1.00 81.62 356 ALA A CA 1
ATOM 2722 C C . ALA A 1 356 ? 12.405 -8.555 -35.487 1.00 81.62 356 ALA A C 1
ATOM 2724 O O . ALA A 1 356 ? 12.388 -7.559 -36.214 1.00 81.62 356 ALA A O 1
ATOM 2725 N N . GLN A 1 357 ? 13.532 -9.190 -35.162 1.00 83.81 357 GLN A N 1
ATOM 2726 C CA . GLN A 1 357 ? 14.875 -8.789 -35.589 1.00 83.81 357 GLN A CA 1
ATOM 2727 C C . GLN A 1 357 ? 15.334 -9.519 -36.866 1.00 83.81 357 GLN A C 1
ATOM 2729 O O . GLN A 1 357 ? 14.726 -10.494 -37.311 1.00 83.81 357 GLN A O 1
ATOM 2734 N N . GLN A 1 358 ? 16.419 -9.039 -37.489 1.00 82.62 358 GLN A N 1
ATOM 2735 C CA . GLN A 1 358 ? 16.923 -9.578 -38.767 1.00 82.62 358 GLN A CA 1
ATOM 2736 C C . GLN A 1 358 ? 17.609 -10.950 -38.644 1.00 82.62 358 GLN A C 1
ATOM 2738 O O . GLN A 1 358 ? 17.739 -11.654 -39.645 1.00 82.62 358 GLN A O 1
ATOM 2743 N N . ASP A 1 359 ? 18.042 -11.326 -37.442 1.00 84.94 359 ASP A N 1
ATOM 2744 C CA . ASP A 1 359 ? 18.636 -12.628 -37.117 1.00 84.94 359 ASP A CA 1
ATOM 2745 C C . ASP A 1 359 ? 17.588 -13.715 -36.797 1.00 84.94 359 ASP A C 1
ATOM 2747 O O . ASP A 1 359 ? 17.921 -14.900 -36.764 1.00 84.94 359 ASP A O 1
ATOM 2751 N N . GLY A 1 360 ? 16.320 -13.326 -36.622 1.00 83.56 360 GLY A N 1
ATOM 2752 C CA . GLY A 1 360 ? 15.215 -14.202 -36.231 1.00 83.56 360 GLY A CA 1
ATOM 2753 C C . GLY A 1 360 ? 14.850 -14.155 -34.743 1.00 83.56 360 GLY A C 1
ATOM 2754 O O . GLY A 1 360 ? 13.894 -14.825 -34.355 1.00 83.56 360 GLY A O 1
ATOM 2755 N N . THR A 1 361 ? 15.554 -13.368 -33.923 1.00 89.25 361 THR A N 1
ATOM 2756 C CA . THR A 1 361 ? 15.163 -13.103 -32.529 1.00 89.25 361 THR A CA 1
ATOM 2757 C C . THR A 1 361 ? 13.980 -12.131 -32.446 1.00 89.25 361 THR A C 1
ATOM 2759 O O . THR A 1 361 ? 13.608 -11.460 -33.416 1.00 89.25 361 THR A O 1
ATOM 2762 N N . GLY A 1 362 ? 13.360 -12.064 -31.271 1.00 89.38 362 GLY A N 1
ATOM 2763 C CA . GLY A 1 362 ? 12.398 -11.036 -30.902 1.00 89.38 362 GLY A CA 1
ATOM 2764 C C . GLY A 1 362 ? 13.021 -10.031 -29.937 1.00 89.38 362 GLY A C 1
ATOM 2765 O O . GLY A 1 362 ? 13.859 -10.403 -29.125 1.00 89.38 362 GLY A O 1
ATOM 2766 N N . LEU A 1 363 ? 12.583 -8.778 -29.999 1.00 91.25 363 LEU A N 1
ATOM 2767 C CA . LEU A 1 363 ? 12.914 -7.730 -29.039 1.00 91.25 363 LEU A CA 1
ATOM 2768 C C . LEU A 1 363 ? 11.624 -7.205 -28.404 1.00 91.25 363 LEU A C 1
ATOM 2770 O O . LEU A 1 363 ? 10.696 -6.822 -29.122 1.00 91.25 363 LEU A O 1
ATOM 2774 N N . VAL A 1 364 ? 11.585 -7.164 -27.075 1.00 92.75 364 VAL A N 1
ATOM 2775 C CA . VAL A 1 364 ? 10.605 -6.401 -26.291 1.00 92.75 364 VAL A CA 1
ATOM 2776 C C . VAL A 1 364 ? 11.377 -5.292 -25.589 1.00 92.75 364 VAL A C 1
ATOM 2778 O O . VAL A 1 364 ? 12.339 -5.586 -24.879 1.00 92.75 364 VAL A O 1
ATOM 2781 N N . LYS A 1 365 ? 10.999 -4.029 -25.802 1.00 93.31 365 LYS A N 1
ATOM 2782 C CA . LYS A 1 365 ? 11.715 -2.904 -25.190 1.00 93.31 365 LYS A CA 1
ATOM 2783 C C . LYS A 1 365 ? 11.477 -2.869 -23.685 1.00 93.31 365 LYS A C 1
ATOM 2785 O O . LYS A 1 365 ? 10.391 -3.224 -23.237 1.00 93.31 365 LYS A O 1
ATOM 2790 N N . GLY A 1 366 ? 12.415 -2.300 -22.939 1.00 95.19 366 GLY A N 1
ATOM 2791 C CA . GLY A 1 366 ? 12.252 -1.988 -21.521 1.00 95.19 366 GLY A CA 1
ATOM 2792 C C . GLY A 1 366 ? 10.962 -1.226 -21.196 1.00 95.19 366 GLY A C 1
ATOM 2793 O O . GLY A 1 366 ? 10.192 -1.650 -20.341 1.00 95.19 366 GLY A O 1
ATOM 2794 N N . ILE A 1 367 ? 10.657 -0.168 -21.957 1.00 95.56 367 ILE A N 1
ATOM 2795 C CA . ILE A 1 367 ? 9.438 0.641 -21.767 1.00 95.56 367 ILE A CA 1
ATOM 2796 C C . ILE A 1 367 ? 8.135 -0.161 -21.966 1.00 95.56 367 ILE A C 1
ATOM 2798 O O . ILE A 1 367 ? 7.131 0.114 -21.320 1.00 95.56 367 ILE A O 1
ATOM 2802 N N . ASP A 1 368 ? 8.154 -1.205 -22.802 1.00 94.69 368 ASP A N 1
ATOM 2803 C CA . ASP A 1 368 ? 7.001 -2.091 -23.015 1.00 94.69 368 ASP A CA 1
ATOM 2804 C C . ASP A 1 368 ? 6.841 -3.136 -21.882 1.00 94.69 368 ASP A C 1
ATOM 2806 O O . ASP A 1 368 ? 5.844 -3.862 -21.854 1.00 94.69 368 ASP A O 1
ATOM 2810 N N . ARG A 1 369 ? 7.805 -3.212 -20.946 1.00 94.19 369 ARG A N 1
ATOM 2811 C CA . ARG A 1 369 ? 7.848 -4.136 -19.794 1.00 94.19 369 ARG A CA 1
ATOM 2812 C C . ARG A 1 369 ? 7.478 -3.506 -18.445 1.00 94.19 369 ARG A C 1
ATOM 2814 O O . ARG A 1 369 ? 7.387 -4.253 -17.477 1.00 94.19 369 ARG A O 1
ATOM 2821 N N . VAL A 1 370 ? 7.310 -2.184 -18.360 1.00 96.88 370 VAL A N 1
ATOM 2822 C CA . VAL A 1 370 ? 7.084 -1.477 -17.084 1.00 96.88 370 VAL A CA 1
ATOM 2823 C C . VAL A 1 370 ? 5.784 -1.949 -16.423 1.00 96.88 370 VAL A C 1
ATOM 2825 O O . VAL A 1 370 ? 4.720 -1.871 -17.042 1.00 96.88 370 VAL A O 1
ATOM 2828 N N . ASP A 1 371 ? 5.854 -2.440 -15.182 1.00 97.31 371 ASP A N 1
ATOM 2829 C CA . ASP A 1 371 ? 4.672 -2.860 -14.417 1.00 97.31 371 ASP A CA 1
ATOM 2830 C C . ASP A 1 371 ? 3.714 -1.670 -14.221 1.00 97.31 371 ASP A C 1
ATOM 2832 O O . ASP A 1 371 ? 4.163 -0.563 -13.920 1.00 97.31 371 ASP A O 1
ATOM 2836 N N . LEU A 1 372 ? 2.395 -1.887 -14.357 1.00 97.31 372 LEU A N 1
ATOM 2837 C CA . LEU A 1 372 ? 1.379 -0.821 -14.272 1.00 97.31 372 LEU A CA 1
ATOM 2838 C C . LEU A 1 372 ? 1.535 0.054 -13.016 1.00 97.31 372 LEU A C 1
ATOM 2840 O O . LEU A 1 372 ? 1.405 1.270 -13.105 1.00 97.31 372 LEU A O 1
ATOM 2844 N N . TRP A 1 373 ? 1.845 -0.567 -11.872 1.00 96.62 373 TRP A N 1
ATOM 2845 C CA . TRP A 1 373 ? 2.049 0.109 -10.589 1.00 96.62 373 TRP A CA 1
ATOM 2846 C C . TRP A 1 373 ? 3.171 1.159 -10.647 1.00 96.62 373 TRP A C 1
ATOM 2848 O O . TRP A 1 373 ? 2.915 2.351 -10.510 1.00 96.62 373 TRP A O 1
ATOM 2858 N N . VAL A 1 374 ? 4.402 0.724 -10.928 1.00 97.00 374 VAL A N 1
ATOM 2859 C CA . VAL A 1 374 ? 5.588 1.601 -10.988 1.00 97.00 374 VAL A CA 1
ATOM 2860 C C . VAL A 1 374 ? 5.484 2.602 -12.139 1.00 97.00 374 VAL A C 1
ATOM 2862 O O . VAL A 1 374 ? 5.949 3.733 -12.039 1.00 97.00 374 VAL A O 1
ATOM 2865 N N . GLY A 1 375 ? 4.867 2.180 -13.244 1.00 96.62 375 GLY A N 1
ATOM 2866 C CA . GLY A 1 375 ? 4.670 3.008 -14.422 1.00 96.62 375 GLY A CA 1
ATOM 2867 C C . GLY A 1 375 ? 3.729 4.185 -14.186 1.00 96.62 375 GLY A C 1
ATOM 2868 O O . GLY A 1 375 ? 4.081 5.296 -14.562 1.00 96.62 375 GLY A O 1
ATOM 2869 N N . GLY A 1 376 ? 2.565 3.944 -13.571 1.00 97.00 376 GLY A N 1
ATOM 2870 C CA . GLY A 1 376 ? 1.537 4.966 -13.345 1.00 97.00 376 GLY A CA 1
ATOM 2871 C C . GLY A 1 376 ? 1.860 5.941 -12.212 1.00 97.00 376 GLY A C 1
ATOM 2872 O O . GLY A 1 376 ? 1.529 7.115 -12.327 1.00 97.00 376 GLY A O 1
ATOM 2873 N N . LEU A 1 377 ? 2.587 5.496 -11.179 1.00 97.12 377 LEU A N 1
ATOM 2874 C CA . LEU A 1 377 ? 3.184 6.392 -10.176 1.00 97.12 377 LEU A CA 1
ATOM 2875 C C . LEU A 1 377 ? 4.181 7.384 -10.794 1.00 97.12 377 LEU A C 1
ATOM 2877 O O . LEU A 1 377 ? 4.308 8.512 -10.340 1.00 97.12 377 LEU A O 1
ATOM 2881 N N . ALA A 1 378 ? 4.884 6.972 -11.849 1.00 96.75 378 ALA A N 1
ATOM 2882 C CA . ALA A 1 378 ? 5.819 7.815 -12.587 1.00 96.75 378 ALA A CA 1
ATOM 2883 C C . ALA A 1 378 ? 5.166 8.572 -13.762 1.00 96.75 378 ALA A C 1
ATOM 2885 O O . ALA A 1 378 ? 5.880 9.066 -14.640 1.00 96.75 378 ALA A O 1
ATOM 2886 N N . GLU A 1 379 ? 3.831 8.656 -13.826 1.00 97.50 379 GLU A N 1
ATOM 2887 C CA . GLU A 1 379 ? 3.116 9.545 -14.747 1.00 97.50 379 GLU A CA 1
ATOM 2888 C C . GLU A 1 379 ? 2.820 10.887 -14.080 1.00 97.50 379 GLU A C 1
ATOM 2890 O O . GLU A 1 379 ? 2.347 10.939 -12.949 1.00 97.50 379 GLU A O 1
ATOM 2895 N N . LYS A 1 380 ? 3.067 11.990 -14.801 1.00 95.56 380 LYS A N 1
ATOM 2896 C CA . LYS A 1 380 ? 2.769 13.331 -14.289 1.00 95.56 380 LYS A CA 1
ATOM 2897 C C . LYS A 1 380 ? 1.278 13.428 -13.948 1.00 95.56 380 LYS A C 1
ATOM 2899 O O . LYS A 1 380 ? 0.443 13.097 -14.791 1.00 95.56 380 LYS A O 1
ATOM 2904 N N . HIS A 1 381 ? 0.975 13.943 -12.757 1.00 95.50 381 HIS A N 1
ATOM 2905 C CA . HIS A 1 381 ? -0.386 14.158 -12.269 1.00 95.50 381 HIS A CA 1
ATOM 2906 C C . HIS A 1 381 ? -1.249 15.001 -13.222 1.00 95.50 381 HIS A C 1
ATOM 2908 O O . HIS A 1 381 ? -0.759 15.905 -13.914 1.00 95.50 381 HIS A O 1
ATOM 2914 N N . PHE A 1 382 ? -2.546 14.698 -13.238 1.00 94.62 382 PHE A N 1
ATOM 2915 C CA . PHE A 1 382 ? -3.540 15.252 -14.153 1.00 94.62 382 PHE A CA 1
ATOM 2916 C C . PHE A 1 382 ? -4.734 15.870 -13.398 1.00 94.62 382 PHE A C 1
ATOM 2918 O O . PHE A 1 382 ? -5.050 15.490 -12.274 1.00 94.62 382 PHE A O 1
ATOM 2925 N N . ASN A 1 383 ? -5.404 16.841 -14.032 1.00 88.94 383 ASN A N 1
ATOM 2926 C CA . ASN A 1 383 ? -6.617 17.518 -13.539 1.00 88.94 383 ASN A CA 1
ATOM 2927 C C . ASN A 1 383 ? -6.510 18.229 -12.168 1.00 88.94 383 ASN A C 1
ATOM 2929 O O . ASN A 1 383 ? -7.529 18.589 -11.594 1.00 88.94 383 ASN A O 1
ATOM 2933 N N . GLY A 1 384 ? -5.302 18.433 -11.633 1.00 86.69 384 GLY A N 1
ATOM 2934 C CA . GLY A 1 384 ? -5.098 19.007 -10.295 1.00 86.69 384 GLY A CA 1
ATOM 2935 C C . GLY A 1 384 ? -5.271 18.013 -9.140 1.00 86.69 384 GLY A C 1
ATOM 2936 O O . GLY A 1 384 ? -5.025 18.386 -8.002 1.00 86.69 384 GLY A O 1
ATOM 2937 N N . GLY A 1 385 ? -5.636 16.758 -9.427 1.00 90.50 385 GLY A N 1
ATOM 2938 C CA . GLY A 1 385 ? -5.547 15.662 -8.463 1.00 90.50 385 GLY A CA 1
ATOM 2939 C C . GLY A 1 385 ? -4.154 15.028 -8.435 1.00 90.50 385 GLY A C 1
ATOM 2940 O O . GLY A 1 385 ? -3.253 15.430 -9.167 1.00 90.50 385 GLY A O 1
ATOM 2941 N N . MET A 1 386 ? -4.001 13.976 -7.633 1.00 93.12 386 MET A N 1
ATOM 2942 C CA . MET A 1 386 ? -2.723 13.312 -7.329 1.00 93.12 386 MET A CA 1
ATOM 2943 C C . MET A 1 386 ? -2.379 12.147 -8.283 1.00 93.12 386 MET A C 1
ATOM 2945 O O . MET A 1 386 ? -1.380 11.455 -8.102 1.00 93.12 386 MET A O 1
ATOM 2949 N N . ALA A 1 387 ? -3.221 11.871 -9.285 1.00 95.44 387 ALA A N 1
ATOM 2950 C CA . ALA A 1 387 ? -3.083 10.721 -10.183 1.00 95.44 387 ALA A CA 1
ATOM 2951 C C . ALA A 1 387 ? -2.597 11.118 -11.587 1.00 95.44 387 ALA A C 1
ATOM 2953 O O . ALA A 1 387 ? -3.143 12.031 -12.209 1.00 95.44 387 ALA A O 1
ATOM 2954 N N . GLY A 1 388 ? -1.606 10.398 -12.122 1.00 95.94 388 GLY A N 1
ATOM 2955 C CA . GLY A 1 388 ? -1.182 10.521 -13.522 1.00 95.94 388 GLY A CA 1
ATOM 2956 C C . GLY A 1 388 ? -2.123 9.827 -14.517 1.00 95.94 388 GLY A C 1
ATOM 2957 O O . GLY A 1 388 ? -2.921 8.976 -14.125 1.00 95.94 388 GLY A O 1
ATOM 2958 N N . ASP A 1 389 ? -2.022 10.187 -15.804 1.00 97.75 389 ASP A N 1
ATOM 2959 C CA . ASP A 1 389 ? -2.924 9.808 -16.917 1.00 97.75 389 ASP A CA 1
ATOM 2960 C C . ASP A 1 389 ? -3.643 8.443 -16.788 1.00 97.75 389 ASP A C 1
ATOM 2962 O O . ASP A 1 389 ? -4.870 8.360 -16.865 1.00 97.75 389 ASP A O 1
ATOM 2966 N N . THR A 1 390 ? -2.891 7.347 -16.643 1.00 98.38 390 THR A N 1
ATOM 2967 C CA . THR A 1 390 ? -3.435 5.975 -16.652 1.00 98.38 390 THR A CA 1
ATOM 2968 C C . THR A 1 390 ? -4.149 5.644 -15.352 1.00 98.38 390 THR A C 1
ATOM 2970 O O . THR A 1 390 ? -5.174 4.963 -15.369 1.00 98.38 390 THR A O 1
ATOM 2973 N N . PHE A 1 391 ? -3.617 6.124 -14.227 1.00 98.38 391 PHE A N 1
ATOM 2974 C CA . PHE A 1 391 ? -4.261 5.977 -12.928 1.00 98.38 391 PHE A CA 1
ATOM 2975 C C . PHE A 1 391 ? -5.541 6.809 -12.884 1.00 98.38 391 PHE A C 1
ATOM 2977 O O . PHE A 1 391 ? -6.575 6.282 -12.490 1.00 98.38 391 PHE A O 1
ATOM 2984 N N . TRP A 1 392 ? -5.514 8.048 -13.385 1.00 98.25 392 TRP A N 1
ATOM 2985 C CA . TRP A 1 392 ? -6.692 8.909 -13.470 1.00 98.25 392 TRP A CA 1
ATOM 2986 C C . TRP A 1 392 ? -7.836 8.245 -14.247 1.00 98.25 392 TRP A C 1
ATOM 2988 O O . TRP A 1 392 ? -8.947 8.168 -13.732 1.00 98.25 392 TRP A O 1
ATOM 2998 N N . VAL A 1 393 ? -7.568 7.679 -15.434 1.00 98.38 393 VAL A N 1
ATOM 2999 C CA . VAL A 1 393 ? -8.600 6.990 -16.237 1.00 98.38 393 VAL A CA 1
ATOM 3000 C C . VAL A 1 393 ? -9.213 5.793 -15.500 1.00 98.38 393 VAL A C 1
ATOM 3002 O O . VAL A 1 393 ? -10.425 5.607 -15.571 1.00 98.38 393 VAL A O 1
ATOM 3005 N N . VAL A 1 394 ? -8.410 4.991 -14.789 1.00 98.31 394 VAL A N 1
ATOM 3006 C CA . VAL A 1 394 ? -8.896 3.798 -14.062 1.00 98.31 394 VAL A CA 1
ATOM 3007 C C . VAL A 1 394 ? -9.582 4.156 -12.735 1.00 98.31 394 VAL A C 1
ATOM 3009 O O . VAL A 1 394 ? -10.497 3.454 -12.313 1.00 98.31 394 VAL A O 1
ATOM 3012 N N . LEU A 1 395 ? -9.186 5.248 -12.076 1.00 98.00 395 LEU A N 1
ATOM 3013 C CA . LEU A 1 395 ? -9.890 5.779 -10.904 1.00 98.00 395 LEU A CA 1
ATOM 3014 C C . LEU A 1 395 ? -11.243 6.374 -11.312 1.00 98.00 395 LEU A C 1
ATOM 3016 O O . LEU A 1 395 ? -12.265 5.998 -10.741 1.00 98.00 395 LEU A O 1
ATOM 3020 N N . HIS A 1 396 ? -11.255 7.250 -12.324 1.00 97.00 396 HIS A N 1
ATOM 3021 C CA . HIS A 1 396 ? -12.464 7.913 -12.818 1.00 97.00 396 HIS A CA 1
ATOM 3022 C C . HIS A 1 396 ? -13.509 6.897 -13.298 1.00 97.00 396 HIS A C 1
ATOM 3024 O O . HIS A 1 396 ? -14.615 6.887 -12.761 1.00 97.00 396 HIS A O 1
ATOM 3030 N N . GLU A 1 397 ? -13.149 5.978 -14.206 1.00 95.94 397 GLU A N 1
ATOM 3031 C CA . GLU A 1 397 ? -14.101 4.992 -14.748 1.00 95.94 397 GLU A CA 1
ATOM 3032 C C . GLU A 1 397 ? -14.688 4.087 -13.657 1.00 95.94 397 GLU A C 1
ATOM 3034 O O . GLU A 1 397 ? -15.879 3.769 -13.673 1.00 95.94 397 GLU A O 1
ATOM 3039 N N . GLN A 1 398 ? -13.867 3.699 -12.675 1.00 97.25 398 GLN A N 1
ATOM 3040 C CA . GLN A 1 398 ? -14.299 2.815 -11.604 1.00 97.25 398 GLN A CA 1
ATOM 3041 C C . GLN A 1 398 ? -15.203 3.532 -10.597 1.00 97.25 398 GLN A C 1
ATOM 3043 O O . GLN A 1 398 ? -16.151 2.911 -10.112 1.00 97.25 398 GLN A O 1
ATOM 3048 N N . PHE A 1 399 ? -14.940 4.804 -10.280 1.00 96.06 399 PHE A N 1
ATOM 3049 C CA . PHE A 1 399 ? -15.815 5.596 -9.416 1.00 96.06 399 PHE A CA 1
ATOM 3050 C C . PHE A 1 399 ? -17.152 5.910 -10.096 1.00 96.06 399 PHE A C 1
ATOM 3052 O O . PHE A 1 399 ? -18.192 5.642 -9.501 1.00 96.06 399 PHE A O 1
ATOM 3059 N N . ASP A 1 400 ? -17.134 6.383 -11.344 1.00 93.94 400 ASP A N 1
ATOM 3060 C CA . ASP A 1 400 ? -18.328 6.702 -12.143 1.00 93.94 400 ASP A CA 1
ATOM 3061 C C . ASP A 1 400 ? -19.256 5.471 -12.265 1.00 93.94 400 ASP A C 1
ATOM 3063 O O . ASP A 1 400 ? -20.431 5.502 -11.880 1.00 93.94 400 ASP A O 1
ATOM 3067 N N . ARG A 1 401 ? -18.690 4.300 -12.610 1.00 94.00 401 ARG A N 1
ATOM 3068 C CA . ARG A 1 401 ? -19.425 3.021 -12.573 1.00 94.00 401 ARG A CA 1
ATOM 3069 C C . ARG A 1 401 ? -19.966 2.656 -11.194 1.00 94.00 401 ARG A C 1
ATOM 3071 O O . ARG A 1 401 ? -21.045 2.073 -11.126 1.00 94.00 401 ARG A O 1
ATOM 3078 N N . LEU A 1 402 ? -19.249 2.935 -10.103 1.00 94.81 402 LEU A N 1
ATOM 3079 C CA . LEU A 1 402 ? -19.723 2.615 -8.749 1.00 94.81 402 LEU A CA 1
ATOM 3080 C C . LEU A 1 402 ? -20.900 3.494 -8.316 1.00 94.81 402 LEU A C 1
ATOM 3082 O O . LEU A 1 402 ? -21.756 3.006 -7.579 1.00 94.81 402 LEU A O 1
ATOM 3086 N N . GLN A 1 403 ? -20.973 4.740 -8.788 1.00 92.88 403 GLN A N 1
ATOM 3087 C CA . GLN A 1 403 ? -22.141 5.592 -8.584 1.00 92.88 403 GLN A CA 1
ATOM 3088 C C . GLN A 1 403 ? -23.336 5.067 -9.394 1.00 92.88 403 GLN A C 1
ATOM 3090 O O . GLN A 1 403 ? -24.367 4.714 -8.822 1.00 92.88 403 GLN A O 1
ATOM 3095 N N . GLU A 1 404 ? -23.199 4.952 -10.722 1.00 93.25 404 GLU A N 1
ATOM 3096 C CA . GLU A 1 404 ? -24.322 4.582 -11.595 1.00 93.25 404 GLU A CA 1
ATOM 3097 C C . GLU A 1 404 ? -24.810 3.137 -11.400 1.00 93.25 404 GLU A C 1
ATOM 3099 O O . GLU A 1 404 ? -26.006 2.867 -11.531 1.00 93.25 404 GLU A O 1
ATOM 3104 N N . ALA A 1 405 ? -23.925 2.186 -11.084 1.00 94.56 405 ALA A N 1
ATOM 3105 C CA . ALA A 1 405 ? -24.308 0.788 -10.880 1.00 94.56 405 ALA A CA 1
ATOM 3106 C C . ALA A 1 405 ? -24.903 0.509 -9.486 1.00 94.56 405 ALA A C 1
ATOM 3108 O O . ALA A 1 405 ? -25.528 -0.544 -9.295 1.00 94.56 405 ALA A O 1
ATOM 3109 N N . ASP A 1 406 ? -24.749 1.413 -8.508 1.00 95.00 406 ASP A N 1
ATOM 3110 C CA . ASP A 1 406 ? -25.349 1.231 -7.188 1.00 95.00 406 ASP A CA 1
ATOM 3111 C C . ASP A 1 406 ? -26.820 1.671 -7.169 1.00 95.00 406 ASP A C 1
ATOM 3113 O O . ASP A 1 406 ? -27.178 2.838 -7.037 1.00 95.00 406 ASP A O 1
ATOM 3117 N N . ARG A 1 407 ? -27.720 0.685 -7.181 1.00 93.94 407 ARG A N 1
ATOM 3118 C CA . ARG A 1 407 ? -29.165 0.887 -6.965 1.00 93.94 407 ARG A CA 1
ATOM 3119 C C . ARG A 1 407 ? -29.510 1.353 -5.532 1.00 93.94 407 ARG A C 1
ATOM 3121 O O . ARG A 1 407 ? -30.686 1.420 -5.163 1.00 93.94 407 ARG A O 1
ATOM 3128 N N . PHE A 1 408 ? -28.511 1.571 -4.687 1.00 93.88 408 PHE A N 1
ATOM 3129 C CA . PHE A 1 408 ? -28.593 2.225 -3.391 1.00 93.88 408 PHE A CA 1
ATOM 3130 C C . PHE A 1 408 ? -27.629 3.426 -3.293 1.00 93.88 408 PHE A C 1
ATOM 3132 O O . PHE A 1 408 ? -27.269 3.813 -2.184 1.00 93.88 408 PHE A O 1
ATOM 3139 N N . TYR A 1 409 ? -27.265 4.069 -4.406 1.00 94.12 409 TYR A N 1
ATOM 3140 C CA . TYR A 1 409 ? -26.529 5.333 -4.364 1.00 94.12 409 TYR A CA 1
ATOM 3141 C C . TYR A 1 409 ? -27.266 6.384 -3.513 1.00 94.12 409 TYR A C 1
ATOM 3143 O O . TYR A 1 409 ? -28.499 6.369 -3.416 1.00 94.12 409 TYR A O 1
ATOM 3151 N N . TYR A 1 410 ? -26.531 7.272 -2.839 1.00 91.50 410 TYR A N 1
ATOM 3152 C CA . TYR A 1 410 ? -27.118 8.109 -1.788 1.00 91.50 410 TYR A CA 1
ATOM 3153 C C . TYR A 1 410 ? -28.177 9.087 -2.307 1.00 91.50 410 TYR A C 1
ATOM 3155 O O . TYR A 1 410 ? -29.219 9.219 -1.664 1.00 91.50 410 TYR A O 1
ATOM 3163 N N . LEU A 1 411 ? -27.979 9.685 -3.487 1.00 90.19 411 LEU A N 1
ATOM 3164 C CA . LEU A 1 411 ? -28.968 10.575 -4.107 1.00 90.19 411 LEU A CA 1
ATOM 3165 C C . LEU A 1 411 ? -30.281 9.827 -4.408 1.00 90.19 411 LEU A C 1
ATOM 3167 O O . LEU A 1 411 ? -31.334 10.220 -3.915 1.00 90.19 411 LEU A O 1
ATOM 3171 N N . GLU A 1 412 ? -30.219 8.669 -5.075 1.00 88.62 412 GLU A N 1
ATOM 3172 C CA . GLU A 1 412 ? -31.387 7.796 -5.342 1.00 88.62 412 GLU A CA 1
ATOM 3173 C C . GLU A 1 412 ? -32.115 7.337 -4.063 1.00 88.62 412 GLU A C 1
ATOM 3175 O O . GLU A 1 412 ? -33.311 7.035 -4.090 1.00 88.62 412 GLU A O 1
ATOM 3180 N N . ARG A 1 413 ? -31.409 7.267 -2.923 1.00 87.06 413 ARG A N 1
ATOM 3181 C CA . ARG A 1 413 ? -32.005 6.946 -1.617 1.00 87.06 413 ARG A CA 1
ATOM 3182 C C . ARG A 1 413 ? -32.625 8.151 -0.907 1.00 87.06 413 ARG A C 1
ATOM 3184 O O . ARG A 1 413 ? -33.642 7.960 -0.238 1.00 87.06 413 ARG A O 1
ATOM 3191 N N . PHE A 1 414 ? -32.010 9.334 -0.982 1.00 86.88 414 PHE A N 1
ATOM 3192 C CA . PHE A 1 414 ? -32.245 10.415 -0.015 1.00 86.88 414 PHE A CA 1
ATOM 3193 C C . PHE A 1 414 ? -32.565 11.799 -0.592 1.00 86.88 414 PHE A C 1
ATOM 3195 O O . PHE A 1 414 ? -33.266 12.534 0.094 1.00 86.88 414 PHE A O 1
ATOM 3202 N N . ASP A 1 415 ? -32.151 12.136 -1.816 1.00 81.44 415 ASP A N 1
ATOM 3203 C CA . ASP A 1 415 ? -32.288 13.477 -2.431 1.00 81.44 415 ASP A CA 1
ATOM 3204 C C . ASP A 1 415 ? -33.713 14.066 -2.329 1.00 81.44 415 ASP A C 1
ATOM 3206 O O . ASP A 1 415 ? -33.917 15.252 -2.099 1.00 81.44 415 ASP A O 1
ATOM 3210 N N . ASN A 1 416 ? -34.735 13.209 -2.405 1.00 81.88 416 ASN A N 1
ATOM 3211 C CA . ASN A 1 416 ? -36.149 13.598 -2.347 1.00 81.88 416 ASN A CA 1
ATOM 3212 C C . ASN A 1 416 ? -36.747 13.643 -0.914 1.00 81.88 416 ASN A C 1
ATOM 3214 O O . ASN A 1 416 ? -37.969 13.547 -0.756 1.00 81.88 416 ASN A O 1
ATOM 3218 N N . PHE A 1 417 ? -35.923 13.753 0.134 1.00 78.75 417 PHE A N 1
ATOM 3219 C CA . PHE A 1 417 ? -36.353 13.834 1.538 1.00 78.75 417 PHE A CA 1
ATOM 3220 C C . PHE A 1 417 ? -35.745 15.041 2.262 1.00 78.75 417 PHE A C 1
ATOM 3222 O O . PHE A 1 417 ? -34.540 15.251 2.198 1.00 78.75 417 PHE A O 1
ATOM 3229 N N . ASP A 1 418 ? -36.534 15.702 3.118 1.00 73.00 418 ASP A N 1
ATOM 3230 C CA . ASP A 1 418 ? -36.108 16.769 4.045 1.00 73.00 418 ASP A CA 1
ATOM 3231 C C . ASP A 1 418 ? -34.870 16.386 4.897 1.00 73.00 418 ASP A C 1
ATOM 3233 O O . ASP A 1 418 ? -34.150 17.245 5.404 1.00 73.00 418 ASP A O 1
ATOM 3237 N N . LEU A 1 419 ? -34.621 15.082 5.084 1.00 71.56 419 LEU A N 1
ATOM 3238 C CA . LEU A 1 419 ? -33.446 14.546 5.777 1.00 71.56 419 LEU A CA 1
ATOM 3239 C C . LEU A 1 419 ? -32.131 14.863 5.043 1.00 71.56 419 LEU A C 1
ATOM 3241 O O . LEU A 1 419 ? -31.117 15.048 5.704 1.00 71.56 419 LEU A O 1
ATOM 3245 N N . TYR A 1 420 ? -32.143 14.920 3.709 1.00 72.00 420 TYR A N 1
ATOM 3246 C CA . TYR A 1 420 ? -30.958 15.167 2.891 1.00 72.00 420 TYR A CA 1
ATOM 3247 C C . TYR A 1 420 ? -30.412 16.579 3.127 1.00 72.00 420 TYR A C 1
ATOM 3249 O O . TYR A 1 420 ? -29.328 16.707 3.695 1.00 72.00 420 TYR A O 1
ATOM 3257 N N . GLU A 1 421 ? -31.226 17.606 2.846 1.00 69.19 421 GLU A N 1
ATOM 3258 C CA . GLU A 1 421 ? -30.915 19.037 3.039 1.00 69.19 421 GLU A CA 1
ATOM 3259 C C . GLU A 1 421 ? -30.455 19.397 4.468 1.00 69.19 421 GLU A C 1
ATOM 3261 O O . GLU A 1 421 ? -29.811 20.419 4.673 1.00 69.19 421 GLU A O 1
ATOM 3266 N N . ASN A 1 422 ? -30.828 18.598 5.478 1.00 67.25 422 ASN A N 1
ATOM 3267 C CA . ASN A 1 422 ? -30.594 18.910 6.893 1.00 67.25 422 ASN A CA 1
ATOM 3268 C C . ASN A 1 422 ? -29.519 18.032 7.572 1.00 67.25 422 ASN A C 1
ATOM 3270 O O . ASN A 1 422 ? -29.143 18.327 8.709 1.00 67.25 422 ASN A O 1
ATOM 3274 N N . PHE A 1 423 ? -29.066 16.933 6.949 1.00 67.81 423 PHE A N 1
ATOM 3275 C CA . PHE A 1 423 ? -28.163 15.957 7.593 1.00 67.81 423 PHE A CA 1
ATOM 3276 C C . PHE A 1 423 ? -27.111 15.292 6.688 1.00 67.81 423 PHE A C 1
ATOM 3278 O O . PHE A 1 423 ? -26.213 14.660 7.236 1.00 67.81 423 PHE A O 1
ATOM 3285 N N . ILE A 1 424 ? -27.221 15.369 5.357 1.00 72.00 424 ILE A N 1
ATOM 3286 C CA . ILE A 1 424 ? -26.310 14.687 4.408 1.00 72.00 424 ILE A CA 1
ATOM 3287 C C . ILE A 1 424 ? -25.694 15.707 3.444 1.00 72.00 424 ILE A C 1
ATOM 3289 O O . ILE A 1 424 ? -24.492 15.678 3.168 1.00 72.00 424 ILE A O 1
ATOM 3293 N N . ASP A 1 425 ? -26.521 16.626 2.953 1.00 73.88 425 ASP A N 1
ATOM 3294 C CA . ASP A 1 425 ? -26.054 17.833 2.291 1.00 73.88 425 ASP A CA 1
ATOM 3295 C C . ASP A 1 425 ? -25.484 18.825 3.322 1.00 73.88 425 ASP A C 1
ATOM 3297 O O . ASP A 1 425 ? -25.819 18.766 4.509 1.00 73.88 425 ASP A O 1
ATOM 3301 N N . GLY A 1 426 ? -24.592 19.712 2.880 1.00 71.56 426 GLY A N 1
ATOM 3302 C CA . GLY A 1 426 ? -24.025 20.786 3.706 1.00 71.56 426 GLY A CA 1
ATOM 3303 C C . GLY A 1 426 ? -23.216 20.385 4.955 1.00 71.56 426 GLY A C 1
ATOM 3304 O O . GLY A 1 426 ? -22.926 21.267 5.754 1.00 71.56 426 GLY A O 1
ATOM 3305 N N . GLN A 1 427 ? -22.858 19.109 5.158 1.00 79.94 427 GLN A N 1
ATOM 3306 C CA . GLN A 1 427 ? -21.940 18.674 6.229 1.00 79.94 427 GLN A CA 1
ATOM 3307 C C . GLN A 1 427 ? -20.700 18.005 5.637 1.00 79.94 427 GLN A C 1
ATOM 3309 O O . GLN A 1 427 ? -20.816 16.965 4.986 1.00 79.94 427 GLN A O 1
ATOM 3314 N N . GLY A 1 428 ? -19.532 18.606 5.861 1.00 89.19 428 GLY A N 1
ATOM 3315 C CA . GLY A 1 428 ? -18.247 18.094 5.377 1.00 89.19 428 GLY A CA 1
ATOM 3316 C C . GLY A 1 428 ? -17.733 16.917 6.206 1.00 89.19 428 GLY A C 1
ATOM 3317 O O . GLY A 1 428 ? -18.219 16.631 7.306 1.00 89.19 428 GLY A O 1
ATOM 3318 N N . PHE A 1 429 ? -16.699 16.229 5.727 1.00 94.31 429 PHE A N 1
ATOM 3319 C CA . PHE A 1 429 ? -16.062 15.169 6.506 1.00 94.31 429 PHE A CA 1
ATOM 3320 C C . PHE A 1 429 ? -15.449 15.701 7.818 1.00 94.31 429 PHE A C 1
ATOM 3322 O O . PHE A 1 429 ? -15.454 15.004 8.837 1.00 94.31 429 PHE A O 1
ATOM 3329 N N . SER A 1 430 ? -15.037 16.969 7.831 1.00 92.81 430 SER A N 1
ATOM 3330 C CA . SER A 1 430 ? -14.664 17.756 9.011 1.00 92.81 430 SER A CA 1
ATOM 3331 C C . SER A 1 430 ? -15.753 17.776 10.098 1.00 92.81 430 SER A C 1
ATOM 3333 O O . SER A 1 430 ? -15.452 17.461 11.255 1.00 92.81 430 SER A O 1
ATOM 3335 N N . ASP A 1 431 ? -17.029 18.006 9.759 1.00 91.31 431 ASP A N 1
ATOM 3336 C CA . ASP A 1 431 ? -18.160 17.894 10.701 1.00 91.31 431 ASP A CA 1
ATOM 3337 C C . ASP A 1 431 ? -18.299 16.478 11.269 1.00 91.31 431 ASP A C 1
ATOM 3339 O O . ASP A 1 431 ? -18.556 16.288 12.465 1.00 91.31 431 ASP A O 1
ATOM 3343 N N . ILE A 1 432 ? -18.126 15.462 10.416 1.00 92.81 432 ILE A N 1
ATOM 3344 C CA . ILE A 1 432 ? -18.228 14.051 10.804 1.00 92.81 432 ILE A CA 1
ATOM 3345 C C . ILE A 1 432 ? -17.105 13.686 11.782 1.00 92.81 432 ILE A C 1
ATOM 3347 O O . ILE A 1 432 ? -17.370 13.012 12.785 1.00 92.81 432 ILE A O 1
ATOM 3351 N N . VAL A 1 433 ? -15.878 14.165 11.562 1.00 94.12 433 VAL A N 1
ATOM 3352 C CA . VAL A 1 433 ? -14.775 14.024 12.522 1.00 94.12 433 VAL A CA 1
ATOM 3353 C C . VAL A 1 433 ? -15.109 14.770 13.816 1.00 94.12 433 VAL A C 1
ATOM 3355 O O . VAL A 1 433 ? -15.094 14.151 14.885 1.00 94.12 433 VAL A O 1
ATOM 3358 N N . ALA A 1 434 ? -15.471 16.055 13.748 1.00 92.19 434 ALA A N 1
ATOM 3359 C CA . ALA A 1 434 ? -15.759 16.896 14.911 1.00 92.19 434 ALA A CA 1
ATOM 3360 C C . ALA A 1 434 ? -16.847 16.287 15.812 1.00 92.19 434 ALA A C 1
ATOM 3362 O O . ALA A 1 434 ? -16.611 16.034 16.999 1.00 92.19 434 ALA A O 1
ATOM 3363 N N . ARG A 1 435 ? -18.014 15.936 15.254 1.00 92.06 435 ARG A N 1
ATOM 3364 C CA . ARG A 1 435 ? -19.158 15.408 16.022 1.00 92.06 435 ARG A CA 1
ATOM 3365 C C . ARG A 1 435 ? -18.914 14.021 16.638 1.00 92.06 435 ARG A C 1
ATOM 3367 O O . ARG A 1 435 ? -19.575 13.672 17.615 1.00 92.06 435 ARG A O 1
ATOM 3374 N N . ASN A 1 436 ? -17.947 13.250 16.125 1.00 92.94 436 ASN A N 1
ATOM 3375 C CA . ASN A 1 436 ? -17.572 11.923 16.644 1.00 92.94 436 ASN A CA 1
ATOM 3376 C C . ASN A 1 436 ? -16.310 11.913 17.531 1.00 92.94 436 ASN A C 1
ATOM 3378 O O . ASN A 1 436 ? -15.954 10.862 18.081 1.00 92.94 436 ASN A O 1
ATOM 3382 N N . THR A 1 437 ? -15.636 13.054 17.696 1.00 90.19 437 THR A N 1
ATOM 3383 C CA . THR A 1 437 ? -14.404 13.194 18.500 1.00 90.19 437 THR A CA 1
ATOM 3384 C C . THR A 1 437 ? -14.499 14.256 19.595 1.00 90.19 437 THR A C 1
ATOM 3386 O O . THR A 1 437 ? -13.875 14.087 20.641 1.00 90.19 437 THR A O 1
ATOM 3389 N N . GLY A 1 438 ? -15.283 15.317 19.384 1.00 87.62 438 GLY A N 1
ATOM 3390 C CA . GLY A 1 438 ? -15.277 16.530 20.203 1.00 87.62 438 GLY A CA 1
ATOM 3391 C C . GLY A 1 438 ? -14.206 17.554 19.802 1.00 87.62 438 GLY A C 1
ATOM 3392 O O . GLY A 1 438 ? -13.964 18.480 20.573 1.00 87.62 438 GLY A O 1
ATOM 3393 N N . LEU A 1 439 ? -13.558 17.385 18.642 1.00 89.19 439 LEU A N 1
ATOM 3394 C CA . LEU A 1 439 ? -12.615 18.358 18.082 1.00 89.19 439 LEU A CA 1
ATOM 3395 C C . LEU A 1 439 ? -13.332 19.619 17.568 1.00 89.19 439 LEU A C 1
ATOM 3397 O O . LEU A 1 439 ? -14.523 19.595 17.260 1.00 89.19 439 LEU A O 1
ATOM 3401 N N . THR A 1 440 ? -12.589 20.723 17.494 1.00 88.38 440 THR A N 1
ATOM 3402 C CA . THR A 1 440 ? -13.066 22.063 17.114 1.00 88.38 440 THR A CA 1
ATOM 3403 C C . THR A 1 440 ? -11.959 22.807 16.376 1.00 88.38 440 THR A C 1
ATOM 3405 O O . THR A 1 440 ? -10.815 22.724 16.821 1.00 88.38 440 THR A O 1
ATOM 3408 N N . GLY A 1 441 ? -12.286 23.575 15.333 1.00 84.69 441 GLY A N 1
ATOM 3409 C CA . GLY A 1 441 ? -11.272 24.252 14.511 1.00 84.69 441 GLY A CA 1
ATOM 3410 C C . GLY A 1 441 ? -10.517 23.288 13.593 1.00 84.69 441 GLY A C 1
ATOM 3411 O O . GLY A 1 441 ? -9.306 23.400 13.451 1.00 84.69 441 GLY A O 1
ATOM 3412 N N . LEU A 1 442 ? -11.231 22.309 13.030 1.00 88.50 442 LEU A N 1
ATOM 3413 C CA . LEU A 1 442 ? -10.771 21.573 11.852 1.00 88.50 442 LEU A CA 1
ATOM 3414 C C . LEU A 1 442 ? -10.994 22.466 10.614 1.00 88.50 442 LEU A C 1
ATOM 3416 O O . LEU A 1 442 ? -11.947 23.251 10.645 1.00 88.50 442 LEU A O 1
ATOM 3420 N N . PRO A 1 443 ? -10.175 22.353 9.555 1.00 87.62 443 PRO A N 1
ATOM 3421 C CA . PRO A 1 443 ? -10.457 23.012 8.281 1.00 87.62 443 PRO A CA 1
ATOM 3422 C C . PRO A 1 443 ? -11.760 22.477 7.667 1.00 87.62 443 PRO A C 1
ATOM 3424 O O . PRO A 1 443 ? -12.186 21.361 7.985 1.00 87.62 443 PRO A O 1
ATOM 3427 N N . GLU A 1 444 ? -12.403 23.272 6.806 1.00 85.19 444 GLU A N 1
ATOM 3428 C CA . GLU A 1 444 ? -13.629 22.861 6.108 1.00 85.19 444 GLU A CA 1
ATOM 3429 C C . GLU A 1 444 ? -13.326 21.715 5.132 1.00 85.19 444 GLU A C 1
ATOM 3431 O O . GLU A 1 444 ? -13.844 20.608 5.317 1.00 85.19 444 GLU A O 1
ATOM 3436 N N . ASP A 1 445 ? -12.405 21.948 4.188 1.00 86.94 445 ASP A N 1
ATOM 3437 C CA . ASP A 1 445 ? -11.732 20.892 3.433 1.00 86.94 445 ASP A CA 1
ATOM 3438 C C . ASP A 1 445 ? -10.648 20.242 4.306 1.00 86.94 445 ASP A C 1
ATOM 3440 O O . ASP A 1 445 ? -9.617 20.832 4.621 1.00 86.94 445 ASP A O 1
ATOM 3444 N N . ILE A 1 446 ? -10.908 19.001 4.707 1.00 89.88 446 ILE A N 1
ATOM 3445 C CA . ILE A 1 446 ? -10.041 18.183 5.561 1.00 89.88 446 ILE A CA 1
ATOM 3446 C C . ILE A 1 446 ? -9.119 17.240 4.761 1.00 89.88 446 ILE A C 1
ATOM 3448 O O . ILE A 1 446 ? -8.420 16.417 5.353 1.00 89.88 446 ILE A O 1
ATOM 3452 N N . PHE A 1 447 ? -9.131 17.331 3.427 1.00 90.56 447 PHE A N 1
ATOM 3453 C CA . PHE A 1 447 ? -8.225 16.614 2.526 1.00 90.56 447 PHE A CA 1
ATOM 3454 C C . PHE A 1 447 ? -7.148 17.524 1.909 1.00 90.56 447 PHE A C 1
ATOM 3456 O O . PHE A 1 447 ? -6.145 17.004 1.418 1.00 90.56 447 PHE A O 1
ATOM 3463 N N . SER A 1 448 ? -7.317 18.849 1.966 1.00 80.62 448 SER A N 1
ATOM 3464 C CA . SER A 1 448 ? -6.296 19.831 1.581 1.00 80.62 448 SER A CA 1
ATOM 3465 C C . SER A 1 448 ? -5.389 20.243 2.750 1.00 80.62 448 SER A C 1
ATOM 3467 O O . SER A 1 448 ? -5.812 20.316 3.903 1.00 80.62 448 SER A O 1
ATOM 3469 N N . SER A 1 449 ? -4.127 20.555 2.438 1.00 58.50 449 SER A N 1
ATOM 3470 C CA . SER A 1 449 ? -3.171 21.194 3.354 1.00 58.50 449 SER A CA 1
ATOM 3471 C C . SER A 1 449 ? -3.159 22.725 3.260 1.00 58.50 449 SER A C 1
ATOM 3473 O O . SER A 1 449 ? -2.475 23.376 4.054 1.00 58.50 449 SER A O 1
ATOM 3475 N N . ASP A 1 450 ? -3.876 23.306 2.294 1.00 54.31 450 ASP A N 1
ATOM 3476 C CA . ASP A 1 450 ? -3.933 24.753 2.084 1.00 54.31 450 ASP A CA 1
ATOM 3477 C C . ASP A 1 450 ? -4.844 25.403 3.131 1.00 54.31 450 ASP A C 1
ATOM 3479 O O . ASP A 1 450 ? -6.016 25.690 2.900 1.00 54.31 450 ASP A O 1
ATOM 3483 N N . LEU A 1 451 ? -4.268 25.658 4.309 1.00 43.91 451 LEU A N 1
ATOM 3484 C CA . LEU A 1 451 ? -4.873 26.442 5.388 1.00 43.91 451 LEU A CA 1
ATOM 3485 C C . LEU A 1 451 ? -4.924 27.946 5.042 1.00 43.91 451 LEU A C 1
ATOM 3487 O O . LEU A 1 451 ? -4.499 28.790 5.836 1.00 43.91 451 LEU A O 1
ATOM 3491 N N . GLU A 1 452 ? -5.482 28.296 3.879 1.00 38.62 452 GLU A N 1
ATOM 3492 C CA . GLU A 1 452 ? -6.048 29.629 3.637 1.00 38.62 452 GLU A CA 1
ATOM 3493 C C . GLU A 1 452 ? -7.384 29.772 4.383 1.00 38.62 452 GLU A C 1
ATOM 3495 O O . GLU A 1 452 ? -8.429 29.997 3.786 1.00 38.62 452 GLU A O 1
ATOM 3500 N N . ASP A 1 453 ? -7.328 29.703 5.716 1.00 34.84 453 ASP A N 1
ATOM 3501 C CA . ASP A 1 453 ? -8.079 30.678 6.500 1.00 34.84 453 ASP A CA 1
ATOM 3502 C C . ASP A 1 453 ? -7.447 30.948 7.871 1.00 34.84 453 ASP A C 1
ATOM 3504 O O . ASP A 1 453 ? -7.128 30.053 8.662 1.00 34.84 453 ASP A O 1
ATOM 3508 N N . GLY A 1 454 ? -7.266 32.237 8.158 1.00 32.00 454 GLY A N 1
ATOM 3509 C CA . GLY A 1 454 ? -6.976 32.705 9.509 1.00 32.00 454 GLY A CA 1
ATOM 3510 C C . GLY A 1 454 ? -8.239 32.646 10.378 1.00 32.00 454 GLY A C 1
ATOM 3511 O O . GLY A 1 454 ? -9.339 32.465 9.866 1.00 32.00 454 GLY A O 1
ATOM 3512 N N . PRO A 1 455 ? -8.135 32.820 11.707 1.00 35.00 455 PRO A N 1
ATOM 3513 C CA . PRO A 1 455 ? -9.315 32.796 12.563 1.00 35.00 455 PRO A CA 1
ATOM 3514 C C . PRO A 1 455 ? -10.286 33.939 12.217 1.00 35.00 455 PRO A C 1
ATOM 3516 O O . PRO A 1 455 ? -9.951 35.104 12.432 1.00 35.00 455 PRO A O 1
ATOM 3519 N N . ASP A 1 456 ? -11.477 33.558 11.746 1.00 35.44 456 ASP A N 1
ATOM 3520 C CA . ASP A 1 456 ? -12.685 34.367 11.510 1.00 35.44 456 ASP A CA 1
ATOM 3521 C C . ASP A 1 456 ? -12.793 35.618 12.414 1.00 35.44 456 ASP A C 1
ATOM 3523 O O . ASP A 1 456 ? -13.163 35.540 13.592 1.00 35.44 456 ASP A O 1
ATOM 3527 N N . ASP A 1 457 ? -12.473 36.792 11.852 1.00 33.94 457 ASP A N 1
ATOM 3528 C CA . ASP A 1 457 ? -12.764 38.105 12.447 1.00 33.94 457 ASP A CA 1
ATOM 3529 C C . ASP A 1 457 ? -14.121 38.593 11.920 1.00 33.94 457 ASP A C 1
ATOM 3531 O O . ASP A 1 457 ? -14.195 39.430 11.019 1.00 33.94 457 ASP A O 1
ATOM 3535 N N . GLY A 1 458 ? -15.187 37.994 12.465 1.00 41.00 458 GLY A N 1
ATOM 3536 C CA . GLY A 1 458 ? -16.565 38.032 11.960 1.00 41.00 458 GLY A CA 1
ATOM 3537 C C . GLY A 1 458 ? -17.026 39.349 11.324 1.00 41.00 458 GLY A C 1
ATOM 3538 O O . GLY A 1 458 ? -17.468 40.276 12.014 1.00 41.00 458 GLY A O 1
ATOM 3539 N N . GLY A 1 459 ? -16.981 39.386 9.990 1.00 28.70 459 GLY A N 1
ATOM 3540 C CA . GLY A 1 459 ? -17.431 40.492 9.145 1.00 28.70 459 GLY A CA 1
ATOM 3541 C C . GLY A 1 459 ? -18.886 40.323 8.701 1.00 28.70 459 GLY A C 1
ATOM 3542 O O . GLY A 1 459 ? -19.206 39.402 7.962 1.00 28.70 459 GLY A O 1
ATOM 3543 N N . GLU A 1 460 ? -19.759 41.224 9.161 1.00 32.66 460 GLU A N 1
ATOM 3544 C CA . GLU A 1 460 ? -21.225 41.161 9.022 1.00 32.66 460 GLU A CA 1
ATOM 3545 C C . GLU A 1 460 ? -21.760 40.945 7.586 1.00 32.66 460 GLU A C 1
ATOM 3547 O O . GLU A 1 460 ? -21.294 41.577 6.632 1.00 32.66 460 GLU A O 1
ATOM 3552 N N . ASP A 1 461 ? -22.835 40.145 7.486 1.00 36.31 461 ASP A N 1
ATOM 3553 C CA . ASP A 1 461 ? -23.641 39.892 6.280 1.00 36.31 461 ASP A CA 1
ATOM 3554 C C . ASP A 1 461 ? -23.872 41.158 5.433 1.00 36.31 461 ASP A C 1
ATOM 3556 O O . ASP A 1 461 ? -24.442 42.137 5.926 1.00 36.31 461 ASP A O 1
ATOM 3560 N N . ASN A 1 462 ? -23.533 41.124 4.140 1.00 30.67 462 ASN A N 1
ATOM 3561 C CA . ASN A 1 462 ? -24.072 42.064 3.152 1.00 30.67 462 ASN A CA 1
ATOM 3562 C C . ASN A 1 462 ? -24.293 41.363 1.802 1.00 30.67 462 ASN A C 1
ATOM 3564 O O . ASN A 1 462 ? -23.340 41.100 1.070 1.00 30.67 462 ASN A O 1
ATOM 3568 N N . ASP A 1 463 ? -25.561 41.119 1.460 1.00 39.31 463 ASP A N 1
ATOM 3569 C CA . ASP A 1 463 ? -25.990 41.017 0.062 1.00 39.31 463 ASP A CA 1
ATOM 3570 C C . ASP A 1 463 ? -25.717 42.362 -0.653 1.00 39.31 463 ASP A C 1
ATOM 3572 O O . ASP A 1 463 ? -25.936 43.409 -0.041 1.00 39.31 463 ASP A O 1
ATOM 3576 N N . ASP A 1 464 ? -25.308 42.358 -1.929 1.00 34.66 464 ASP A N 1
ATOM 3577 C CA . ASP A 1 464 ? -25.884 43.238 -2.972 1.00 34.66 464 ASP A CA 1
ATOM 3578 C C . ASP A 1 464 ? -25.285 42.981 -4.380 1.00 34.66 464 ASP A C 1
ATOM 3580 O O . ASP A 1 464 ? -24.110 42.664 -4.555 1.00 34.66 464 ASP A O 1
ATOM 3584 N N . ASP A 1 465 ? -26.163 43.147 -5.370 1.00 33.66 465 ASP A N 1
ATOM 3585 C CA . ASP A 1 465 ? -26.084 42.863 -6.811 1.00 33.66 465 ASP A CA 1
ATOM 3586 C C . ASP A 1 465 ? -24.970 43.543 -7.673 1.00 33.66 465 ASP A C 1
ATOM 3588 O O . ASP A 1 465 ? -24.582 44.687 -7.442 1.00 33.66 465 ASP A O 1
ATOM 3592 N N . ASP A 1 466 ? -24.666 42.876 -8.804 1.00 36.81 466 ASP A N 1
ATOM 3593 C CA . ASP A 1 466 ? -24.480 43.401 -10.186 1.00 36.81 466 ASP A CA 1
ATOM 3594 C C . ASP A 1 466 ? -23.256 44.247 -10.675 1.00 36.81 466 ASP A C 1
ATOM 3596 O O . ASP A 1 466 ? -22.630 45.039 -9.978 1.00 36.81 466 ASP A O 1
ATOM 3600 N N . ASP A 1 467 ? -23.063 44.112 -12.004 1.00 34.38 467 ASP A N 1
ATOM 3601 C CA . ASP A 1 467 ? -22.452 44.996 -13.029 1.00 34.38 467 ASP A CA 1
ATOM 3602 C C . ASP A 1 467 ? -20.912 45.145 -13.233 1.00 34.38 467 ASP A C 1
ATOM 3604 O O . ASP A 1 467 ? -20.167 45.724 -12.446 1.00 34.38 467 ASP A O 1
ATOM 3608 N N . ASP A 1 468 ? -20.500 44.722 -14.443 1.00 38.22 468 ASP A N 1
ATOM 3609 C CA . ASP A 1 468 ? -19.454 45.219 -15.365 1.00 38.22 468 ASP A CA 1
ATOM 3610 C C . ASP A 1 468 ? -18.516 46.383 -14.946 1.00 38.22 468 ASP A C 1
ATOM 3612 O O . ASP A 1 468 ? -18.962 47.495 -14.654 1.00 38.22 468 ASP A O 1
ATOM 3616 N N . SER A 1 469 ? -17.205 46.242 -15.227 1.00 35.62 469 SER A N 1
ATOM 3617 C CA . SER A 1 469 ? -16.499 47.102 -16.221 1.00 35.62 469 SER A CA 1
ATOM 3618 C C . SER A 1 469 ? -15.016 46.740 -16.471 1.00 35.62 469 SER A C 1
ATOM 3620 O O . SER A 1 469 ? -14.355 46.130 -15.635 1.00 35.62 469 SER A O 1
ATOM 3622 N N . ASP A 1 470 ? -14.503 47.123 -17.651 1.00 35.09 470 ASP A N 1
ATOM 3623 C CA . ASP A 1 470 ? -13.074 47.108 -18.026 1.00 35.09 470 ASP A CA 1
ATOM 3624 C C . ASP A 1 470 ? -12.267 48.274 -17.376 1.00 35.09 470 ASP A C 1
ATOM 3626 O O . ASP A 1 470 ? -12.870 49.177 -16.796 1.00 35.09 470 ASP A O 1
ATOM 3630 N N . ASP A 1 471 ? -10.929 48.296 -17.568 1.00 34.81 471 ASP A N 1
ATOM 3631 C CA . ASP A 1 471 ? -10.083 49.452 -18.017 1.00 34.81 471 ASP A CA 1
ATOM 3632 C C . ASP A 1 471 ? -8.663 49.528 -17.369 1.00 34.81 471 ASP A C 1
ATOM 3634 O O . ASP A 1 471 ? -8.489 49.893 -16.210 1.00 34.81 471 ASP A O 1
ATOM 3638 N N . ASP A 1 472 ? -7.649 49.191 -18.181 1.00 38.03 472 ASP A N 1
ATOM 3639 C CA . ASP A 1 472 ? -6.295 49.769 -18.355 1.00 38.03 472 ASP A CA 1
ATOM 3640 C C . ASP A 1 472 ? -5.374 50.286 -17.201 1.00 38.03 472 ASP A C 1
ATOM 3642 O O . ASP A 1 472 ? -5.688 51.205 -16.448 1.00 38.03 472 ASP A O 1
ATOM 3646 N N . GLY A 1 473 ? -4.090 49.863 -17.261 1.00 30.50 473 GLY A N 1
ATOM 3647 C CA . GLY A 1 473 ? -2.904 50.553 -16.689 1.00 30.50 473 GLY A CA 1
ATOM 3648 C C . GLY A 1 473 ? -1.951 49.626 -15.903 1.00 30.50 473 GLY A C 1
ATOM 3649 O O . GLY A 1 473 ? -2.304 49.212 -14.810 1.00 30.50 473 GLY A O 1
ATOM 3650 N N . GLN A 1 474 ? -0.783 49.141 -16.366 1.00 35.31 474 GLN A N 1
ATOM 3651 C CA . GLN A 1 474 ? 0.364 49.672 -17.146 1.00 35.31 474 GLN A CA 1
ATOM 3652 C C . GLN A 1 474 ? 1.426 50.435 -16.310 1.00 35.31 474 GLN A C 1
ATOM 3654 O O . GLN A 1 474 ? 1.071 51.367 -15.599 1.00 35.31 474 GLN A O 1
ATOM 3659 N N . SER A 1 475 ? 2.718 50.120 -16.564 1.00 33.03 475 SER A N 1
ATOM 3660 C CA . SER A 1 475 ? 3.965 50.795 -16.107 1.00 33.03 475 SER A CA 1
ATOM 3661 C C . SER A 1 475 ? 4.387 50.458 -14.657 1.00 33.03 475 SER A C 1
ATOM 3663 O O . SER A 1 475 ? 3.577 50.572 -13.749 1.00 33.03 475 SER A O 1
ATOM 3665 N N . ASP A 1 476 ? 5.501 49.734 -14.441 1.00 34.16 476 ASP A N 1
ATOM 3666 C CA . ASP A 1 476 ? 6.939 50.135 -14.354 1.00 34.16 476 ASP A CA 1
ATOM 3667 C C . ASP A 1 476 ? 7.381 50.502 -12.909 1.00 34.16 476 ASP A C 1
ATOM 3669 O O . ASP A 1 476 ? 6.538 50.845 -12.090 1.00 34.16 476 ASP A O 1
ATOM 3673 N N . GLY A 1 477 ? 8.640 50.346 -12.466 1.00 29.50 477 GLY A N 1
ATOM 3674 C CA . GLY A 1 477 ? 9.848 49.718 -13.040 1.00 29.50 477 GLY A CA 1
ATOM 3675 C C . GLY A 1 477 ? 11.129 50.235 -12.343 1.00 29.50 477 GLY A C 1
ATOM 3676 O O . GLY A 1 477 ? 11.167 51.425 -12.038 1.00 29.50 477 GLY A O 1
ATOM 3677 N N . ASP A 1 478 ? 12.150 49.377 -12.155 1.00 34.81 478 ASP A N 1
ATOM 3678 C CA . ASP A 1 478 ? 13.492 49.685 -11.580 1.00 34.81 478 ASP A CA 1
ATOM 3679 C C . ASP A 1 478 ? 13.446 50.179 -10.094 1.00 34.81 478 ASP A C 1
ATOM 3681 O O . ASP A 1 478 ? 12.381 50.551 -9.606 1.00 34.81 478 ASP A O 1
ATOM 3685 N N . ASP A 1 479 ? 14.491 50.267 -9.256 1.00 35.66 479 ASP A N 1
ATOM 3686 C CA . ASP A 1 479 ? 15.809 49.612 -9.053 1.00 35.66 479 ASP A CA 1
ATOM 3687 C C . ASP A 1 479 ? 16.240 50.012 -7.605 1.00 35.66 479 ASP A C 1
ATOM 3689 O O . ASP A 1 479 ? 16.029 51.170 -7.237 1.00 35.66 479 ASP A O 1
ATOM 3693 N N . ASP A 1 480 ? 16.857 49.136 -6.791 1.00 35.00 480 ASP A N 1
ATOM 3694 C CA . ASP A 1 480 ? 17.318 49.461 -5.413 1.00 35.00 480 ASP A CA 1
ATOM 3695 C C . ASP A 1 480 ? 18.802 49.074 -5.177 1.00 35.00 480 ASP A C 1
ATOM 3697 O O . ASP A 1 480 ? 19.161 47.899 -5.271 1.00 35.00 480 ASP A O 1
ATOM 3701 N N . ASP A 1 481 ? 19.642 50.060 -4.814 1.00 38.00 481 ASP A N 1
ATOM 3702 C CA . ASP A 1 481 ? 21.089 49.954 -4.508 1.00 38.00 481 ASP A CA 1
ATOM 3703 C C . ASP A 1 481 ? 21.418 50.489 -3.079 1.00 38.00 481 ASP A C 1
ATOM 3705 O O . ASP A 1 481 ? 20.970 51.576 -2.714 1.00 38.00 481 ASP A O 1
ATOM 3709 N N . ASP A 1 482 ? 22.298 49.769 -2.359 1.00 41.38 482 ASP A N 1
ATOM 3710 C CA . ASP A 1 482 ? 23.327 50.193 -1.363 1.00 41.38 482 ASP A CA 1
ATOM 3711 C C . ASP A 1 482 ? 23.055 50.979 -0.026 1.00 41.38 482 ASP A C 1
ATOM 3713 O O . ASP A 1 482 ? 22.412 52.025 0.012 1.00 41.38 482 ASP A O 1
ATOM 3717 N N . ASP A 1 483 ? 23.791 50.536 1.029 1.00 41.84 483 ASP A N 1
ATOM 3718 C CA . ASP A 1 483 ? 24.328 51.243 2.246 1.00 41.84 483 ASP A CA 1
ATOM 3719 C C . ASP A 1 483 ? 23.359 51.826 3.334 1.00 41.84 483 ASP A C 1
ATOM 3721 O O . ASP A 1 483 ? 22.161 51.953 3.098 1.00 41.84 483 ASP A O 1
ATOM 3725 N N . ASP A 1 484 ? 23.731 52.192 4.588 1.00 41.34 484 ASP A N 1
ATOM 3726 C CA . ASP A 1 484 ? 24.951 52.082 5.451 1.00 41.34 484 ASP A CA 1
ATOM 3727 C C . ASP A 1 484 ? 24.539 51.934 6.962 1.00 41.34 484 ASP A C 1
ATOM 3729 O O . ASP A 1 484 ? 23.386 52.212 7.295 1.00 41.34 484 ASP A O 1
ATOM 3733 N N . GLY A 1 485 ? 25.343 51.534 7.973 1.00 34.97 485 GLY A N 1
ATOM 3734 C CA . GLY A 1 485 ? 26.710 50.977 8.052 1.00 34.97 485 GLY A CA 1
ATOM 3735 C C . GLY A 1 485 ? 27.381 51.143 9.458 1.00 34.97 485 GLY A C 1
ATOM 3736 O O . GLY A 1 485 ? 27.128 52.143 10.123 1.00 34.97 485 GLY A O 1
ATOM 3737 N N . ILE A 1 486 ? 28.302 50.226 9.858 1.00 40.34 486 ILE A N 1
ATOM 3738 C CA . ILE A 1 486 ? 29.418 50.421 10.862 1.00 40.34 486 ILE A CA 1
ATOM 3739 C C . ILE A 1 486 ? 28.966 50.526 12.373 1.00 40.34 486 ILE A C 1
ATOM 3741 O O . ILE A 1 486 ? 27.796 50.804 12.606 1.00 40.34 486 ILE A O 1
ATOM 3745 N N . ASP A 1 487 ? 29.675 50.263 13.506 1.00 39.38 487 ASP A N 1
ATOM 3746 C CA . ASP A 1 487 ? 31.048 49.917 14.036 1.00 39.38 487 ASP A CA 1
ATOM 3747 C C . ASP A 1 487 ? 30.862 49.067 15.366 1.00 39.38 487 ASP A C 1
ATOM 3749 O O . ASP A 1 487 ? 29.706 48.788 15.689 1.00 39.38 487 ASP A O 1
ATOM 3753 N N . ASP A 1 488 ? 31.798 48.629 16.249 1.00 41.34 488 ASP A N 1
ATOM 3754 C CA . ASP A 1 488 ? 33.283 48.553 16.364 1.00 41.34 488 ASP A CA 1
ATOM 3755 C C . ASP A 1 488 ? 33.774 47.425 17.350 1.00 41.34 488 ASP A C 1
ATOM 3757 O O . ASP A 1 488 ? 33.233 47.298 18.446 1.00 41.34 488 ASP A O 1
ATOM 3761 N N . GLY A 1 489 ? 34.852 46.678 17.008 1.00 33.19 489 GLY A N 1
ATOM 3762 C CA . GLY A 1 489 ? 35.882 46.095 17.933 1.00 33.19 489 GLY A CA 1
ATOM 3763 C C . GLY A 1 489 ? 35.610 44.830 18.802 1.00 33.19 489 GLY A C 1
ATOM 3764 O O . GLY A 1 489 ? 34.461 44.449 18.993 1.00 33.19 489 GLY A O 1
ATOM 3765 N N . GLU A 1 490 ? 36.586 44.111 19.410 1.00 40.91 490 GLU A N 1
ATOM 3766 C CA . GLU A 1 490 ? 38.068 43.908 19.280 1.00 40.91 490 GLU A CA 1
ATOM 3767 C C . GLU A 1 490 ? 38.399 42.461 19.833 1.00 40.91 490 GLU A C 1
ATOM 3769 O O . GLU A 1 490 ? 37.597 41.927 20.597 1.00 40.91 490 GLU A O 1
ATOM 3774 N N . ASP A 1 491 ? 39.290 41.647 19.227 1.00 38.38 491 ASP A N 1
ATOM 3775 C CA . ASP A 1 491 ? 40.710 41.292 19.564 1.00 38.38 491 ASP A CA 1
ATOM 3776 C C . ASP A 1 491 ? 41.011 40.045 20.469 1.00 38.38 491 ASP A C 1
ATOM 3778 O O . ASP A 1 491 ? 40.276 39.732 21.401 1.00 38.38 491 ASP A O 1
ATOM 3782 N N . GLY A 1 492 ? 42.115 39.314 20.178 1.00 33.59 492 GLY A N 1
ATOM 3783 C CA . GLY A 1 492 ? 42.721 38.251 21.030 1.00 33.59 492 GLY A CA 1
ATOM 3784 C C . GLY A 1 492 ? 43.096 36.906 20.347 1.00 33.59 492 GLY A C 1
ATOM 3785 O O . GLY A 1 492 ? 42.239 36.280 19.731 1.00 33.59 492 GLY A O 1
ATOM 3786 N N . GLU A 1 493 ? 44.346 36.427 20.506 1.00 42.12 493 GLU A N 1
ATOM 3787 C CA . GLU A 1 493 ? 44.903 35.165 19.937 1.00 42.12 493 GLU A CA 1
ATOM 3788 C C . GLU A 1 493 ? 45.664 34.297 20.997 1.00 42.12 493 GLU A C 1
ATOM 3790 O O . GLU A 1 493 ? 45.982 34.793 22.079 1.00 42.12 493 GLU A O 1
ATOM 3795 N N . ASP A 1 494 ? 45.985 33.042 20.622 1.00 37.19 494 ASP A N 1
ATOM 3796 C CA . ASP A 1 494 ? 47.080 32.128 21.071 1.00 37.19 494 ASP A CA 1
ATOM 3797 C C . ASP A 1 494 ? 47.060 31.249 22.371 1.00 37.19 494 ASP A C 1
ATOM 3799 O O . ASP A 1 494 ? 47.146 31.736 23.495 1.00 37.19 494 ASP A O 1
ATOM 3803 N N . GLU A 1 495 ? 47.102 29.920 22.115 1.00 40.75 495 GLU A N 1
ATOM 3804 C CA . GLU A 1 495 ? 48.011 28.827 22.601 1.00 40.75 495 GLU A CA 1
ATOM 3805 C C . GLU A 1 495 ? 48.083 28.287 24.074 1.00 40.75 495 GLU A C 1
ATOM 3807 O O . GLU A 1 495 ? 47.730 28.952 25.045 1.00 40.75 495 GLU A O 1
ATOM 3812 N N . ASP A 1 496 ? 48.607 27.038 24.173 1.00 38.41 496 ASP A N 1
ATOM 3813 C CA . ASP A 1 496 ? 49.099 26.227 25.330 1.00 38.41 496 ASP A CA 1
ATOM 3814 C C . ASP A 1 496 ? 48.104 25.714 26.421 1.00 38.41 496 ASP A C 1
ATOM 3816 O O . ASP A 1 496 ? 47.163 26.410 26.793 1.00 38.41 496 ASP A O 1
ATOM 3820 N N . ASP A 1 497 ? 48.252 24.545 27.089 1.00 37.19 497 ASP A N 1
ATOM 3821 C CA . ASP A 1 497 ? 48.972 23.248 26.891 1.00 37.19 497 ASP A CA 1
ATOM 3822 C C . ASP A 1 497 ? 48.446 22.226 27.974 1.00 37.19 497 ASP A C 1
ATOM 3824 O O . ASP A 1 497 ? 47.506 22.541 28.707 1.00 37.19 497 ASP A O 1
ATOM 3828 N N . ASP A 1 498 ? 49.087 21.053 28.122 1.00 41.16 498 ASP A N 1
ATOM 3829 C CA . ASP A 1 498 ? 49.077 20.071 29.240 1.00 41.16 498 ASP A CA 1
ATOM 3830 C C . ASP A 1 498 ? 47.925 19.029 29.386 1.00 41.16 498 ASP A C 1
ATOM 3832 O O . ASP A 1 498 ? 46.761 19.327 29.654 1.00 41.16 498 ASP A O 1
ATOM 3836 N N . GLY A 1 499 ? 48.321 17.741 29.363 1.00 31.62 499 GLY A N 1
ATOM 3837 C CA . GLY A 1 499 ? 47.631 16.600 30.009 1.00 31.62 499 GLY A CA 1
ATOM 3838 C C . GLY A 1 499 ? 48.220 16.316 31.413 1.00 31.62 499 GLY A C 1
ATOM 3839 O O . GLY A 1 499 ? 48.585 17.271 32.098 1.00 31.62 499 GLY A O 1
ATOM 3840 N N . PRO A 1 500 ? 48.419 15.055 31.877 1.00 53.16 500 PRO A N 1
ATOM 3841 C CA . PRO A 1 500 ? 48.006 13.743 31.348 1.00 53.16 500 PRO A CA 1
ATOM 3842 C C . PRO A 1 500 ? 47.305 12.849 32.419 1.00 53.16 500 PRO A C 1
ATOM 3844 O O . PRO A 1 500 ? 47.113 13.271 33.560 1.00 53.16 500 PRO A O 1
ATOM 3847 N N . SER A 1 501 ? 47.018 11.576 32.104 1.00 35.38 501 SER A N 1
ATOM 3848 C CA . SER A 1 501 ? 47.136 10.464 33.076 1.00 35.38 501 SER A CA 1
ATOM 3849 C C . SER A 1 501 ? 47.228 9.100 32.379 1.00 35.38 501 SER A C 1
ATOM 3851 O O . SER A 1 501 ? 46.579 8.870 31.365 1.00 35.38 501 SER A O 1
ATOM 3853 N N . ASP A 1 502 ? 48.007 8.199 32.972 1.00 39.19 502 ASP A N 1
ATOM 3854 C CA . ASP A 1 502 ? 48.430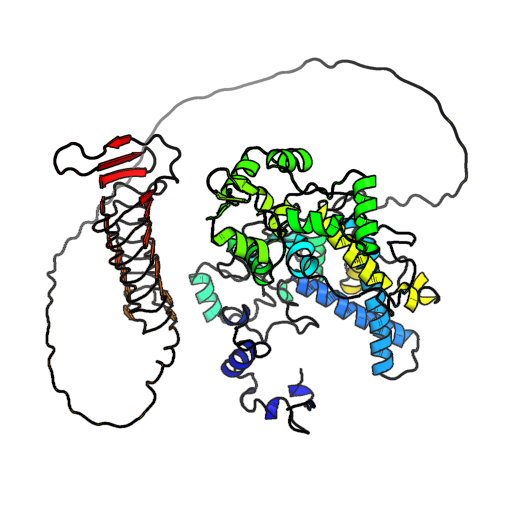 6.890 32.459 1.00 39.19 502 ASP A CA 1
ATOM 3855 C C . ASP A 1 502 ? 48.111 5.741 33.449 1.00 39.19 502 ASP A C 1
ATOM 3857 O O . ASP A 1 502 ? 47.866 5.988 34.634 1.00 39.19 502 ASP A O 1
ATOM 3861 N N . GLY A 1 503 ? 48.088 4.484 32.975 1.00 32.16 503 GLY A N 1
ATOM 3862 C CA . GLY A 1 503 ? 47.851 3.301 33.820 1.00 32.16 503 GLY A CA 1
ATOM 3863 C C . GLY A 1 503 ? 47.780 1.966 33.061 1.00 32.16 503 GLY A C 1
ATOM 3864 O O . GLY A 1 503 ? 46.780 1.680 32.412 1.00 32.16 503 GLY A O 1
ATOM 3865 N N . GLU A 1 504 ? 48.832 1.150 33.172 1.00 43.44 504 GLU A N 1
ATOM 3866 C CA . GLU A 1 504 ? 48.964 -0.194 32.571 1.00 43.44 504 GLU A CA 1
ATOM 3867 C C . GLU A 1 504 ? 48.314 -1.303 33.441 1.00 43.44 504 GLU A C 1
ATOM 3869 O O . GLU A 1 504 ? 48.017 -1.079 34.621 1.00 43.44 504 GLU A O 1
ATOM 3874 N N . GLY A 1 505 ? 48.106 -2.506 32.883 1.00 31.70 505 GLY A N 1
ATOM 3875 C CA . GLY A 1 505 ? 47.442 -3.627 33.573 1.00 31.70 505 GLY A CA 1
ATOM 3876 C C . GLY A 1 505 ? 47.509 -4.976 32.839 1.00 31.70 505 GLY A C 1
ATOM 3877 O O . GLY A 1 505 ? 46.487 -5.487 32.397 1.00 31.70 505 GLY A O 1
ATOM 3878 N N . ASP A 1 506 ? 48.713 -5.529 32.710 1.00 42.66 506 ASP A N 1
ATOM 3879 C CA . ASP A 1 506 ? 49.070 -6.788 32.033 1.00 42.66 506 ASP A CA 1
ATOM 3880 C C . ASP A 1 506 ? 48.673 -8.096 32.771 1.00 42.66 506 ASP A C 1
ATOM 3882 O O . ASP A 1 506 ? 48.535 -8.124 33.998 1.00 42.66 506 ASP A O 1
ATOM 3886 N N . GLY A 1 507 ? 48.527 -9.203 32.018 1.00 32.09 507 GLY A N 1
ATOM 3887 C CA . GLY A 1 507 ? 48.317 -10.555 32.564 1.00 32.09 507 GLY A CA 1
ATOM 3888 C C . GLY A 1 507 ? 48.116 -11.673 31.521 1.00 32.09 507 GLY A C 1
ATOM 3889 O O . GLY A 1 507 ? 47.028 -11.807 30.971 1.00 32.09 507 GLY A O 1
ATOM 3890 N N . ASP A 1 508 ? 49.143 -12.501 31.302 1.00 37.94 508 ASP A N 1
ATOM 3891 C CA . ASP A 1 508 ? 49.101 -13.729 30.481 1.00 37.94 508 ASP A CA 1
ATOM 3892 C C . ASP A 1 508 ? 48.491 -14.939 31.240 1.00 37.94 508 ASP A C 1
ATOM 3894 O O . ASP A 1 508 ? 48.618 -14.998 32.465 1.00 37.94 508 ASP A O 1
ATOM 3898 N N . ASP A 1 509 ? 47.945 -15.949 30.535 1.00 39.44 509 ASP A N 1
ATOM 3899 C CA . ASP A 1 509 ? 48.340 -17.370 30.733 1.00 39.44 509 ASP A CA 1
ATOM 3900 C C . ASP A 1 509 ? 47.766 -18.357 29.676 1.00 39.44 509 ASP A C 1
ATOM 3902 O O . ASP A 1 509 ? 46.602 -18.300 29.284 1.00 39.44 509 ASP A O 1
ATOM 3906 N N . ASP A 1 510 ? 48.624 -19.302 29.279 1.00 38.75 510 ASP A N 1
ATOM 3907 C CA . ASP A 1 510 ? 48.478 -20.428 28.331 1.00 38.75 510 ASP A CA 1
ATOM 3908 C C . ASP A 1 510 ? 47.287 -21.409 28.545 1.00 38.75 510 ASP A C 1
ATOM 3910 O O . ASP A 1 510 ? 46.815 -21.586 29.671 1.00 38.75 510 ASP A O 1
ATOM 3914 N N . GLY A 1 511 ? 46.945 -22.249 27.535 1.00 30.19 511 GLY A N 1
ATOM 3915 C CA . GLY A 1 511 ? 46.281 -23.537 27.855 1.00 30.19 511 GLY A CA 1
ATOM 3916 C C . GLY A 1 511 ? 45.721 -24.507 26.786 1.00 30.19 511 GLY A C 1
ATOM 3917 O O . GLY A 1 511 ? 44.536 -24.808 26.843 1.00 30.19 511 GLY A O 1
ATOM 3918 N N . ASP A 1 512 ? 46.556 -25.098 25.918 1.00 35.91 512 ASP A N 1
ATOM 3919 C CA . ASP A 1 512 ? 46.414 -26.446 25.291 1.00 35.91 512 ASP A CA 1
ATOM 3920 C C . ASP A 1 512 ? 45.013 -27.134 25.171 1.00 35.91 512 ASP A C 1
ATOM 3922 O O . ASP A 1 512 ? 44.507 -27.745 26.119 1.00 35.91 512 ASP A O 1
ATOM 3926 N N . GLY A 1 513 ? 44.460 -27.216 23.950 1.00 29.42 513 GLY A N 1
ATOM 3927 C CA . GLY A 1 513 ? 43.249 -28.004 23.629 1.00 29.42 513 GLY A CA 1
ATOM 3928 C C . GLY A 1 513 ? 43.470 -29.513 23.365 1.00 29.42 513 GLY A C 1
ATOM 3929 O O . GLY A 1 513 ? 44.599 -30.003 23.372 1.00 29.42 513 GLY A O 1
ATOM 3930 N N . ALA A 1 514 ? 42.388 -30.268 23.084 1.00 31.73 514 ALA A N 1
ATOM 3931 C CA . ALA A 1 514 ? 42.453 -31.642 22.541 1.00 31.73 514 ALA A CA 1
ATOM 3932 C C . ALA A 1 514 ? 41.109 -32.221 22.022 1.00 31.73 514 ALA A C 1
ATOM 3934 O O . ALA A 1 514 ? 40.244 -32.608 22.808 1.00 31.73 514 ALA A O 1
ATOM 3935 N N . GLY A 1 515 ? 41.008 -32.472 20.709 1.00 37.44 515 GLY A N 1
ATOM 3936 C CA . GLY A 1 515 ? 40.311 -33.669 20.192 1.00 37.44 515 GLY A CA 1
ATOM 3937 C C . GLY A 1 515 ? 41.213 -34.923 20.295 1.00 37.44 515 GLY A C 1
ATOM 3938 O O . GLY A 1 515 ? 42.329 -34.806 20.811 1.00 37.44 515 GLY A O 1
ATOM 3939 N N . PRO A 1 516 ? 40.839 -36.122 19.779 1.00 52.34 516 PRO A N 1
ATOM 3940 C CA . PRO A 1 516 ? 39.666 -36.466 18.956 1.00 52.34 516 PRO A CA 1
ATOM 3941 C C . PRO A 1 516 ? 38.878 -37.713 19.467 1.00 52.34 516 PRO A C 1
ATOM 3943 O O . PRO A 1 516 ? 39.232 -38.310 20.484 1.00 52.34 516 PRO A O 1
ATOM 3946 N N . GLY A 1 517 ? 37.853 -38.189 18.731 1.00 29.66 517 GLY A N 1
ATOM 3947 C CA . GLY A 1 517 ? 37.040 -39.347 19.171 1.00 29.66 517 GLY A CA 1
ATOM 3948 C C . GLY A 1 517 ? 36.179 -40.088 18.127 1.00 29.66 517 GLY A C 1
ATOM 3949 O O . GLY A 1 517 ? 34.996 -40.308 18.366 1.00 29.66 517 GLY A O 1
ATOM 3950 N N . THR A 1 518 ? 36.732 -40.507 16.983 1.00 38.34 518 THR A N 1
ATOM 3951 C CA . THR A 1 518 ? 35.984 -41.233 15.925 1.00 38.34 518 THR A CA 1
ATOM 3952 C C . THR A 1 518 ? 35.524 -42.654 16.322 1.00 38.34 518 THR A C 1
ATOM 3954 O O . THR A 1 518 ? 36.219 -43.357 17.058 1.00 38.34 518 THR A O 1
ATOM 3957 N N . GLY A 1 519 ? 34.386 -43.141 15.786 1.00 30.00 519 GLY A N 1
ATOM 3958 C CA . GLY A 1 519 ? 33.933 -44.521 16.066 1.00 30.00 519 GLY A CA 1
ATOM 3959 C C . GLY A 1 519 ? 32.604 -45.006 15.458 1.00 30.00 519 GLY A C 1
ATOM 3960 O O . GLY A 1 519 ? 31.685 -45.338 16.201 1.00 30.00 519 GLY A O 1
ATOM 3961 N N . GLY A 1 520 ? 32.488 -45.120 14.129 1.00 30.75 520 GLY A N 1
ATOM 3962 C CA . GLY A 1 520 ? 31.302 -45.718 13.475 1.00 30.75 520 GLY A CA 1
ATOM 3963 C C . GLY A 1 520 ? 31.365 -47.249 13.281 1.00 30.75 520 GLY A C 1
ATOM 3964 O O . GLY A 1 520 ? 32.437 -47.845 13.385 1.00 30.75 520 GLY A O 1
ATOM 3965 N N . GLY A 1 521 ? 30.242 -47.890 12.898 1.00 30.91 521 GLY A N 1
ATOM 3966 C CA . GLY A 1 521 ? 30.302 -49.168 12.156 1.00 30.91 521 GLY A CA 1
ATOM 3967 C C . GLY A 1 521 ? 29.196 -50.234 12.326 1.00 30.91 521 GLY A C 1
ATOM 3968 O O . GLY A 1 521 ? 29.300 -51.106 13.181 1.00 30.91 521 GLY A O 1
ATOM 3969 N N . THR A 1 522 ? 28.326 -50.339 11.307 1.00 34.72 522 THR A N 1
ATOM 3970 C CA . THR A 1 522 ? 27.729 -51.593 10.756 1.00 34.72 522 THR A CA 1
ATOM 3971 C C . THR A 1 522 ? 26.632 -52.369 11.523 1.00 34.72 522 THR A C 1
ATOM 3973 O O . THR A 1 522 ? 26.693 -52.541 12.734 1.00 34.72 522 THR A O 1
ATOM 3976 N N . GLY A 1 523 ? 25.676 -52.969 10.780 1.00 30.23 523 GLY A N 1
ATOM 3977 C CA . GLY A 1 523 ? 24.811 -54.050 11.304 1.00 30.23 523 GLY A CA 1
ATOM 3978 C C . GLY A 1 523 ? 23.377 -54.177 10.748 1.00 30.23 523 GLY A C 1
ATOM 3979 O O . GLY A 1 523 ? 22.434 -54.204 11.531 1.00 30.23 523 GLY A O 1
ATOM 3980 N N . GLY A 1 524 ? 23.171 -54.261 9.427 1.00 32.88 524 GLY A N 1
ATOM 3981 C CA . GLY A 1 524 ? 21.819 -54.306 8.831 1.00 32.88 524 GLY A CA 1
ATOM 3982 C C . GLY A 1 524 ? 21.053 -55.641 8.970 1.00 32.88 524 GLY A C 1
ATOM 3983 O O . GLY A 1 524 ? 21.651 -56.715 9.045 1.00 32.88 524 GLY A O 1
ATOM 3984 N N . GLY A 1 525 ? 19.714 -55.581 8.918 1.00 28.61 525 GLY A N 1
ATOM 3985 C CA . GLY A 1 525 ? 18.813 -56.745 8.921 1.00 28.61 525 GLY A CA 1
ATOM 3986 C C . GLY A 1 525 ? 17.510 -56.481 8.149 1.00 28.61 525 GLY A C 1
ATOM 3987 O O . GLY A 1 525 ? 16.878 -55.448 8.331 1.00 28.61 525 GLY A O 1
ATOM 3988 N N . SER A 1 526 ? 17.118 -57.396 7.256 1.00 36.00 526 SER A N 1
ATOM 3989 C CA . SER A 1 526 ? 16.006 -57.192 6.307 1.00 36.00 526 SER A CA 1
ATOM 3990 C C . SER A 1 526 ? 14.623 -57.510 6.895 1.00 36.00 526 SER A C 1
ATOM 3992 O O . SER A 1 526 ? 14.448 -58.538 7.550 1.00 36.00 526 SER A O 1
ATOM 3994 N N . GLY A 1 527 ? 13.622 -56.684 6.571 1.00 29.84 527 GLY A N 1
ATOM 3995 C CA . GLY A 1 527 ? 12.206 -56.948 6.840 1.00 29.84 527 GLY A CA 1
ATOM 3996 C C . GLY A 1 527 ? 11.295 -56.237 5.836 1.00 29.84 527 GLY A C 1
ATOM 3997 O O . GLY A 1 527 ? 11.064 -55.040 5.943 1.00 29.84 527 GLY A O 1
ATOM 3998 N N . THR A 1 528 ? 10.770 -56.963 4.846 1.00 41.53 528 THR A N 1
ATOM 3999 C CA . THR A 1 528 ? 9.878 -56.395 3.821 1.00 41.53 528 THR A CA 1
ATOM 4000 C C . THR A 1 528 ? 8.457 -56.193 4.350 1.00 41.53 528 THR A C 1
ATOM 4002 O O . THR A 1 528 ? 7.752 -57.172 4.604 1.00 41.53 528 THR A O 1
ATOM 4005 N N . GLY A 1 529 ? 8.005 -54.942 4.425 1.00 28.42 529 GLY A N 1
ATOM 4006 C CA . GLY A 1 529 ? 6.613 -54.572 4.676 1.00 28.42 529 GLY A CA 1
ATOM 4007 C C . GLY A 1 529 ? 6.271 -53.292 3.920 1.00 28.42 529 GLY A C 1
ATOM 4008 O O . GLY A 1 529 ? 7.041 -52.340 3.954 1.00 28.42 529 GLY A O 1
ATOM 4009 N N . GLY A 1 530 ? 5.148 -53.280 3.200 1.00 43.62 530 GLY A N 1
ATOM 4010 C CA . GLY A 1 530 ? 4.709 -52.100 2.456 1.00 43.62 530 GLY A CA 1
ATOM 4011 C C . GLY A 1 530 ? 4.125 -51.046 3.392 1.00 43.62 530 GLY A C 1
ATOM 4012 O O . GLY A 1 530 ? 3.000 -51.206 3.857 1.00 43.62 530 GLY A O 1
ATOM 4013 N N . GLY A 1 531 ? 4.881 -49.981 3.630 1.00 28.09 531 GLY A N 1
ATOM 4014 C CA . GLY A 1 531 ? 4.396 -48.709 4.153 1.00 28.09 531 GLY A CA 1
ATOM 4015 C C . GLY A 1 531 ? 4.793 -47.600 3.185 1.00 28.09 531 GLY A C 1
ATOM 4016 O O . GLY A 1 531 ? 5.788 -47.734 2.471 1.00 28.09 531 GLY A O 1
ATOM 4017 N N . THR A 1 532 ? 4.019 -46.519 3.144 1.00 33.56 532 THR A N 1
ATOM 4018 C CA . THR A 1 532 ? 4.503 -45.257 2.576 1.00 33.56 532 THR A CA 1
ATOM 4019 C C . THR A 1 532 ? 5.793 -44.871 3.291 1.00 33.56 532 THR A C 1
ATOM 4021 O O . THR A 1 532 ? 5.865 -44.998 4.516 1.00 33.56 532 THR A O 1
ATOM 4024 N N . THR A 1 533 ? 6.788 -44.368 2.558 1.00 27.89 533 THR A N 1
ATOM 4025 C CA . THR A 1 533 ? 7.794 -43.502 3.181 1.00 27.89 533 THR A CA 1
ATOM 4026 C C . THR A 1 533 ? 7.032 -42.445 3.974 1.00 27.89 533 THR A C 1
ATOM 4028 O O . THR A 1 533 ? 6.143 -41.817 3.388 1.00 27.89 533 THR A O 1
ATOM 4031 N N . PRO A 1 534 ? 7.295 -42.254 5.277 1.00 30.80 534 PRO A N 1
ATOM 4032 C CA . PRO A 1 534 ? 6.888 -41.005 5.879 1.00 30.80 534 PRO A CA 1
ATOM 4033 C C . PRO A 1 534 ? 7.588 -39.918 5.063 1.00 30.80 534 PRO A C 1
ATOM 4035 O O . PRO A 1 534 ? 8.814 -39.925 4.949 1.00 30.80 534 PRO A O 1
ATOM 4038 N N . THR A 1 535 ? 6.816 -39.003 4.477 1.00 31.53 535 THR A N 1
ATOM 4039 C CA . THR A 1 535 ? 7.309 -37.631 4.371 1.00 31.53 535 THR A CA 1
ATOM 4040 C C . THR A 1 535 ? 7.826 -37.292 5.768 1.00 31.53 535 THR A C 1
ATOM 4042 O O . THR A 1 535 ? 7.096 -37.602 6.723 1.00 31.53 535 THR A O 1
ATOM 4045 N N . PRO A 1 536 ? 9.046 -36.753 5.941 1.00 27.58 536 PRO A N 1
ATOM 4046 C CA . PRO A 1 536 ? 9.394 -36.196 7.237 1.00 27.58 536 PRO A CA 1
ATOM 4047 C C . PRO A 1 536 ? 8.250 -35.256 7.618 1.00 27.58 536 PRO A C 1
ATOM 4049 O O . PRO A 1 536 ? 7.841 -34.408 6.824 1.00 27.58 536 PRO A O 1
ATOM 4052 N N . THR A 1 537 ? 7.641 -35.486 8.783 1.00 32.09 537 THR A N 1
ATOM 4053 C CA . THR A 1 537 ? 6.858 -34.424 9.411 1.00 32.09 537 THR A CA 1
ATOM 4054 C C . THR A 1 537 ? 7.809 -33.244 9.496 1.00 32.09 537 THR A C 1
ATOM 4056 O O . THR A 1 537 ? 8.882 -33.475 10.064 1.00 32.09 537 THR A O 1
ATOM 4059 N N . PRO A 1 538 ? 7.477 -32.064 8.932 1.00 36.94 538 PRO A N 1
ATOM 4060 C CA . PRO A 1 538 ? 8.320 -30.891 9.079 1.00 36.94 538 PRO A CA 1
ATOM 4061 C C . PRO A 1 538 ? 8.694 -30.781 10.549 1.00 36.94 538 PRO A C 1
ATOM 4063 O O . PRO A 1 538 ? 7.807 -30.776 11.413 1.00 36.94 538 PRO A O 1
ATOM 4066 N N . VAL A 1 539 ? 9.993 -30.854 10.831 1.00 38.97 539 VAL A N 1
ATOM 4067 C CA . VAL A 1 539 ? 10.466 -30.536 12.167 1.00 38.97 539 VAL A CA 1
ATOM 4068 C C . VAL A 1 539 ? 10.212 -29.045 12.257 1.00 38.97 539 VAL A C 1
ATOM 4070 O O . VAL A 1 539 ? 10.680 -28.296 11.411 1.00 38.97 539 VAL A O 1
ATOM 4073 N N . ALA A 1 540 ? 9.294 -28.653 13.135 1.00 53.97 540 ALA A N 1
ATOM 4074 C CA . ALA A 1 540 ? 8.894 -27.260 13.205 1.00 53.97 540 ALA A CA 1
ATOM 4075 C C . ALA A 1 540 ? 10.093 -26.455 13.697 1.00 53.97 540 ALA A C 1
ATOM 4077 O O . ALA A 1 540 ? 10.615 -26.798 14.763 1.00 53.97 540 ALA A O 1
ATOM 4078 N N . GLY A 1 541 ? 10.455 -25.424 12.931 1.00 58.19 541 GLY A N 1
ATOM 4079 C CA . GLY A 1 541 ? 11.517 -24.486 13.258 1.00 58.19 541 GLY A CA 1
ATOM 4080 C C . GLY A 1 541 ? 11.481 -24.076 14.720 1.00 58.19 541 GLY A C 1
ATOM 4081 O O . GLY A 1 541 ? 10.437 -23.705 15.276 1.00 58.19 541 GLY A O 1
ATOM 4082 N N . LEU A 1 542 ? 12.627 -24.224 15.359 1.00 61.16 542 LEU A N 1
ATOM 4083 C CA . LEU A 1 542 ? 12.902 -23.830 16.718 1.00 61.16 542 LEU A CA 1
ATOM 4084 C C . LEU A 1 542 ? 13.331 -22.365 16.716 1.00 61.16 542 LEU A C 1
ATOM 4086 O O . LEU A 1 542 ? 14.157 -21.937 15.918 1.00 61.16 542 LEU A O 1
ATOM 4090 N N . THR A 1 543 ? 12.814 -21.601 17.672 1.00 79.25 543 THR A N 1
ATOM 4091 C CA . THR A 1 543 ? 13.415 -20.317 18.035 1.00 79.25 543 THR A CA 1
ATOM 4092 C C . THR A 1 543 ? 14.291 -20.547 19.259 1.00 79.25 543 THR A C 1
ATOM 4094 O O . THR A 1 543 ? 13.769 -20.795 20.352 1.00 79.25 543 THR A O 1
ATOM 4097 N N . LEU A 1 544 ? 15.608 -20.510 19.071 1.00 73.81 544 LEU A N 1
ATOM 4098 C CA . LEU A 1 544 ? 16.600 -20.544 20.139 1.00 73.81 544 LEU A CA 1
ATOM 4099 C C . LEU A 1 544 ? 17.093 -19.123 20.411 1.00 73.81 544 LEU A C 1
ATOM 4101 O O . LEU A 1 544 ? 17.338 -18.352 19.490 1.00 73.81 544 LEU A O 1
ATOM 4105 N N . ILE A 1 545 ? 17.207 -18.784 21.692 1.00 79.62 545 ILE A N 1
ATOM 4106 C CA . ILE A 1 545 ? 17.736 -17.506 22.165 1.00 79.62 545 ILE A CA 1
ATOM 4107 C C . ILE A 1 545 ? 18.635 -17.840 23.357 1.00 79.62 545 ILE A C 1
ATOM 4109 O O . ILE A 1 545 ? 18.152 -18.477 24.303 1.00 79.62 545 ILE A O 1
ATOM 4113 N N . GLY A 1 546 ? 19.911 -17.472 23.277 1.00 80.19 546 GLY A N 1
ATOM 4114 C CA . GLY A 1 546 ? 20.886 -17.579 24.357 1.00 80.19 546 GLY A CA 1
ATOM 4115 C C . GLY A 1 546 ? 20.699 -16.474 25.393 1.00 80.19 546 GLY A C 1
ATOM 4116 O O . GLY A 1 546 ? 19.568 -16.074 25.711 1.00 80.19 546 GLY A O 1
ATOM 4117 N N . THR A 1 547 ? 21.796 -16.034 26.009 1.00 84.50 547 THR A N 1
ATOM 4118 C CA . THR A 1 547 ? 21.733 -15.138 27.167 1.00 84.50 547 THR A CA 1
ATOM 4119 C C . THR A 1 547 ? 22.714 -13.963 27.087 1.00 84.50 547 THR A C 1
ATOM 4121 O O . THR A 1 547 ? 22.592 -13.113 26.216 1.00 84.50 547 THR A O 1
ATOM 4124 N N . ALA A 1 548 ? 23.596 -13.836 28.075 1.00 83.81 548 ALA A N 1
ATOM 4125 C CA . ALA A 1 548 ? 24.654 -12.828 28.149 1.00 83.81 548 ALA A CA 1
ATOM 4126 C C . ALA A 1 548 ? 25.912 -13.466 28.772 1.00 83.81 548 ALA A C 1
ATOM 4128 O O . ALA A 1 548 ? 26.567 -12.891 29.650 1.00 83.81 548 ALA A O 1
ATOM 4129 N N . ALA A 1 549 ? 26.119 -14.741 28.431 1.00 85.50 549 ALA A N 1
ATOM 4130 C CA . ALA A 1 549 ? 27.250 -15.576 28.785 1.00 85.50 549 ALA A CA 1
ATOM 4131 C C . ALA A 1 549 ? 27.208 -16.871 27.955 1.00 85.50 549 ALA A C 1
ATOM 4133 O O . ALA A 1 549 ? 26.226 -17.599 28.069 1.00 85.50 549 ALA A O 1
ATOM 4134 N N . ALA A 1 550 ? 28.319 -17.179 27.281 1.00 90.00 550 ALA A N 1
ATOM 4135 C CA . ALA A 1 550 ? 28.644 -18.419 26.565 1.00 90.00 550 ALA A CA 1
ATOM 4136 C C . ALA A 1 550 ? 27.642 -19.591 26.700 1.00 90.00 550 ALA A C 1
ATOM 4138 O O . ALA A 1 550 ? 27.743 -20.440 27.601 1.00 90.00 550 ALA A O 1
ATOM 4139 N N . ASP A 1 551 ? 26.707 -19.635 25.760 1.00 89.69 551 ASP A N 1
ATOM 4140 C CA . ASP A 1 551 ? 25.679 -20.634 25.525 1.00 89.69 551 ASP A CA 1
ATOM 4141 C C . ASP A 1 551 ? 26.043 -21.542 24.325 1.00 89.69 551 ASP A C 1
ATOM 4143 O O . ASP A 1 551 ? 26.989 -21.321 23.569 1.00 89.69 551 ASP A O 1
ATOM 4147 N N . ALA A 1 552 ? 25.309 -22.647 24.173 1.00 92.56 552 ALA A N 1
ATOM 4148 C CA . ALA A 1 552 ? 25.492 -23.593 23.069 1.00 92.56 552 ALA A CA 1
ATOM 4149 C C . ALA A 1 552 ? 24.125 -23.963 22.487 1.00 92.56 552 ALA A C 1
ATOM 4151 O O . ALA A 1 552 ? 23.361 -24.731 23.086 1.00 92.56 552 ALA A O 1
ATOM 4152 N N . LEU A 1 553 ? 23.814 -23.382 21.332 1.00 89.56 553 LEU A N 1
ATOM 4153 C CA . LEU A 1 553 ? 22.497 -23.367 20.715 1.00 89.56 553 LEU A CA 1
ATOM 4154 C C . LEU A 1 553 ? 22.487 -24.292 19.496 1.00 89.56 553 LEU A C 1
ATOM 4156 O O . LEU A 1 553 ? 23.217 -24.091 18.531 1.00 89.56 553 LEU A O 1
ATOM 4160 N N . LEU A 1 554 ? 21.654 -25.331 19.559 1.00 93.50 554 LEU A N 1
ATOM 4161 C CA . LEU A 1 554 ? 21.546 -26.360 18.529 1.00 93.50 554 LEU A CA 1
ATOM 4162 C C . LEU A 1 554 ? 20.107 -26.435 18.015 1.00 93.50 554 LEU A C 1
ATOM 4164 O O . LEU A 1 554 ? 19.194 -26.746 18.788 1.00 93.50 554 LEU A O 1
ATOM 4168 N N . GLY A 1 555 ? 19.951 -26.179 16.721 1.00 88.06 555 GLY A N 1
ATOM 4169 C CA . GLY A 1 555 ? 18.722 -26.305 15.953 1.00 88.06 555 GLY A CA 1
ATOM 4170 C C . GLY A 1 555 ? 18.305 -27.756 15.694 1.00 88.06 555 GLY A C 1
ATOM 4171 O O . GLY A 1 555 ? 18.479 -28.662 16.524 1.00 88.06 555 GLY A O 1
ATOM 4172 N N . ALA A 1 556 ? 17.704 -27.989 14.536 1.00 85.06 556 ALA A N 1
ATOM 4173 C CA . ALA A 1 556 ? 16.996 -29.204 14.193 1.00 85.06 556 ALA A CA 1
ATOM 4174 C C . ALA A 1 556 ? 17.189 -29.610 12.721 1.00 85.06 556 ALA A C 1
ATOM 4176 O O . ALA A 1 556 ? 18.285 -29.951 12.311 1.00 85.06 556 ALA A O 1
ATOM 4177 N N . GLY A 1 557 ? 16.103 -29.788 11.975 1.00 83.06 557 GLY A N 1
ATOM 4178 C CA . GLY A 1 557 ? 16.121 -30.288 10.598 1.00 83.06 557 GLY A CA 1
ATOM 4179 C C . GLY A 1 557 ? 15.017 -29.619 9.792 1.00 83.06 557 GLY A C 1
ATOM 4180 O O . GLY A 1 557 ? 14.175 -30.319 9.215 1.00 83.06 557 GLY A O 1
ATOM 4181 N N . GLY A 1 558 ? 14.945 -28.293 9.904 1.00 83.38 558 GLY A N 1
ATOM 4182 C CA . GLY A 1 558 ? 13.965 -27.436 9.255 1.00 83.38 558 GLY A CA 1
ATOM 4183 C C . GLY A 1 558 ? 13.898 -26.040 9.879 1.00 83.38 558 GLY A C 1
ATOM 4184 O O . GLY A 1 558 ? 13.572 -25.925 11.056 1.00 83.38 558 GLY A O 1
ATOM 4185 N N . ASP A 1 559 ? 14.113 -25.043 9.025 1.00 86.38 559 ASP A N 1
ATOM 4186 C CA . ASP A 1 559 ? 13.911 -23.592 9.128 1.00 86.38 559 ASP A CA 1
ATOM 4187 C C . ASP A 1 559 ? 13.906 -23.008 10.560 1.00 86.38 559 ASP A C 1
ATOM 4189 O O . ASP A 1 559 ? 12.866 -22.582 11.077 1.00 86.38 559 ASP A O 1
ATOM 4193 N N . ASP A 1 560 ? 15.068 -23.007 11.212 1.00 82.81 560 ASP A N 1
ATOM 4194 C CA . ASP A 1 560 ? 15.278 -22.509 12.575 1.00 82.81 560 ASP A CA 1
ATOM 4195 C C . ASP A 1 560 ? 15.533 -20.986 12.649 1.00 82.81 560 ASP A C 1
ATOM 4197 O O . ASP A 1 560 ? 15.771 -20.280 11.667 1.00 82.81 560 ASP A O 1
ATOM 4201 N N . THR A 1 561 ? 15.495 -20.435 13.863 1.00 83.38 561 THR A N 1
ATOM 4202 C CA . THR A 1 561 ? 16.008 -19.090 14.163 1.00 83.38 561 THR A CA 1
ATOM 4203 C C . THR A 1 561 ? 16.793 -19.129 15.467 1.00 83.38 561 THR A C 1
ATOM 4205 O O . THR A 1 561 ? 16.228 -19.429 16.521 1.00 83.38 561 THR A O 1
ATOM 4208 N N . ILE A 1 562 ? 18.087 -18.831 15.402 1.00 88.25 562 ILE A N 1
ATOM 4209 C CA . ILE A 1 562 ? 19.037 -18.941 16.508 1.00 88.25 562 ILE A CA 1
ATOM 4210 C C . ILE A 1 562 ? 19.671 -17.572 16.753 1.00 88.25 562 ILE A C 1
ATOM 4212 O O . ILE A 1 562 ? 20.282 -17.004 15.854 1.00 88.25 562 ILE A O 1
ATOM 4216 N N . LEU A 1 563 ? 19.527 -17.057 17.972 1.00 89.25 563 LEU A N 1
ATOM 4217 C CA . LEU A 1 563 ? 20.169 -15.830 18.444 1.00 89.25 563 LEU A CA 1
ATOM 4218 C C . LEU A 1 563 ? 21.061 -16.188 19.637 1.00 89.25 563 LEU A C 1
ATOM 4220 O O . LEU A 1 563 ? 20.541 -16.764 20.594 1.00 89.25 563 LEU A O 1
ATOM 4224 N N . GLY A 1 564 ? 22.352 -15.865 19.591 1.00 85.00 564 GLY A N 1
ATOM 4225 C CA . GLY A 1 564 ? 23.289 -16.013 20.705 1.00 85.00 564 GLY A CA 1
ATOM 4226 C C . GLY A 1 564 ? 22.925 -15.054 21.833 1.00 85.00 564 GLY A C 1
ATOM 4227 O O . GLY A 1 564 ? 22.116 -15.369 22.713 1.00 85.00 564 GLY A O 1
ATOM 4228 N N . GLY A 1 565 ? 23.415 -13.823 21.734 1.00 86.50 565 GLY A N 1
ATOM 4229 C CA . GLY A 1 565 ? 23.026 -12.715 22.595 1.00 86.50 565 GLY A CA 1
ATOM 4230 C C . GLY A 1 565 ? 24.228 -11.878 22.987 1.00 86.50 565 GLY A C 1
ATOM 4231 O O . GLY A 1 565 ? 24.423 -10.805 22.427 1.00 86.50 565 GLY A O 1
ATOM 4232 N N . ALA A 1 566 ? 25.000 -12.342 23.974 1.00 87.31 566 ALA A N 1
ATOM 4233 C CA . ALA A 1 566 ? 26.274 -11.720 24.324 1.00 87.31 566 ALA A CA 1
ATOM 4234 C C . ALA A 1 566 ? 27.251 -12.686 25.024 1.00 87.31 566 ALA A C 1
ATOM 4236 O O . ALA A 1 566 ? 26.888 -13.388 25.974 1.00 87.31 566 ALA A O 1
ATOM 4237 N N . GLY A 1 567 ? 28.523 -12.596 24.642 1.00 90.69 567 GLY A N 1
ATOM 4238 C CA . GLY A 1 567 ? 29.627 -13.472 25.020 1.00 90.69 567 GLY A CA 1
ATOM 4239 C C . GLY A 1 567 ? 29.716 -14.712 24.127 1.00 90.69 567 GLY A C 1
ATOM 4240 O O . GLY A 1 567 ? 28.688 -15.212 23.714 1.00 90.69 567 GLY A O 1
ATOM 4241 N N . THR A 1 568 ? 30.939 -15.222 23.936 1.00 96.75 568 THR A N 1
ATOM 4242 C CA . THR A 1 568 ? 31.306 -16.355 23.058 1.00 96.75 568 THR A CA 1
ATOM 4243 C C . THR A 1 568 ? 30.341 -17.542 23.088 1.00 96.75 568 THR A C 1
ATOM 4245 O O . THR A 1 568 ? 30.466 -18.442 23.930 1.00 96.75 568 THR A O 1
ATOM 4248 N N . ASP A 1 569 ? 29.426 -17.559 22.129 1.00 95.75 569 ASP A N 1
ATOM 4249 C CA . ASP A 1 569 ? 28.386 -18.556 21.930 1.00 95.75 569 ASP A CA 1
ATOM 4250 C C . ASP A 1 569 ? 28.762 -19.542 20.806 1.00 95.75 569 ASP A C 1
ATOM 4252 O O . ASP A 1 569 ? 29.647 -19.316 19.977 1.00 95.75 569 ASP A O 1
ATOM 4256 N N . VAL A 1 570 ? 28.089 -20.698 20.785 1.00 96.69 570 VAL A N 1
ATOM 4257 C CA . VAL A 1 570 ? 28.211 -21.683 19.696 1.00 96.69 570 VAL A CA 1
ATOM 4258 C C . VAL A 1 570 ? 26.838 -21.965 19.104 1.00 96.69 570 VAL A C 1
ATOM 4260 O O . VAL A 1 570 ? 25.991 -22.572 19.766 1.00 96.69 570 VAL A O 1
ATOM 4263 N N . LEU A 1 571 ? 26.630 -21.559 17.854 1.00 97.44 571 LEU A N 1
ATOM 4264 C CA . LEU A 1 571 ? 25.369 -21.668 17.126 1.00 97.44 571 LEU A CA 1
ATOM 4265 C C . LEU A 1 571 ? 25.477 -22.720 16.019 1.00 97.44 571 LEU A C 1
ATOM 4267 O O . LEU A 1 571 ? 26.406 -22.690 15.218 1.00 97.44 571 LEU A O 1
ATOM 4271 N N . VAL A 1 572 ? 24.519 -23.646 15.956 1.00 97.31 572 VAL A N 1
ATOM 4272 C CA . VAL A 1 572 ? 24.464 -24.685 14.914 1.00 97.31 572 VAL A CA 1
ATOM 4273 C C . VAL A 1 572 ? 23.019 -24.914 14.470 1.00 97.31 572 VAL A C 1
ATOM 4275 O O . VAL A 1 572 ? 22.231 -25.437 15.261 1.00 97.31 572 VAL A O 1
ATOM 4278 N N . GLY A 1 573 ? 22.672 -24.592 13.221 1.00 92.62 573 GLY A N 1
ATOM 4279 C CA . GLY A 1 573 ? 21.352 -24.889 12.639 1.00 92.62 573 GLY A CA 1
ATOM 4280 C C . GLY A 1 573 ? 21.162 -26.392 12.410 1.00 92.62 573 GLY A C 1
ATOM 4281 O O . GLY A 1 573 ? 20.352 -27.049 13.072 1.00 92.62 573 GLY A O 1
ATOM 4282 N N . GLN A 1 574 ? 22.077 -26.957 11.612 1.00 94.44 574 GLN A N 1
ATOM 4283 C CA . GLN A 1 574 ? 22.128 -28.289 10.980 1.00 94.44 574 GLN A CA 1
ATOM 4284 C C . GLN A 1 574 ? 21.454 -28.382 9.606 1.00 94.44 574 GLN A C 1
ATOM 4286 O O . GLN A 1 574 ? 21.903 -29.217 8.817 1.00 94.44 574 GLN A O 1
ATOM 4291 N N . GLY A 1 575 ? 20.426 -27.587 9.297 1.00 89.19 575 GLY A N 1
ATOM 4292 C CA . GLY A 1 575 ? 19.838 -27.551 7.956 1.00 89.19 575 GLY A CA 1
ATOM 4293 C C . GLY A 1 575 ? 18.311 -27.545 7.909 1.00 89.19 575 GLY A C 1
ATOM 4294 O O . GLY A 1 575 ? 17.607 -28.113 8.749 1.00 89.19 575 GLY A O 1
ATOM 4295 N N . GLY A 1 576 ? 17.809 -26.951 6.834 1.00 90.06 576 GLY A N 1
ATOM 4296 C CA . GLY A 1 576 ? 16.666 -26.041 6.873 1.00 90.06 576 GLY A CA 1
ATOM 4297 C C . GLY A 1 576 ? 17.051 -24.783 6.090 1.00 90.06 576 GLY A C 1
ATOM 4298 O O . GLY A 1 576 ? 18.122 -24.755 5.500 1.00 90.06 576 GLY A O 1
ATOM 4299 N N . SER A 1 577 ? 16.194 -23.771 6.021 1.00 89.81 577 SER A N 1
ATOM 4300 C CA . SER A 1 577 ? 16.655 -22.408 5.724 1.00 89.81 577 SER A CA 1
ATOM 4301 C C . SER A 1 577 ? 16.667 -21.620 7.023 1.00 89.81 577 SER A C 1
ATOM 4303 O O . SER A 1 577 ? 15.639 -21.074 7.435 1.00 89.81 577 SER A O 1
ATOM 4305 N N . ASP A 1 578 ? 17.816 -21.636 7.685 1.00 89.00 578 ASP A N 1
ATOM 4306 C CA . ASP A 1 578 ? 17.988 -21.216 9.066 1.00 89.00 578 ASP A CA 1
ATOM 4307 C C . ASP A 1 578 ? 18.451 -19.745 9.140 1.00 89.00 578 ASP A C 1
ATOM 4309 O O . ASP A 1 578 ? 19.140 -19.222 8.260 1.00 89.00 578 ASP A O 1
ATOM 4313 N N . ILE A 1 579 ? 18.058 -19.042 10.206 1.00 86.19 579 ILE A N 1
ATOM 4314 C CA . ILE A 1 579 ? 18.521 -17.674 10.499 1.00 86.19 579 ILE A CA 1
ATOM 4315 C C . ILE A 1 579 ? 19.376 -17.717 11.762 1.00 86.19 579 ILE A C 1
ATOM 4317 O O . ILE A 1 579 ? 18.852 -18.005 12.838 1.00 86.19 579 ILE A O 1
ATOM 4321 N N . LEU A 1 580 ? 20.667 -17.406 11.653 1.00 91.81 580 LEU A N 1
ATOM 4322 C CA . LEU A 1 580 ? 21.619 -17.484 12.763 1.00 91.81 580 LEU A CA 1
ATOM 4323 C C . LEU A 1 580 ? 22.243 -16.117 13.048 1.00 91.81 580 LEU A C 1
ATOM 4325 O O . LEU A 1 580 ? 22.644 -15.411 12.121 1.00 91.81 580 LEU A O 1
ATOM 4329 N N . ARG A 1 581 ? 22.350 -15.752 14.330 1.00 93.75 581 ARG A N 1
ATOM 4330 C CA . ARG A 1 581 ? 23.086 -14.560 14.761 1.00 93.75 581 ARG A CA 1
ATOM 4331 C C . ARG A 1 581 ? 23.826 -14.735 16.074 1.00 93.75 581 ARG A C 1
ATOM 4333 O O . ARG A 1 581 ? 23.191 -15.166 17.033 1.00 93.75 581 ARG A O 1
ATOM 4340 N N . GLY A 1 582 ? 25.091 -14.337 16.139 1.00 89.81 582 GLY A N 1
ATOM 4341 C CA . GLY A 1 582 ? 25.829 -14.255 17.403 1.00 89.81 582 GLY A CA 1
ATOM 4342 C C . GLY A 1 582 ? 25.385 -13.058 18.251 1.00 89.81 582 GLY A C 1
ATOM 4343 O O . GLY A 1 582 ? 24.811 -13.220 19.330 1.00 89.81 582 GLY A O 1
ATOM 4344 N N . GLU A 1 583 ? 25.474 -11.869 17.649 1.00 93.94 583 GLU A N 1
ATOM 4345 C CA . GLU A 1 583 ? 25.235 -10.525 18.208 1.00 93.94 583 GLU A CA 1
ATOM 4346 C C . GLU A 1 583 ? 26.470 -9.933 18.945 1.00 93.94 583 GLU A C 1
ATOM 4348 O O . GLU A 1 583 ? 27.289 -9.332 18.256 1.00 93.94 583 GLU A O 1
ATOM 4353 N N . ASP A 1 584 ? 26.648 -10.047 20.273 1.00 92.69 584 ASP A N 1
ATOM 4354 C CA . ASP A 1 584 ? 27.754 -9.382 21.027 1.00 92.69 584 ASP A CA 1
ATOM 4355 C C . ASP A 1 584 ? 28.838 -10.367 21.575 1.00 92.69 584 ASP A C 1
ATOM 4357 O O . ASP A 1 584 ? 28.893 -10.617 22.785 1.00 92.69 584 ASP A O 1
ATOM 4361 N N . GLY A 1 585 ? 29.756 -10.911 20.770 1.00 95.69 585 GLY A N 1
ATOM 4362 C CA . GLY A 1 585 ? 30.897 -11.702 21.280 1.00 95.69 585 GLY A CA 1
ATOM 4363 C C . GLY A 1 585 ? 31.703 -12.436 20.206 1.00 95.69 585 GLY A C 1
ATOM 4364 O O . GLY A 1 585 ? 31.228 -12.542 19.091 1.00 95.69 585 GLY A O 1
ATOM 4365 N N . ASP A 1 586 ? 32.902 -12.938 20.557 1.00 98.00 586 ASP A N 1
ATOM 4366 C CA . ASP A 1 586 ? 33.719 -13.793 19.671 1.00 98.00 586 ASP A CA 1
ATOM 4367 C C . ASP A 1 586 ? 33.038 -15.173 19.528 1.00 98.00 586 ASP A C 1
ATOM 4369 O O . ASP A 1 586 ? 33.207 -16.032 20.404 1.00 98.00 586 ASP A O 1
ATOM 4373 N N . ASP A 1 587 ? 32.249 -15.382 18.477 1.00 97.94 587 ASP A N 1
ATOM 4374 C CA . ASP A 1 587 ? 31.278 -16.474 18.351 1.00 97.94 587 ASP A CA 1
ATOM 4375 C C . ASP A 1 587 ? 31.665 -17.538 17.304 1.00 97.94 587 ASP A C 1
ATOM 4377 O O . ASP A 1 587 ? 32.468 -17.323 16.395 1.00 97.94 587 ASP A O 1
ATOM 4381 N N . VAL A 1 588 ? 31.073 -18.736 17.421 1.00 98.25 588 VAL A N 1
ATOM 4382 C CA . VAL A 1 588 ? 31.237 -19.823 16.436 1.00 98.25 588 VAL A CA 1
ATOM 4383 C C . VAL A 1 588 ? 29.883 -20.205 15.848 1.00 98.25 588 VAL A C 1
ATOM 4385 O O . VAL A 1 588 ? 29.066 -20.845 16.517 1.00 98.25 588 VAL A O 1
ATOM 4388 N N . VAL A 1 589 ? 29.652 -19.856 14.582 1.00 97.81 589 VAL A N 1
ATOM 4389 C CA . VAL A 1 589 ? 28.354 -20.014 13.911 1.00 97.81 589 VAL A CA 1
ATOM 4390 C C . VAL A 1 589 ? 28.445 -21.019 12.766 1.00 97.81 589 VAL A C 1
ATOM 4392 O O . VAL A 1 589 ? 29.323 -20.931 11.913 1.00 97.81 589 VAL A O 1
ATOM 4395 N N . SER A 1 590 ? 27.514 -21.972 12.717 1.00 98.12 590 SER A N 1
ATOM 4396 C CA . SER A 1 590 ? 27.389 -22.921 11.612 1.00 98.12 590 SER A CA 1
ATOM 4397 C C . SER A 1 590 ? 25.941 -23.070 11.152 1.00 98.12 590 SER A C 1
ATOM 4399 O O . SER A 1 590 ? 25.074 -23.398 11.963 1.00 98.12 590 SER A O 1
ATOM 4401 N N . GLY A 1 591 ? 25.690 -22.847 9.860 1.00 95.25 591 GLY A N 1
ATOM 4402 C CA . GLY A 1 591 ? 24.384 -23.045 9.227 1.00 95.25 591 GLY A CA 1
ATOM 4403 C C . GLY A 1 591 ? 24.052 -24.534 9.102 1.00 95.25 591 GLY A C 1
ATOM 4404 O O . GLY A 1 591 ? 23.663 -25.181 10.086 1.00 95.25 591 GLY A O 1
ATOM 4405 N N . GLY A 1 592 ? 24.293 -25.124 7.930 1.00 96.31 592 GLY A N 1
ATOM 4406 C CA . GLY A 1 592 ? 24.209 -26.570 7.721 1.00 96.31 592 GLY A CA 1
ATOM 4407 C C . GLY A 1 592 ? 23.831 -26.993 6.301 1.00 96.31 592 GLY A C 1
ATOM 4408 O O . GLY A 1 592 ? 24.373 -26.496 5.321 1.00 96.31 592 GLY A O 1
ATOM 4409 N N . ASP A 1 593 ? 22.937 -27.984 6.191 1.00 94.19 593 ASP A N 1
ATOM 4410 C CA . ASP A 1 593 ? 22.370 -28.437 4.910 1.00 94.19 593 ASP A CA 1
ATOM 4411 C C . ASP A 1 593 ? 21.153 -27.557 4.520 1.00 94.19 593 ASP A C 1
ATOM 4413 O O . ASP A 1 593 ? 19.999 -27.961 4.726 1.00 94.19 593 ASP A O 1
ATOM 4417 N N . GLY A 1 594 ? 21.380 -26.384 3.924 1.00 94.44 594 GLY A N 1
ATOM 4418 C CA . GLY A 1 594 ? 20.330 -25.580 3.287 1.00 94.44 594 GLY A CA 1
ATOM 4419 C C . GLY A 1 594 ? 20.725 -24.125 3.033 1.00 94.44 594 GLY A C 1
ATOM 4420 O O . GLY A 1 594 ? 21.904 -23.824 3.052 1.00 94.44 594 GLY A O 1
ATOM 4421 N N . ASN A 1 595 ? 19.752 -23.274 2.683 1.00 91.00 595 ASN A N 1
ATOM 4422 C CA . ASN A 1 595 ? 19.978 -21.878 2.281 1.00 91.00 595 ASN A CA 1
ATOM 4423 C C . ASN A 1 595 ? 19.813 -20.949 3.489 1.00 91.00 595 ASN A C 1
ATOM 4425 O O . ASN A 1 595 ? 18.672 -20.595 3.816 1.00 91.00 595 ASN A O 1
ATOM 4429 N N . ASP A 1 596 ? 20.917 -20.546 4.102 1.00 94.75 596 ASP A N 1
ATOM 4430 C CA . ASP A 1 596 ? 20.931 -19.921 5.425 1.00 94.75 596 ASP A CA 1
ATOM 4431 C C . ASP A 1 596 ? 21.232 -18.411 5.381 1.00 94.75 596 ASP A C 1
ATOM 4433 O O . ASP A 1 596 ? 21.790 -17.874 4.420 1.00 94.75 596 ASP A O 1
ATOM 4437 N N . VAL A 1 597 ? 20.834 -17.697 6.440 1.00 89.69 597 VAL A N 1
ATOM 4438 C CA . VAL A 1 597 ? 21.141 -16.271 6.636 1.00 89.69 597 VAL A CA 1
ATOM 4439 C C . VAL A 1 597 ? 21.860 -16.088 7.967 1.00 89.69 597 VAL A C 1
ATOM 4441 O O . VAL A 1 597 ? 21.255 -16.217 9.034 1.00 89.69 597 VAL A O 1
ATOM 4444 N N . ILE A 1 598 ? 23.146 -15.757 7.892 1.00 95.94 598 ILE A N 1
ATOM 4445 C CA . ILE A 1 598 ? 24.059 -15.658 9.029 1.00 95.94 598 ILE A CA 1
ATOM 4446 C C . ILE A 1 598 ? 24.522 -14.212 9.204 1.00 95.94 598 ILE A C 1
ATOM 4448 O O . ILE A 1 598 ? 24.909 -13.557 8.241 1.00 95.94 598 ILE A O 1
ATOM 4452 N N . ASN A 1 599 ? 24.511 -13.717 10.439 1.00 96.19 599 ASN A N 1
ATOM 4453 C CA . ASN A 1 599 ? 25.176 -12.474 10.826 1.00 96.19 599 ASN A CA 1
ATOM 4454 C C . ASN A 1 599 ? 25.928 -12.715 12.135 1.00 96.19 599 ASN A C 1
ATOM 4456 O O . ASN A 1 599 ? 25.278 -12.942 13.148 1.00 96.19 599 ASN A O 1
ATOM 4460 N N . ALA A 1 600 ? 27.258 -12.723 12.115 1.00 95.12 600 ALA A N 1
ATOM 4461 C CA . ALA A 1 600 ? 28.047 -13.118 13.277 1.00 95.12 600 ALA A CA 1
ATOM 4462 C C . ALA A 1 600 ? 27.922 -12.070 14.403 1.00 95.12 600 ALA A C 1
ATOM 4464 O O . ALA A 1 600 ? 27.165 -12.313 15.347 1.00 95.12 600 ALA A O 1
ATOM 4465 N N . GLY A 1 601 ? 28.427 -10.846 14.208 1.00 93.31 601 GLY A N 1
ATOM 4466 C CA . GLY A 1 601 ? 27.987 -9.679 14.981 1.00 93.31 601 GLY A CA 1
ATOM 4467 C C . GLY A 1 601 ? 29.082 -8.684 15.361 1.00 93.31 601 GLY A C 1
ATOM 4468 O O . GLY A 1 601 ? 29.341 -7.738 14.613 1.00 93.31 601 GLY A O 1
ATOM 4469 N N . GLN A 1 602 ? 29.615 -8.814 16.576 1.00 94.38 602 GLN A N 1
ATOM 4470 C CA . GLN A 1 602 ? 30.601 -7.928 17.207 1.00 94.38 602 GLN A CA 1
ATOM 4471 C C . GLN A 1 602 ? 31.614 -8.767 18.018 1.00 94.38 602 GLN A C 1
ATOM 4473 O O . GLN A 1 602 ? 31.492 -8.893 19.241 1.00 94.38 602 GLN A O 1
ATOM 4478 N N . GLY A 1 603 ? 32.621 -9.317 17.347 1.00 96.94 603 GLY A N 1
ATOM 4479 C CA . GLY A 1 603 ? 33.643 -10.200 17.915 1.00 96.94 603 GLY A CA 1
ATOM 4480 C C . GLY A 1 603 ? 34.619 -10.668 16.836 1.00 96.94 603 GLY A C 1
ATOM 4481 O O . GLY A 1 603 ? 34.393 -10.402 15.664 1.00 96.94 603 GLY A O 1
ATOM 4482 N N . ASP A 1 604 ? 35.716 -11.329 17.214 1.00 98.19 604 ASP A N 1
ATOM 4483 C CA . ASP A 1 604 ? 36.582 -12.018 16.239 1.00 98.19 604 ASP A CA 1
ATOM 4484 C C . ASP A 1 604 ? 35.950 -13.394 15.891 1.00 98.19 604 ASP A C 1
ATOM 4486 O O . ASP A 1 604 ? 36.275 -14.405 16.527 1.00 98.19 604 ASP A O 1
ATOM 4490 N N . ASP A 1 605 ? 35.029 -13.442 14.918 1.00 98.50 605 ASP A N 1
ATOM 4491 C CA . ASP A 1 605 ? 34.081 -14.560 14.736 1.00 98.50 605 ASP A CA 1
ATOM 4492 C C . ASP A 1 605 ? 34.578 -15.715 13.828 1.00 98.50 605 ASP A C 1
ATOM 4494 O O . ASP A 1 605 ? 35.364 -15.517 12.900 1.00 98.50 605 ASP A O 1
ATOM 4498 N N . GLU A 1 606 ? 34.082 -16.949 14.036 1.00 98.50 606 GLU A N 1
ATOM 4499 C CA . GLU A 1 606 ? 34.306 -18.110 13.144 1.00 98.50 606 GLU A CA 1
ATOM 4500 C C . GLU A 1 606 ? 32.981 -18.643 12.549 1.00 98.50 606 GLU A C 1
ATOM 4502 O O . GLU A 1 606 ? 32.188 -19.301 13.229 1.00 98.50 606 GLU A O 1
ATOM 4507 N N . VAL A 1 607 ? 32.758 -18.410 11.249 1.00 98.38 607 VAL A N 1
ATOM 4508 C CA . VAL A 1 607 ? 31.511 -18.737 10.530 1.00 98.38 607 VAL A CA 1
ATOM 4509 C C . VAL A 1 607 ? 31.713 -19.842 9.491 1.00 98.38 607 VAL A C 1
ATOM 4511 O O . VAL A 1 607 ? 32.601 -19.749 8.650 1.00 98.38 607 VAL A O 1
ATOM 4514 N N . HIS A 1 608 ? 30.834 -20.849 9.488 1.00 98.44 608 HIS A N 1
ATOM 4515 C CA . HIS A 1 608 ? 30.760 -21.918 8.479 1.00 98.44 608 HIS A CA 1
ATOM 4516 C C . HIS A 1 608 ? 29.324 -22.025 7.941 1.00 98.44 608 HIS A C 1
ATOM 4518 O O . HIS A 1 608 ? 28.476 -22.633 8.598 1.00 98.44 608 HIS A O 1
ATOM 4524 N N . ALA A 1 609 ? 29.026 -21.430 6.782 1.00 96.56 609 ALA A N 1
ATOM 4525 C CA . ALA A 1 609 ? 27.663 -21.370 6.241 1.00 96.56 609 ALA A CA 1
ATOM 4526 C C . ALA A 1 609 ? 27.131 -22.769 5.888 1.00 96.56 609 ALA A C 1
ATOM 4528 O O . ALA A 1 609 ? 26.296 -23.308 6.620 1.00 96.56 609 ALA A O 1
ATOM 4529 N N . GLY A 1 610 ? 27.748 -23.428 4.904 1.00 97.50 610 GLY A N 1
ATOM 4530 C CA . GLY A 1 610 ? 27.756 -24.883 4.805 1.00 97.50 610 GLY A CA 1
ATOM 4531 C C . GLY A 1 610 ? 27.349 -25.441 3.448 1.00 97.50 610 GLY A C 1
ATOM 4532 O O . GLY A 1 610 ? 28.169 -26.076 2.785 1.00 97.50 610 GLY A O 1
ATOM 4533 N N . GLY A 1 611 ? 26.071 -25.337 3.080 1.00 92.94 611 GLY A N 1
ATOM 4534 C CA . GLY A 1 611 ? 25.468 -26.294 2.145 1.00 92.94 611 GLY A CA 1
ATOM 4535 C C . GLY A 1 611 ? 24.221 -25.829 1.398 1.00 92.94 611 GLY A C 1
ATOM 4536 O O . GLY A 1 611 ? 23.325 -26.650 1.161 1.00 92.94 611 GLY A O 1
ATOM 4537 N N . GLY A 1 612 ? 24.169 -24.563 0.986 1.00 96.00 612 GLY A N 1
ATOM 4538 C CA . GLY A 1 612 ? 23.102 -24.017 0.144 1.00 96.00 612 GLY A CA 1
ATOM 4539 C C . GLY A 1 612 ? 23.562 -22.849 -0.717 1.00 96.00 612 GLY A C 1
ATOM 4540 O O . GLY A 1 612 ? 24.665 -22.862 -1.234 1.00 96.00 612 GLY A O 1
ATOM 4541 N N . ASN A 1 613 ? 22.682 -21.872 -0.941 1.00 94.06 613 ASN A N 1
ATOM 4542 C CA . ASN A 1 613 ? 23.107 -20.552 -1.411 1.00 94.06 613 ASN A CA 1
ATOM 4543 C C . ASN A 1 613 ? 22.844 -19.588 -0.261 1.00 94.06 613 ASN A C 1
ATOM 4545 O O . ASN A 1 613 ? 21.677 -19.239 -0.024 1.00 94.06 613 ASN A O 1
ATOM 4549 N N . ASP A 1 614 ? 23.907 -19.204 0.424 1.00 96.19 614 ASP A N 1
ATOM 4550 C CA . ASP A 1 614 ? 23.834 -18.601 1.748 1.00 96.19 614 ASP A CA 1
ATOM 4551 C C . ASP A 1 614 ? 24.091 -17.092 1.693 1.00 96.19 614 ASP A C 1
ATOM 4553 O O . ASP A 1 614 ? 24.654 -16.561 0.731 1.00 96.19 614 ASP A O 1
ATOM 4557 N N . ILE A 1 615 ? 23.638 -16.377 2.723 1.00 91.31 615 ILE A N 1
ATOM 4558 C CA . ILE A 1 615 ? 23.923 -14.951 2.905 1.00 91.31 615 ILE A CA 1
ATOM 4559 C C . ILE A 1 615 ? 24.625 -14.782 4.246 1.00 91.31 615 ILE A C 1
ATOM 4561 O O . ILE A 1 615 ? 24.010 -14.981 5.294 1.00 91.31 615 ILE A O 1
ATOM 4565 N N . VAL A 1 616 ? 25.898 -14.403 4.208 1.00 96.31 616 VAL A N 1
ATOM 4566 C CA . VAL A 1 616 ? 26.754 -14.274 5.386 1.00 96.31 616 VAL A CA 1
ATOM 4567 C C . VAL A 1 616 ? 27.199 -12.832 5.561 1.00 96.31 616 VAL A C 1
ATOM 4569 O O . VAL A 1 616 ? 27.721 -12.215 4.637 1.00 96.31 616 VAL A O 1
ATOM 4572 N N . PHE A 1 617 ? 27.047 -12.336 6.779 1.00 95.38 617 PHE A N 1
ATOM 4573 C CA . PHE A 1 617 ? 27.724 -11.156 7.293 1.00 95.38 617 PHE A CA 1
ATOM 4574 C C . PHE A 1 617 ? 28.598 -11.630 8.463 1.00 95.38 617 PHE A C 1
ATOM 4576 O O . PHE A 1 617 ? 28.086 -12.350 9.325 1.00 95.38 617 PHE A O 1
ATOM 4583 N N . GLY A 1 618 ? 29.872 -11.247 8.521 1.00 94.56 618 GLY A N 1
ATOM 4584 C CA . GLY A 1 618 ? 30.655 -11.310 9.761 1.00 94.56 618 GLY A CA 1
ATOM 4585 C C . GLY A 1 618 ? 30.126 -10.245 10.724 1.00 94.56 618 GLY A C 1
ATOM 4586 O O . GLY A 1 618 ? 28.995 -10.350 11.219 1.00 94.56 618 GLY A O 1
ATOM 4587 N N . GLY A 1 619 ? 30.850 -9.143 10.881 1.00 95.06 619 GLY A N 1
ATOM 4588 C CA . GLY A 1 619 ? 30.256 -7.893 11.353 1.00 95.06 619 GLY A CA 1
ATOM 4589 C C . GLY A 1 619 ? 31.263 -6.813 11.716 1.00 95.06 619 GLY A C 1
ATOM 4590 O O . GLY A 1 619 ? 31.426 -5.844 10.971 1.00 95.06 619 GLY A O 1
ATOM 4591 N N . ALA A 1 620 ? 31.898 -6.934 12.880 1.00 94.31 620 ALA A N 1
ATOM 4592 C CA . ALA A 1 620 ? 33.007 -6.070 13.279 1.00 94.31 620 ALA A CA 1
ATOM 4593 C C . ALA A 1 620 ? 33.912 -6.762 14.308 1.00 94.31 620 ALA A C 1
ATOM 4595 O O . ALA A 1 620 ? 33.470 -7.097 15.406 1.00 94.31 620 ALA A O 1
ATOM 4596 N N . GLY A 1 621 ? 35.190 -6.867 13.957 1.00 96.81 621 GLY A N 1
ATOM 4597 C CA . GLY A 1 621 ? 36.150 -7.821 14.513 1.00 96.81 621 GLY A CA 1
ATOM 4598 C C . GLY A 1 621 ? 36.881 -8.506 13.357 1.00 96.81 621 GLY A C 1
ATOM 4599 O O . GLY A 1 621 ? 36.583 -8.208 12.208 1.00 96.81 621 GLY A O 1
ATOM 4600 N N . ALA A 1 622 ? 37.916 -9.304 13.621 1.00 97.62 622 ALA A N 1
ATOM 4601 C CA . ALA A 1 622 ? 38.773 -9.872 12.574 1.00 97.62 622 ALA A CA 1
ATOM 4602 C C . ALA A 1 622 ? 38.311 -11.280 12.152 1.00 97.62 622 ALA A C 1
ATOM 4604 O O . ALA A 1 622 ? 38.870 -12.290 12.598 1.00 97.62 622 ALA A O 1
ATOM 4605 N N . ASP A 1 623 ? 37.318 -11.330 11.267 1.00 98.12 623 ASP A N 1
ATOM 4606 C CA . ASP A 1 623 ? 36.464 -12.505 11.082 1.00 98.12 623 ASP A CA 1
ATOM 4607 C C . ASP A 1 623 ? 37.087 -13.628 10.231 1.00 98.12 623 ASP A C 1
ATOM 4609 O O . ASP A 1 623 ? 37.928 -13.425 9.345 1.00 98.12 623 ASP A O 1
ATOM 4613 N N . LEU A 1 624 ? 36.640 -14.859 10.495 1.00 98.31 624 LEU A N 1
ATOM 4614 C CA . LEU A 1 624 ? 37.032 -16.091 9.815 1.00 98.31 624 LEU A CA 1
ATOM 4615 C C . LEU A 1 624 ? 35.800 -16.773 9.205 1.00 98.31 624 LEU A C 1
ATOM 4617 O O . LEU A 1 624 ? 35.105 -17.540 9.868 1.00 98.31 624 LEU A O 1
ATOM 4621 N N . ILE A 1 625 ? 35.550 -16.521 7.919 1.00 98.50 625 ILE A N 1
ATOM 4622 C CA . ILE A 1 625 ? 34.324 -16.942 7.228 1.00 98.50 625 ILE A CA 1
ATOM 4623 C C . ILE A 1 625 ? 34.607 -18.038 6.192 1.00 98.50 625 ILE A C 1
ATOM 4625 O O . ILE A 1 625 ? 35.515 -17.917 5.365 1.00 98.50 625 ILE A O 1
ATOM 4629 N N . PHE A 1 626 ? 33.768 -19.073 6.191 1.00 98.31 626 PHE A N 1
ATOM 4630 C CA . PHE A 1 626 ? 33.667 -20.111 5.168 1.00 98.31 626 PHE A CA 1
ATOM 4631 C C . PHE A 1 626 ? 32.222 -20.161 4.630 1.00 98.31 626 PHE A C 1
ATOM 4633 O O . PHE A 1 626 ? 31.300 -20.419 5.403 1.00 98.31 626 PHE A O 1
ATOM 4640 N N . GLY A 1 627 ? 32.005 -19.940 3.327 1.00 95.81 627 GLY A N 1
ATOM 4641 C CA . GLY A 1 627 ? 30.718 -20.239 2.663 1.00 95.81 627 GLY A CA 1
ATOM 4642 C C . GLY A 1 627 ? 30.523 -21.747 2.424 1.00 95.81 627 GLY A C 1
ATOM 4643 O O . GLY A 1 627 ? 29.426 -22.286 2.540 1.00 95.81 627 GLY A O 1
ATOM 4644 N N . ASP A 1 628 ? 31.642 -22.451 2.230 1.00 97.62 628 ASP A N 1
ATOM 4645 C CA . ASP A 1 628 ? 31.765 -23.887 1.958 1.00 97.62 628 ASP A CA 1
ATOM 4646 C C . ASP A 1 628 ? 31.212 -24.332 0.589 1.00 97.62 628 ASP A C 1
ATOM 4648 O O . ASP A 1 628 ? 32.015 -24.720 -0.270 1.00 97.62 628 ASP A O 1
ATOM 4652 N N . ALA A 1 629 ? 29.888 -24.378 0.375 1.00 96.25 629 ALA A N 1
ATOM 4653 C CA . ALA A 1 629 ? 29.337 -25.168 -0.736 1.00 96.25 629 ALA A CA 1
ATOM 4654 C C . ALA A 1 629 ? 27.981 -24.745 -1.341 1.00 96.25 629 ALA A C 1
ATOM 4656 O O . ALA A 1 629 ? 27.092 -25.594 -1.511 1.00 96.25 629 ALA A O 1
ATOM 4657 N N . GLY A 1 630 ? 27.901 -23.531 -1.887 1.00 96.12 630 GLY A N 1
ATOM 4658 C CA . GLY A 1 630 ? 27.092 -23.332 -3.089 1.00 96.12 630 GLY A CA 1
ATOM 4659 C C . GLY A 1 630 ? 27.352 -22.043 -3.843 1.00 96.12 630 GLY A C 1
ATOM 4660 O O . GLY A 1 630 ? 28.276 -22.004 -4.635 1.00 96.12 630 GLY A O 1
ATOM 4661 N N . ASN A 1 631 ? 26.453 -21.070 -3.765 1.00 93.38 631 ASN A N 1
ATOM 4662 C CA . ASN A 1 631 ? 26.478 -19.877 -4.620 1.00 93.38 631 ASN A CA 1
ATOM 4663 C C . ASN A 1 631 ? 26.140 -18.680 -3.731 1.00 93.38 631 ASN A C 1
ATOM 4665 O O . ASN A 1 631 ? 24.985 -18.237 -3.683 1.00 93.38 631 ASN A O 1
ATOM 4669 N N . ASP A 1 632 ? 27.149 -18.225 -3.002 1.00 95.50 632 ASP A N 1
ATOM 4670 C CA . ASP A 1 632 ? 26.974 -17.538 -1.726 1.00 95.50 632 ASP A CA 1
ATOM 4671 C C . ASP A 1 632 ? 27.199 -16.026 -1.842 1.00 95.50 632 ASP A C 1
ATOM 4673 O O . ASP A 1 632 ? 27.878 -15.538 -2.753 1.00 95.50 632 ASP A O 1
ATOM 4677 N N . VAL A 1 633 ? 26.599 -15.265 -0.925 1.00 94.06 633 VAL A N 1
ATOM 4678 C CA . VAL A 1 633 ? 26.774 -13.812 -0.806 1.00 94.06 633 VAL A CA 1
ATOM 4679 C C . VAL A 1 633 ? 27.396 -13.504 0.547 1.00 94.06 633 VAL A C 1
ATOM 4681 O O . VAL A 1 633 ? 26.752 -13.704 1.573 1.00 94.06 633 VAL A O 1
ATOM 4684 N N . ILE A 1 634 ? 28.640 -13.026 0.551 1.00 96.44 634 ILE A N 1
ATOM 4685 C CA . ILE A 1 634 ? 29.421 -12.834 1.778 1.00 96.44 634 ILE A CA 1
ATOM 4686 C C . ILE A 1 634 ? 29.865 -11.377 1.912 1.00 96.44 634 ILE A C 1
ATOM 4688 O O . ILE A 1 634 ? 30.467 -10.811 1.003 1.00 96.44 634 ILE A O 1
ATOM 4692 N N . GLU A 1 635 ? 29.619 -10.790 3.071 1.00 96.19 635 GLU A N 1
ATOM 4693 C CA . GLU A 1 635 ? 30.174 -9.520 3.530 1.00 96.19 635 GLU A CA 1
ATOM 4694 C C . GLU A 1 635 ? 31.051 -9.841 4.749 1.00 96.19 635 GLU A C 1
ATOM 4696 O O . GLU A 1 635 ? 30.592 -10.541 5.652 1.00 96.19 635 GLU A O 1
ATOM 4701 N N . GLY A 1 636 ? 32.317 -9.406 4.754 1.00 91.44 636 GLY A N 1
ATOM 4702 C CA . GLY A 1 636 ? 33.203 -9.574 5.916 1.00 91.44 636 GLY A CA 1
ATOM 4703 C C . GLY A 1 636 ? 32.679 -8.725 7.068 1.00 91.44 636 GLY A C 1
ATOM 4704 O O . GLY A 1 636 ? 31.849 -9.166 7.860 1.00 91.44 636 GLY A O 1
ATOM 4705 N N . GLY A 1 637 ? 33.048 -7.452 7.064 1.00 93.31 637 GLY A N 1
ATOM 4706 C CA . GLY A 1 637 ? 32.500 -6.479 7.991 1.00 93.31 637 GLY A CA 1
ATOM 4707 C C . GLY A 1 637 ? 33.448 -5.308 8.148 1.00 93.31 637 GLY A C 1
ATOM 4708 O O . GLY A 1 637 ? 33.774 -4.643 7.165 1.00 93.31 637 GLY A O 1
ATOM 4709 N N . ALA A 1 638 ? 33.864 -5.059 9.388 1.00 92.19 638 ALA A N 1
ATOM 4710 C CA . ALA A 1 638 ? 34.864 -4.067 9.764 1.00 92.19 638 ALA A CA 1
ATOM 4711 C C . ALA A 1 638 ? 35.988 -4.718 10.596 1.00 92.19 638 ALA A C 1
ATOM 4713 O O . ALA A 1 638 ? 35.916 -4.753 11.830 1.00 92.19 638 ALA A O 1
ATOM 4714 N N . GLY A 1 639 ? 37.027 -5.204 9.911 1.00 94.81 639 GLY A N 1
ATOM 4715 C CA . GLY A 1 639 ? 38.127 -5.992 10.468 1.00 94.81 639 GLY A CA 1
ATOM 4716 C C . GLY A 1 639 ? 39.281 -6.227 9.489 1.00 94.81 639 GLY A C 1
ATOM 4717 O O . GLY A 1 639 ? 39.288 -5.703 8.386 1.00 94.81 639 GLY A O 1
ATOM 4718 N N . ASP A 1 640 ? 40.289 -7.009 9.892 1.00 95.62 640 ASP A N 1
ATOM 4719 C CA . ASP A 1 640 ? 41.307 -7.553 8.968 1.00 95.62 640 ASP A CA 1
ATOM 4720 C C . ASP A 1 640 ? 40.891 -8.996 8.587 1.00 95.62 640 ASP A C 1
ATOM 4722 O O . ASP A 1 640 ? 41.491 -9.979 9.052 1.00 95.62 640 ASP A O 1
ATOM 4726 N N . ASP A 1 641 ? 39.833 -9.119 7.780 1.00 96.94 641 ASP A N 1
ATOM 4727 C CA . ASP A 1 641 ? 39.016 -10.337 7.660 1.00 96.94 641 ASP A CA 1
ATOM 4728 C C . ASP A 1 641 ? 39.639 -11.428 6.778 1.00 96.94 641 ASP A C 1
ATOM 4730 O O . ASP A 1 641 ? 40.547 -11.200 5.964 1.00 96.94 641 ASP A O 1
ATOM 4734 N N . ARG A 1 642 ? 39.134 -12.665 6.898 1.00 97.00 642 ARG A N 1
ATOM 4735 C CA . ARG A 1 642 ? 39.478 -13.774 5.993 1.00 97.00 642 ARG A CA 1
ATOM 4736 C C . ARG A 1 642 ? 38.267 -14.591 5.585 1.00 97.00 642 ARG A C 1
ATOM 4738 O O . ARG A 1 642 ? 37.700 -15.324 6.389 1.00 97.00 642 ARG A O 1
ATOM 4745 N N . VAL A 1 643 ? 37.972 -14.552 4.290 1.00 97.00 643 VAL A N 1
ATOM 4746 C CA . VAL A 1 643 ? 36.833 -15.249 3.691 1.00 97.00 643 VAL A CA 1
ATOM 4747 C C . VAL A 1 643 ? 37.315 -16.304 2.705 1.00 97.00 643 VAL A C 1
ATOM 4749 O O . VAL A 1 643 ? 38.047 -15.999 1.760 1.00 97.00 643 VAL A O 1
ATOM 4752 N N . TRP A 1 644 ? 36.834 -17.529 2.879 1.00 97.56 644 TRP A N 1
ATOM 4753 C CA . TRP A 1 644 ? 36.809 -18.568 1.858 1.00 97.56 644 TRP A CA 1
ATOM 4754 C C . TRP A 1 644 ? 35.372 -18.709 1.364 1.00 97.56 644 TRP A C 1
ATOM 4756 O O . TRP A 1 644 ? 34.512 -19.125 2.131 1.00 97.56 644 TRP A O 1
ATOM 4766 N N . ALA A 1 645 ? 35.109 -18.349 0.107 1.00 94.25 645 ALA A N 1
ATOM 4767 C CA . ALA A 1 645 ? 33.777 -18.451 -0.483 1.00 94.25 645 ALA A CA 1
ATOM 4768 C C . ALA A 1 645 ? 33.393 -19.933 -0.629 1.00 94.25 645 ALA A C 1
ATOM 4770 O O . ALA A 1 645 ? 32.705 -20.459 0.242 1.00 94.25 645 ALA A O 1
ATOM 4771 N N . GLY A 1 646 ? 33.993 -20.657 -1.579 1.00 96.31 646 GLY A N 1
ATOM 4772 C CA . GLY A 1 646 ? 34.014 -22.118 -1.534 1.00 96.31 646 GLY A CA 1
ATOM 4773 C C . GLY A 1 646 ? 33.889 -22.792 -2.892 1.00 96.31 646 GLY A C 1
ATOM 4774 O O . GLY A 1 646 ? 34.900 -23.085 -3.540 1.00 96.31 646 GLY A O 1
ATOM 4775 N N . ALA A 1 647 ? 32.662 -23.172 -3.255 1.00 94.44 647 ALA A N 1
ATOM 4776 C CA . ALA A 1 647 ? 32.412 -24.149 -4.313 1.00 94.44 647 ALA A CA 1
ATOM 4777 C C . ALA A 1 647 ? 31.148 -23.890 -5.164 1.00 94.44 647 ALA A C 1
ATOM 4779 O O . ALA A 1 647 ? 30.355 -24.812 -5.398 1.00 94.44 647 ALA A O 1
ATOM 4780 N N . GLY A 1 648 ? 31.032 -22.688 -5.737 1.00 94.69 648 GLY A N 1
ATOM 4781 C CA . GLY A 1 648 ? 30.175 -22.414 -6.901 1.00 94.69 648 GLY A CA 1
ATOM 4782 C C . GLY A 1 648 ? 30.476 -21.070 -7.562 1.00 94.69 648 GLY A C 1
ATOM 4783 O O . GLY A 1 648 ? 31.633 -20.776 -7.806 1.00 94.69 648 GLY A O 1
ATOM 4784 N N . ASP A 1 649 ? 29.475 -20.281 -7.962 1.00 93.25 649 ASP A N 1
ATOM 4785 C CA . ASP A 1 649 ? 29.724 -18.943 -8.545 1.00 93.25 649 ASP A CA 1
ATOM 4786 C C . ASP A 1 649 ? 29.357 -17.862 -7.502 1.00 93.25 649 ASP A C 1
ATOM 4788 O O . ASP A 1 649 ? 28.216 -17.386 -7.466 1.00 93.25 649 ASP A O 1
ATOM 4792 N N . ASP A 1 650 ? 30.308 -17.529 -6.626 1.00 95.31 650 ASP A N 1
ATOM 4793 C CA . ASP A 1 650 ? 30.079 -16.749 -5.396 1.00 95.31 650 ASP A CA 1
ATOM 4794 C C . ASP A 1 650 ? 30.202 -15.224 -5.579 1.00 95.31 650 ASP A C 1
ATOM 4796 O O . ASP A 1 650 ? 30.736 -14.725 -6.576 1.00 95.31 650 ASP A O 1
ATOM 4800 N N . THR A 1 651 ? 29.709 -14.446 -4.609 1.00 92.38 651 THR A N 1
ATOM 4801 C CA . THR A 1 651 ? 29.851 -12.980 -4.555 1.00 92.38 651 THR A CA 1
ATOM 4802 C C . THR A 1 651 ? 30.269 -12.506 -3.165 1.00 92.38 651 THR A C 1
ATOM 4804 O O . THR A 1 651 ? 29.497 -12.583 -2.216 1.00 92.38 651 THR A O 1
ATOM 4807 N N . VAL A 1 652 ? 31.468 -11.940 -3.058 1.00 93.06 652 VAL A N 1
ATOM 4808 C CA . VAL A 1 652 ? 31.965 -11.293 -1.838 1.00 93.06 652 VAL A CA 1
ATOM 4809 C C . VAL A 1 652 ? 31.896 -9.770 -1.992 1.00 93.06 652 VAL A C 1
ATOM 4811 O O . VAL A 1 652 ? 32.185 -9.247 -3.071 1.00 93.06 652 VAL A O 1
ATOM 4814 N N . ILE A 1 653 ? 31.498 -9.056 -0.940 1.00 90.81 653 ILE A N 1
ATOM 4815 C CA . ILE A 1 653 ? 31.227 -7.613 -0.943 1.00 90.81 653 ILE A CA 1
ATOM 4816 C C . ILE A 1 653 ? 32.193 -6.904 0.018 1.00 90.81 653 ILE A C 1
ATOM 4818 O O . ILE A 1 653 ? 32.192 -7.184 1.213 1.00 90.81 653 ILE A O 1
ATOM 4822 N N . ALA A 1 654 ? 32.981 -5.964 -0.510 1.00 87.38 654 ALA A N 1
ATOM 4823 C CA . ALA A 1 654 ? 33.829 -5.056 0.267 1.00 87.38 654 ALA A CA 1
ATOM 4824 C C . ALA A 1 654 ? 33.065 -3.764 0.623 1.00 87.38 654 ALA A C 1
ATOM 4826 O O . ALA A 1 654 ? 32.272 -3.254 -0.184 1.00 87.38 654 ALA A O 1
ATOM 4827 N N . THR A 1 655 ? 33.297 -3.209 1.817 1.00 85.19 655 THR A N 1
ATOM 4828 C CA . THR A 1 655 ? 32.443 -2.168 2.423 1.00 85.19 655 THR A CA 1
ATOM 4829 C C . THR A 1 655 ? 33.232 -0.930 2.864 1.00 85.19 655 THR A C 1
ATOM 4831 O O . THR A 1 655 ? 34.440 -0.828 2.695 1.00 85.19 655 THR A O 1
ATOM 4834 N N . LEU A 1 656 ? 32.557 0.113 3.359 1.00 84.12 656 LEU A N 1
ATOM 4835 C CA . LEU A 1 656 ? 33.247 1.355 3.715 1.00 84.12 656 LEU A CA 1
ATOM 4836 C C . LEU A 1 656 ? 33.895 1.262 5.099 1.00 84.12 656 LEU A C 1
ATOM 4838 O O . LEU A 1 656 ? 33.215 1.398 6.116 1.00 84.12 656 LEU A O 1
ATOM 4842 N N . ASN A 1 657 ? 35.230 1.233 5.101 1.00 84.25 657 ASN A N 1
ATOM 4843 C CA . ASN A 1 657 ? 36.097 1.000 6.260 1.00 84.25 657 ASN A CA 1
ATOM 4844 C C . ASN A 1 657 ? 35.997 -0.443 6.790 1.00 84.25 657 ASN A C 1
ATOM 4846 O O . ASN A 1 657 ? 35.891 -0.631 7.999 1.00 84.25 657 ASN A O 1
ATOM 4850 N N . ASP A 1 658 ? 36.059 -1.406 5.867 1.00 85.31 658 ASP A N 1
ATOM 4851 C CA . ASP A 1 658 ? 36.320 -2.826 6.131 1.00 85.31 658 ASP A CA 1
ATOM 4852 C C . ASP A 1 658 ? 37.684 -3.020 6.831 1.00 85.31 658 ASP A C 1
ATOM 4854 O O . ASP A 1 658 ? 37.767 -2.893 8.055 1.00 85.31 658 ASP A O 1
ATOM 4858 N N . GLY A 1 659 ? 38.777 -3.185 6.082 1.00 89.31 659 GLY A N 1
ATOM 4859 C CA . GLY A 1 659 ? 40.130 -3.199 6.636 1.00 89.31 659 GLY A CA 1
ATOM 4860 C C . GLY A 1 659 ? 41.212 -3.653 5.663 1.00 89.31 659 GLY A C 1
ATOM 4861 O O . GLY A 1 659 ? 41.639 -2.865 4.820 1.00 89.31 659 GLY A O 1
ATOM 4862 N N . ASN A 1 660 ? 41.792 -4.838 5.854 1.00 91.19 660 ASN A N 1
ATOM 4863 C CA . ASN A 1 660 ? 42.919 -5.327 5.041 1.00 91.19 660 ASN A CA 1
ATOM 4864 C C . ASN A 1 660 ? 42.784 -6.833 4.787 1.00 91.19 660 ASN A C 1
ATOM 4866 O O . ASN A 1 660 ? 43.543 -7.654 5.318 1.00 91.19 660 ASN A O 1
ATOM 4870 N N . ASP A 1 661 ? 41.810 -7.186 3.960 1.00 93.06 661 ASP A N 1
ATOM 4871 C CA . ASP A 1 661 ? 41.221 -8.521 4.002 1.00 93.06 661 ASP A CA 1
ATOM 4872 C C . ASP A 1 661 ? 41.978 -9.558 3.157 1.00 93.06 661 ASP A C 1
ATOM 4874 O O . ASP A 1 661 ? 42.825 -9.254 2.299 1.00 93.06 661 ASP A O 1
ATOM 4878 N N . VAL A 1 662 ? 41.661 -10.836 3.375 1.00 92.50 662 VAL A N 1
ATOM 4879 C CA . VAL A 1 662 ? 42.176 -11.951 2.572 1.00 92.50 662 VAL A CA 1
ATOM 4880 C C . VAL A 1 662 ? 41.031 -12.810 2.044 1.00 92.50 662 VAL A C 1
ATOM 4882 O O . VAL A 1 662 ? 40.528 -13.703 2.726 1.00 92.50 662 VAL A O 1
ATOM 4885 N N . TYR A 1 663 ? 40.680 -12.572 0.785 1.00 91.50 663 TYR A N 1
ATOM 4886 C CA . TYR A 1 663 ? 39.601 -13.235 0.065 1.00 91.50 663 TYR A CA 1
ATOM 4887 C C . TYR A 1 663 ? 40.108 -14.468 -0.709 1.00 91.50 663 TYR A C 1
ATOM 4889 O O . TYR A 1 663 ? 41.193 -14.466 -1.298 1.00 91.50 663 TYR A O 1
ATOM 4897 N N . TYR A 1 664 ? 39.318 -15.542 -0.724 1.00 90.50 664 TYR A N 1
ATOM 4898 C CA . TYR A 1 664 ? 39.585 -16.777 -1.464 1.00 90.50 664 TYR A CA 1
ATOM 4899 C C . TYR A 1 664 ? 38.290 -17.264 -2.129 1.00 90.50 664 TYR A C 1
ATOM 4901 O O . TYR A 1 664 ? 37.402 -17.754 -1.442 1.00 90.50 664 TYR A O 1
ATOM 4909 N N . GLY A 1 665 ? 38.186 -17.177 -3.457 1.00 85.38 665 GLY A N 1
ATOM 4910 C CA . GLY A 1 665 ? 37.045 -17.753 -4.190 1.00 85.38 665 GLY A CA 1
ATOM 4911 C C . GLY A 1 665 ? 37.051 -19.291 -4.240 1.00 85.38 665 GLY A C 1
ATOM 4912 O O . GLY A 1 665 ? 36.015 -19.928 -4.129 1.00 85.38 665 GLY A O 1
ATOM 4913 N N . GLU A 1 666 ? 38.249 -19.885 -4.301 1.00 92.19 666 GLU A N 1
ATOM 4914 C CA . GLU A 1 666 ? 38.503 -21.330 -4.444 1.00 92.19 666 GLU A CA 1
ATOM 4915 C C . GLU A 1 666 ? 37.996 -21.959 -5.768 1.00 92.19 666 GLU A C 1
ATOM 4917 O O . GLU A 1 666 ? 38.722 -21.861 -6.764 1.00 92.19 666 GLU A O 1
ATOM 4922 N N . ASP A 1 667 ? 36.860 -22.671 -5.806 1.00 89.62 667 ASP A N 1
ATOM 4923 C CA . ASP A 1 667 ? 36.548 -23.663 -6.866 1.00 89.62 667 ASP A CA 1
ATOM 4924 C C . ASP A 1 667 ? 35.381 -23.243 -7.802 1.00 89.62 667 ASP A C 1
ATOM 4926 O O . ASP A 1 667 ? 34.487 -24.043 -8.102 1.00 89.62 667 ASP A O 1
ATOM 4930 N N . GLY A 1 668 ? 35.412 -21.992 -8.296 1.00 91.50 668 GLY A N 1
ATOM 4931 C CA . GLY A 1 668 ? 34.244 -21.309 -8.878 1.00 91.50 668 GLY A CA 1
ATOM 4932 C C . GLY A 1 668 ? 34.422 -20.345 -10.072 1.00 91.50 668 GLY A C 1
ATOM 4933 O O . GLY A 1 668 ? 35.404 -20.400 -10.829 1.00 91.50 668 GLY A O 1
ATOM 4934 N N . ILE A 1 669 ? 33.422 -19.470 -10.273 1.00 88.69 669 ILE A N 1
ATOM 4935 C CA . ILE A 1 669 ? 33.528 -18.192 -11.014 1.00 88.69 669 ILE A CA 1
ATOM 4936 C C . ILE A 1 669 ? 33.053 -17.054 -10.105 1.00 88.69 669 ILE A C 1
ATOM 4938 O O . ILE A 1 669 ? 31.906 -16.611 -10.151 1.00 88.69 669 ILE A O 1
ATOM 4942 N N . ASP A 1 670 ? 33.991 -16.560 -9.314 1.00 89.75 670 ASP A N 1
ATOM 4943 C CA . ASP A 1 670 ? 33.707 -15.736 -8.142 1.00 89.75 670 ASP A CA 1
ATOM 4944 C C . ASP A 1 670 ? 33.763 -14.239 -8.478 1.00 89.75 670 ASP A C 1
ATOM 4946 O O . ASP A 1 670 ? 34.540 -13.783 -9.330 1.00 89.75 670 ASP A O 1
ATOM 4950 N N . THR A 1 671 ? 32.941 -13.455 -7.787 1.00 90.31 671 THR A N 1
ATOM 4951 C CA . THR A 1 671 ? 32.875 -11.995 -7.901 1.00 90.31 671 THR A CA 1
ATOM 4952 C C . THR A 1 671 ? 33.302 -11.359 -6.584 1.00 90.31 671 THR A C 1
ATOM 4954 O O . THR A 1 671 ? 32.794 -11.722 -5.534 1.00 90.31 671 THR A O 1
ATOM 4957 N N . LEU A 1 672 ? 34.206 -10.380 -6.641 1.00 89.56 672 LEU A N 1
ATOM 4958 C CA . LEU A 1 672 ? 34.528 -9.502 -5.514 1.00 89.56 672 LEU A CA 1
ATOM 4959 C C . LEU A 1 672 ? 34.074 -8.085 -5.881 1.00 89.56 672 LEU A C 1
ATOM 4961 O O . LEU A 1 672 ? 34.631 -7.482 -6.807 1.00 89.56 672 LEU A O 1
ATOM 4965 N N . ASP A 1 673 ? 33.029 -7.592 -5.219 1.00 87.88 673 ASP A N 1
ATOM 4966 C CA . ASP A 1 673 ? 32.406 -6.303 -5.511 1.00 87.88 673 ASP A CA 1
ATOM 4967 C C . ASP A 1 673 ? 32.922 -5.195 -4.582 1.00 87.88 673 ASP A C 1
ATOM 4969 O O . ASP A 1 673 ? 32.984 -5.349 -3.367 1.00 87.88 673 ASP A O 1
ATOM 4973 N N . TYR A 1 674 ? 33.260 -4.052 -5.181 1.00 88.19 674 TYR A N 1
ATOM 4974 C CA . TYR A 1 674 ? 33.675 -2.820 -4.502 1.00 88.19 674 TYR A CA 1
ATOM 4975 C C . TYR A 1 674 ? 32.708 -1.659 -4.803 1.00 88.19 674 TYR A C 1
ATOM 4977 O O . TYR A 1 674 ? 33.075 -0.495 -4.645 1.00 88.19 674 TYR A O 1
ATOM 4985 N N . ALA A 1 675 ? 31.483 -1.925 -5.274 1.00 85.69 675 ALA A N 1
ATOM 4986 C CA . ALA A 1 675 ? 30.509 -0.898 -5.664 1.00 85.69 675 ALA A CA 1
ATOM 4987 C C . ALA A 1 675 ? 30.191 0.139 -4.565 1.00 85.69 675 ALA A C 1
ATOM 4989 O O . ALA A 1 675 ? 29.769 1.251 -4.889 1.00 85.69 675 ALA A O 1
ATOM 4990 N N . ALA A 1 676 ? 30.437 -0.185 -3.290 1.00 77.81 676 ALA A N 1
ATOM 4991 C CA . ALA A 1 676 ? 30.325 0.740 -2.163 1.00 77.81 676 ALA A CA 1
ATOM 4992 C C . ALA A 1 676 ? 31.344 1.902 -2.202 1.00 77.81 676 ALA A C 1
ATOM 4994 O O . ALA A 1 676 ? 31.097 2.965 -1.625 1.00 77.81 676 ALA A O 1
ATOM 4995 N N . THR A 1 677 ? 32.492 1.745 -2.875 1.00 80.75 677 THR A N 1
ATOM 4996 C CA . THR A 1 677 ? 33.571 2.740 -2.830 1.00 80.75 677 THR A CA 1
ATOM 4997 C C . THR A 1 677 ? 33.362 3.914 -3.787 1.00 80.75 677 THR A C 1
ATOM 4999 O O . THR A 1 677 ? 33.149 3.766 -4.990 1.00 80.75 677 THR A O 1
ATOM 5002 N N . SER A 1 678 ? 33.512 5.128 -3.255 1.00 81.69 678 SER A N 1
ATOM 5003 C CA . SER A 1 678 ? 33.612 6.363 -4.049 1.00 81.69 678 SER A CA 1
ATOM 5004 C C . SER A 1 678 ? 35.063 6.829 -4.251 1.00 81.69 678 SER A C 1
ATOM 5006 O O . SER A 1 678 ? 35.309 7.857 -4.891 1.00 81.69 678 SER A O 1
ATOM 5008 N N . ALA A 1 679 ? 36.038 6.082 -3.719 1.00 80.75 679 ALA A N 1
ATOM 5009 C CA . ALA A 1 679 ? 37.461 6.392 -3.799 1.00 80.75 679 ALA A CA 1
ATOM 5010 C C . ALA A 1 679 ? 38.126 5.805 -5.062 1.00 80.75 679 ALA A C 1
ATOM 5012 O O . ALA A 1 679 ? 37.602 4.919 -5.733 1.00 80.75 679 ALA A O 1
ATOM 5013 N N . ASN A 1 680 ? 39.332 6.284 -5.392 1.00 84.81 680 ASN A N 1
ATOM 5014 C CA . ASN A 1 680 ? 40.138 5.666 -6.449 1.00 84.81 680 ASN A CA 1
ATOM 5015 C C . ASN A 1 680 ? 40.775 4.368 -5.931 1.00 84.81 680 ASN A C 1
ATOM 5017 O O . ASN A 1 680 ? 41.657 4.431 -5.073 1.00 84.81 680 ASN A O 1
ATOM 5021 N N . LEU A 1 681 ? 40.394 3.226 -6.503 1.00 88.06 681 LEU A N 1
ATOM 5022 C CA . LEU A 1 681 ? 41.042 1.938 -6.249 1.00 88.06 681 LEU A CA 1
ATOM 5023 C C . LEU A 1 681 ? 42.352 1.784 -7.033 1.00 88.06 681 LEU A C 1
ATOM 5025 O O . LEU A 1 681 ? 42.457 2.184 -8.197 1.00 88.06 681 LEU A O 1
ATOM 5029 N N . THR A 1 682 ? 43.333 1.127 -6.416 1.00 86.81 682 THR A N 1
ATOM 5030 C CA . THR A 1 682 ? 44.534 0.604 -7.079 1.00 86.81 682 THR A CA 1
ATOM 5031 C C . THR A 1 682 ? 44.466 -0.919 -7.102 1.00 86.81 682 THR A C 1
ATOM 5033 O O . THR A 1 682 ? 44.542 -1.552 -6.056 1.00 86.81 682 THR A O 1
ATOM 5036 N N . VAL A 1 683 ? 44.344 -1.503 -8.298 1.00 86.69 683 VAL A N 1
ATOM 5037 C CA . VAL A 1 683 ? 44.239 -2.958 -8.502 1.00 86.69 683 VAL A CA 1
ATOM 5038 C C . VAL A 1 683 ? 45.525 -3.501 -9.134 1.00 86.69 683 VAL A C 1
ATOM 5040 O O . VAL A 1 683 ? 45.903 -3.067 -10.227 1.00 86.69 683 VAL A O 1
ATOM 5043 N N . ASP A 1 684 ? 46.169 -4.479 -8.492 1.00 84.69 684 ASP A N 1
ATOM 5044 C CA . ASP A 1 684 ? 47.136 -5.382 -9.136 1.00 84.69 684 ASP A CA 1
ATOM 5045 C C . ASP A 1 684 ? 46.469 -6.745 -9.359 1.00 84.69 684 ASP A C 1
ATOM 5047 O O . ASP A 1 684 ? 45.871 -7.324 -8.457 1.00 84.69 684 ASP A O 1
ATOM 5051 N N . LEU A 1 685 ? 46.598 -7.277 -10.573 1.00 81.69 685 LEU A N 1
ATOM 5052 C CA . LEU A 1 685 ? 46.078 -8.589 -10.974 1.00 81.69 685 LEU A CA 1
ATOM 5053 C C . LEU A 1 685 ? 47.140 -9.691 -10.802 1.00 81.69 685 LEU A C 1
ATOM 5055 O O . LEU A 1 685 ? 47.280 -10.575 -11.648 1.00 81.69 685 LEU A O 1
ATOM 5059 N N . GLY A 1 686 ? 47.960 -9.580 -9.757 1.00 69.94 686 GLY A N 1
ATOM 5060 C CA . GLY A 1 686 ? 48.828 -10.646 -9.261 1.00 69.94 686 GLY A CA 1
ATOM 5061 C C . GLY A 1 686 ? 49.942 -11.115 -10.187 1.00 69.94 686 GLY A C 1
ATOM 5062 O O . GLY A 1 686 ? 50.363 -12.268 -10.129 1.00 69.94 686 GLY A O 1
ATOM 5063 N N . ASN A 1 687 ? 50.507 -10.238 -11.018 1.00 67.94 687 ASN A N 1
ATOM 5064 C CA . ASN A 1 687 ? 51.549 -10.617 -11.990 1.00 67.94 687 ASN A CA 1
ATOM 5065 C C . ASN A 1 687 ? 52.950 -10.844 -11.354 1.00 67.94 687 ASN A C 1
ATOM 5067 O O . ASN A 1 687 ? 53.980 -10.729 -12.028 1.00 67.94 687 ASN A O 1
ATOM 5071 N N . GLY A 1 688 ? 52.999 -11.132 -10.049 1.00 59.19 688 GLY A N 1
ATOM 5072 C CA . GLY A 1 688 ? 54.189 -11.132 -9.197 1.00 59.19 688 GLY A CA 1
ATOM 5073 C C . GLY A 1 688 ? 54.492 -12.465 -8.501 1.00 59.19 688 GLY A C 1
ATOM 5074 O O . GLY A 1 688 ? 54.173 -13.552 -8.980 1.00 59.19 688 GLY A O 1
ATOM 5075 N N . PHE A 1 689 ? 55.182 -12.386 -7.359 1.00 41.47 689 PHE A N 1
ATOM 5076 C CA . PHE A 1 689 ? 55.486 -13.556 -6.528 1.00 41.47 689 PHE A CA 1
ATOM 5077 C C . PHE A 1 689 ? 54.220 -13.994 -5.767 1.00 41.47 689 PHE A C 1
ATOM 5079 O O . PHE A 1 689 ? 53.413 -13.151 -5.401 1.00 41.47 689 PHE A O 1
ATOM 5086 N N . ASN A 1 690 ? 54.033 -15.299 -5.555 1.00 53.06 690 ASN A N 1
ATOM 5087 C CA . ASN A 1 690 ? 52.792 -15.940 -5.070 1.00 53.06 690 ASN A CA 1
ATOM 5088 C C . ASN A 1 690 ? 51.532 -15.816 -5.962 1.00 53.06 690 ASN A C 1
ATOM 5090 O O . ASN A 1 690 ? 50.618 -16.600 -5.753 1.00 53.06 690 ASN A O 1
ATOM 5094 N N . GLN A 1 691 ? 51.517 -14.970 -6.999 1.00 68.81 691 GLN A N 1
ATOM 5095 C CA . GLN A 1 691 ? 50.443 -14.869 -8.013 1.00 68.81 691 GLN A CA 1
ATOM 5096 C C . GLN A 1 691 ? 49.040 -14.454 -7.507 1.00 68.81 691 GLN A C 1
ATOM 5098 O O . GLN A 1 691 ? 48.069 -14.671 -8.224 1.00 68.81 691 GLN A O 1
ATOM 5103 N N . ARG A 1 692 ? 48.933 -13.849 -6.318 1.00 69.88 692 ARG A N 1
ATOM 5104 C CA . ARG A 1 692 ? 47.686 -13.245 -5.812 1.00 69.88 692 ARG A CA 1
ATOM 5105 C C . ARG A 1 692 ? 47.515 -11.813 -6.289 1.00 69.88 692 ARG A C 1
ATOM 5107 O O . ARG A 1 692 ? 48.512 -11.090 -6.364 1.00 69.88 692 ARG A O 1
ATOM 5114 N N . GLY A 1 693 ? 46.283 -11.418 -6.577 1.00 79.69 693 GLY A N 1
ATOM 5115 C CA . GLY A 1 693 ? 45.889 -10.032 -6.765 1.00 79.69 693 GLY A CA 1
ATOM 5116 C C . GLY A 1 693 ? 45.808 -9.258 -5.450 1.00 79.69 693 GLY A C 1
ATOM 5117 O O . GLY A 1 693 ? 45.925 -9.809 -4.353 1.00 79.69 693 GLY A O 1
ATOM 5118 N N . SER A 1 694 ? 45.633 -7.949 -5.587 1.00 84.69 694 SER A N 1
ATOM 5119 C CA . SER A 1 694 ? 45.334 -7.052 -4.473 1.00 84.69 694 SER A CA 1
ATOM 5120 C C . SER A 1 694 ? 44.556 -5.838 -4.957 1.00 84.69 694 SER A C 1
ATOM 5122 O O . SER A 1 694 ? 44.928 -5.243 -5.979 1.00 84.69 694 SER A O 1
ATOM 5124 N N . VAL A 1 695 ? 43.539 -5.434 -4.204 1.00 85.25 695 VAL A N 1
ATOM 5125 C CA . VAL A 1 695 ? 42.912 -4.115 -4.325 1.00 85.25 695 VAL A CA 1
ATOM 5126 C C . VAL A 1 695 ? 43.401 -3.265 -3.154 1.00 85.25 695 VAL A C 1
ATOM 5128 O O . VAL A 1 695 ? 43.782 -3.778 -2.114 1.00 85.25 695 VAL A O 1
ATOM 5131 N N . SER A 1 696 ? 43.494 -1.955 -3.334 1.00 81.75 696 SER A N 1
ATOM 5132 C CA . SER A 1 696 ? 43.678 -1.032 -2.212 1.00 81.75 696 SER A CA 1
ATOM 5133 C C . SER A 1 696 ? 42.949 0.268 -2.503 1.00 81.75 696 SER A C 1
ATOM 5135 O O . SER A 1 696 ? 43.081 0.841 -3.594 1.00 81.75 696 SER A O 1
ATOM 5137 N N . GLY A 1 697 ? 42.155 0.718 -1.539 1.00 77.06 697 GLY A N 1
ATOM 5138 C CA . GLY A 1 697 ? 41.317 1.904 -1.625 1.00 77.06 697 GLY A CA 1
ATOM 5139 C C . GLY A 1 697 ? 41.512 2.813 -0.419 1.00 77.06 697 GLY A C 1
ATOM 5140 O O . GLY A 1 697 ? 41.895 2.392 0.664 1.00 77.06 697 GLY A O 1
ATOM 5141 N N . GLY A 1 698 ? 41.218 4.104 -0.586 1.00 70.81 698 GLY A N 1
ATOM 5142 C CA . GLY A 1 698 ? 41.298 5.067 0.522 1.00 70.81 698 GLY A CA 1
ATOM 5143 C C . GLY A 1 698 ? 40.224 4.891 1.606 1.00 70.81 698 GLY A C 1
ATOM 5144 O O . GLY A 1 698 ? 40.219 5.669 2.554 1.00 70.81 698 GLY A O 1
ATOM 5145 N N . THR A 1 699 ? 39.304 3.939 1.418 1.00 75.75 699 THR A N 1
ATOM 5146 C CA . THR A 1 699 ? 38.116 3.662 2.247 1.00 75.75 699 THR A CA 1
ATOM 5147 C C . THR A 1 699 ? 37.721 2.172 2.235 1.00 75.75 699 THR A C 1
ATOM 5149 O O . THR A 1 699 ? 36.619 1.861 2.665 1.00 75.75 699 THR A O 1
ATOM 5152 N N . THR A 1 700 ? 38.557 1.304 1.651 1.00 71.50 700 THR A N 1
ATOM 5153 C CA . THR A 1 700 ? 38.342 -0.144 1.424 1.00 71.50 700 THR A CA 1
ATOM 5154 C C . THR A 1 700 ? 39.744 -0.779 1.387 1.00 71.50 700 THR A C 1
ATOM 5156 O O . THR A 1 700 ? 40.417 -0.680 0.352 1.00 71.50 700 THR A O 1
ATOM 5159 N N . GLY A 1 701 ? 40.333 -1.057 2.547 1.00 76.31 701 GLY A N 1
ATOM 5160 C CA . GLY A 1 701 ? 41.726 -0.654 2.806 1.00 76.31 701 GLY A CA 1
ATOM 5161 C C . GLY A 1 701 ? 42.802 -1.246 1.878 1.00 76.31 701 GLY A C 1
ATOM 5162 O O . GLY A 1 701 ? 43.365 -0.504 1.057 1.00 76.31 701 GLY A O 1
ATOM 5163 N N . SER A 1 702 ? 43.179 -2.521 2.029 1.00 82.50 702 SER A N 1
ATOM 5164 C CA . SER A 1 702 ? 44.321 -3.103 1.290 1.00 82.50 702 SER A CA 1
ATOM 5165 C C . SER A 1 702 ? 44.285 -4.633 1.175 1.00 82.50 702 SER A C 1
ATOM 5167 O O . SER A 1 702 ? 45.162 -5.344 1.682 1.00 82.50 702 SER A O 1
ATOM 5169 N N . ASP A 1 703 ? 43.322 -5.115 0.414 1.00 79.69 703 ASP A N 1
ATOM 5170 C CA . ASP A 1 703 ? 42.853 -6.497 0.422 1.00 79.69 703 ASP A CA 1
ATOM 5171 C C . ASP A 1 703 ? 43.601 -7.369 -0.594 1.00 79.69 703 ASP A C 1
ATOM 5173 O O . ASP A 1 703 ? 44.145 -6.894 -1.601 1.00 79.69 703 ASP A O 1
ATOM 5177 N N . THR A 1 704 ? 43.636 -8.679 -0.354 1.00 81.62 704 THR A N 1
ATOM 5178 C CA . THR A 1 704 ? 44.366 -9.647 -1.190 1.00 81.62 704 THR A CA 1
ATOM 5179 C C . THR A 1 704 ? 43.517 -10.841 -1.601 1.00 81.62 704 THR A C 1
ATOM 5181 O O . THR A 1 704 ? 42.740 -11.356 -0.805 1.00 81.62 704 THR A O 1
ATOM 5184 N N . PHE A 1 705 ? 43.712 -11.296 -2.846 1.00 76.50 705 PHE A N 1
ATOM 5185 C CA . PHE A 1 705 ? 43.004 -12.430 -3.453 1.00 76.50 705 PHE A CA 1
ATOM 5186 C C . PHE A 1 705 ? 43.957 -13.323 -4.266 1.00 76.50 705 PHE A C 1
ATOM 5188 O O . PHE A 1 705 ? 44.379 -12.950 -5.382 1.00 76.50 705 PHE A O 1
#

Foldseek 3Di:
DQVVVQDDDDDVPDDGRDGPCNVVVQQADPVGHGDQVVVLVVQCCPVNVNHHDPQSPDPQADPVLDDDAPDPCCLQFLLSVLVRLLLVLQLVVQLVVCVVVPPDDDPVVSSVRSVLLSVQLVLCQVQPFVCCQAQVFQDDPDPGQDPAADQPFDLDADPCCPLALVCLCLQQDDQWAWFADPVRDTDTHGRLLRGSFSAPPPDDPVNQVVCVLVVHHRDGYSVRRDSQRRLVTRLQDGTHAQALCRDPCQQQQRRNHGDGPSVVSLVSLVVVQPFAQQVLLVDLCVDPDPLSVVLQVVQVVQPADSHQQPDLVSLCVQLVDDPVVSVVLCVVQPKDKADLVVVVVCCVRRPDQWDADPVNITIRHSSNHHRNRNSFSSAHRPSNHRTHSSSSSSVNSSSSSNQNNDPSNSCNVDVPDPCCVVRNPPQHVQNSSCVSRVDDPRDRSSSDNPPPDDPPPDDDDDDDDDDDDDDDDDDYDDDDDDDDDDDDDDDDDDDDDDDDDDDDDDDDDDDDDDDDDDDDDDDDDDDDDDDPDPPPPAPPAEEAAADAEEEEEEADEAEYEYEQSHEEYEEEHQYHAYEYEDAHYAYEYEYHAEEYEYEDHHYQYAYHDYHYAYEYEDAAHAYHEECADDAYEYEDYAHQYEYEDHAEAYEYEFEFNRDAYEYHPPHYNYYYDDPRDPFDKDKDCQPDPPSWIWIDTPGRHIYID

Organism: NCBI:txid147266

InterPro domains:
  IPR001343 RTX calcium-binding nonapeptide repeat [PF00353] (545-580)
  IPR001343 RTX calcium-binding nonapeptide repeat [PF00353] (582-616)
  IPR001343 RTX calcium-binding nonapeptide repeat [PF00353] (617-652)
  IPR001343 RTX calcium-binding nonapeptide repeat [PF00353] (657-672)
  IPR010255 Haem peroxidase superfamily [SSF48113] (46-448)
  IPR011049 Serralysin-like metalloprotease, C-terminal [G3DSA:2.150.10.10] (501-594)
  IPR011049 Serralysin-like metalloprotease, C-terminal [G3DSA:2.150.10.10] (595-667)
  IPR011049 Serralysin-like metalloprotease, C-terminal [SSF51120] (582-698)
  IPR018511 Hemolysin-type calcium-binding conserved site [PS00330] (623-641)
  IPR019791 Haem peroxidase, animal-type [PF03098] (65-284)
  IPR019791 Haem peroxidase, animal-type [PF03098] (365-445)
  IPR019791 Haem peroxidase, animal-type [PR00457] (67-85)
  IPR019791 Haem peroxidase, animal-type [PR00457] (85-105)
  IPR019791 Haem peroxidase, animal-type [PR00457] (110-136)
  IPR019791 Haem peroxidase, animal-type [PR00457] (163-173)
  IPR019791 Haem peroxidase, animal-type [PS50292] (1-478)
  IPR037120 Haem peroxidase domain superfamily, animal type [G3DSA:1.10.640.10] (31-456)

Sequence (705 aa):
HHRAAGTVFEGPGLGTGKTLMDYYPTLWTQNGGYNMPVVRELAGNFMGSSHALLLDANPVISPLDHYIGGDGRANENFTLTSMHTIWARNHNFHVEKLQAAGFEGTLEELFQAAKMVNEAEYQRVVFTEFADALIGGIQGNGSHGFEGYNDKADAGISHEFAAAVYRIGHSLIGDTITVKGPDGQNISVNLFDAFLNPTNDVFTPQQLAQLQAMGYDPKPGYEQLGTGAILAGIVEQPAEDVDFNVVDAVRNDLVRIRADLFAFNVARGRDVGLGTLNQVKADLKASTDPYIKFAVEFLEANGGSMNPYSSWQDFQQRNGISNVVLAQFMAAYPDLVLQADQIAAFKAINGNIVTAQQDGTGLVKGIDRVDLWVGGLAEKHFNGGMAGDTFWVVLHEQFDRLQEADRFYYLERFDNFDLYENFIDGQGFSDIVARNTGLTGLPEDIFSSDLEDGPDDGGEDNDDDDDDSDDDGQSDGDDDDDDDGIDDGEDGEDEDDDGPSDGEGDGDDDGDGAGPGTGGGTGGGSGTGGGTTPTPTPVAGLTLIGTAAADALLGAGGDDTILGGAGTDVLVGQGGSDILRGEDGDDVVSGGDGNDVINAGQGDDEVHAGGGNDIVFGGAGADLIFGDAGNDVIEGGAGDDRVWAGAGDDTVIATLNDGNDVYYGEDGIDTLDYAATSANLTVDLGNGFNQRGSVSGGTTGSDTF